Protein AF-A0A926S7C1-F1 (afdb_monomer)

pLDDT: mean 89.26, std 10.88, range [44.81, 98.62]

InterPro domains:
  IPR011761 ATP-grasp fold [PS50975] (290-485)
  IPR013651 ATP-grasp fold, RimK-type [PF08443] (285-461)
  IPR013815 ATP-grasp fold, subdomain 1 [G3DSA:3.30.1490.20] (286-368)
  IPR025839 RimK-like ATPgrasp N-terminal domain [PF14401] (26-175)

Structure (mmCIF, N/CA/C/O backbone):
data_AF-A0A926S7C1-F1
#
_entry.id   AF-A0A926S7C1-F1
#
loop_
_atom_site.group_PDB
_atom_site.id
_atom_site.type_symbol
_atom_site.label_atom_id
_atom_site.label_alt_id
_atom_site.label_comp_id
_atom_site.label_asym_id
_atom_site.label_entity_id
_atom_site.label_seq_id
_atom_site.pdbx_PDB_ins_code
_atom_site.Cartn_x
_atom_site.Cartn_y
_atom_site.Cartn_z
_atom_site.occupancy
_atom_site.B_iso_or_equiv
_atom_site.auth_seq_id
_atom_site.auth_comp_id
_atom_site.auth_asym_id
_atom_site.auth_atom_id
_atom_site.pdbx_PDB_model_num
ATOM 1 N N . MET A 1 1 ? 29.521 -21.913 -28.705 1.00 45.66 1 MET A N 1
ATOM 2 C CA . MET A 1 1 ? 29.504 -20.489 -28.294 1.00 45.66 1 MET A CA 1
ATOM 3 C C . MET A 1 1 ? 28.442 -19.771 -29.112 1.00 45.66 1 MET A C 1
ATOM 5 O O . MET A 1 1 ? 28.244 -20.193 -30.247 1.00 45.66 1 MET A O 1
ATOM 9 N N . PRO A 1 2 ? 27.731 -18.761 -28.578 1.00 57.47 2 PRO A N 1
ATOM 10 C CA . PRO A 1 2 ? 26.799 -17.984 -29.391 1.00 57.47 2 PRO A CA 1
ATOM 11 C C . PRO A 1 2 ? 27.546 -17.376 -30.585 1.00 57.47 2 PRO A C 1
ATOM 13 O O . PRO A 1 2 ? 28.568 -16.718 -30.405 1.00 57.47 2 PRO A O 1
ATOM 16 N N . THR A 1 3 ? 27.073 -17.646 -31.800 1.00 83.38 3 THR A N 1
ATOM 17 C CA . THR A 1 3 ? 27.688 -17.124 -33.023 1.00 83.38 3 THR A CA 1
ATOM 18 C C . THR A 1 3 ? 27.307 -15.658 -33.170 1.00 83.38 3 THR A C 1
ATOM 20 O O . THR A 1 3 ? 26.156 -15.344 -33.475 1.00 83.38 3 THR A O 1
ATOM 23 N N . TRP A 1 4 ? 28.257 -14.760 -32.926 1.00 89.94 4 TRP A N 1
ATOM 24 C CA . TRP A 1 4 ? 28.076 -13.338 -33.185 1.00 89.94 4 TRP A CA 1
ATOM 25 C C . TRP A 1 4 ? 28.337 -13.026 -34.658 1.00 89.94 4 TRP A C 1
ATOM 27 O O . TRP A 1 4 ? 29.258 -13.565 -35.276 1.00 89.94 4 TRP A O 1
ATOM 37 N N . VAL A 1 5 ? 27.519 -12.141 -35.215 1.00 93.44 5 VAL A N 1
ATOM 38 C CA . VAL A 1 5 ? 27.668 -11.616 -36.572 1.00 93.44 5 VAL A CA 1
ATOM 39 C C . VAL A 1 5 ? 27.571 -10.104 -36.497 1.00 93.44 5 VAL A C 1
ATOM 41 O O . VAL A 1 5 ? 26.630 -9.560 -35.922 1.00 93.44 5 VAL A O 1
ATOM 44 N N . ILE A 1 6 ? 28.542 -9.425 -37.089 1.00 95.50 6 ILE A N 1
ATOM 45 C CA . ILE A 1 6 ? 28.623 -7.969 -37.108 1.00 95.50 6 ILE A CA 1
ATOM 46 C C . ILE A 1 6 ? 28.218 -7.500 -38.501 1.00 95.50 6 ILE A C 1
ATOM 48 O O . ILE A 1 6 ? 28.817 -7.904 -39.501 1.00 95.50 6 ILE A O 1
ATOM 52 N N . LEU A 1 7 ? 27.186 -6.663 -38.563 1.00 96.50 7 LEU A N 1
ATOM 53 C CA . LEU A 1 7 ? 26.733 -6.036 -39.797 1.00 96.50 7 LEU A CA 1
ATOM 54 C C . LEU A 1 7 ? 27.275 -4.617 -39.876 1.00 96.50 7 LEU A C 1
ATOM 56 O O . LEU A 1 7 ? 27.086 -3.828 -38.955 1.00 96.50 7 LEU A O 1
ATOM 60 N N . VAL A 1 8 ? 27.906 -4.295 -40.997 1.00 96.62 8 VAL A N 1
ATOM 61 C CA . VAL A 1 8 ? 28.419 -2.956 -41.315 1.00 96.62 8 VAL A CA 1
ATOM 62 C C . VAL A 1 8 ? 27.939 -2.530 -42.695 1.00 96.62 8 VAL A C 1
ATOM 64 O O . VAL A 1 8 ? 27.657 -3.371 -43.545 1.00 96.62 8 VAL A O 1
ATOM 67 N N . ASP A 1 9 ? 27.869 -1.233 -42.970 1.00 94.62 9 ASP A N 1
ATOM 68 C CA . ASP A 1 9 ? 27.596 -0.781 -44.341 1.00 94.62 9 ASP A CA 1
ATOM 69 C C . ASP A 1 9 ? 28.834 -0.944 -45.236 1.00 94.62 9 ASP A C 1
ATOM 71 O O . ASP A 1 9 ? 28.716 -1.238 -46.427 1.00 94.62 9 ASP A O 1
ATOM 75 N N . ASN A 1 10 ? 30.035 -0.809 -44.660 1.00 94.19 10 ASN A N 1
ATOM 76 C CA . ASN A 1 10 ? 31.308 -1.007 -45.344 1.00 94.19 10 ASN A CA 1
ATOM 77 C C . ASN A 1 10 ? 32.295 -1.800 -44.471 1.00 94.19 10 ASN A C 1
ATOM 79 O O . ASN A 1 10 ? 32.446 -1.512 -43.291 1.00 94.19 10 ASN A O 1
ATOM 83 N N . LEU A 1 11 ? 33.043 -2.742 -45.054 1.00 92.12 11 LEU A N 1
ATOM 84 C CA . LEU A 1 11 ? 34.043 -3.550 -44.329 1.00 92.12 11 LEU A CA 1
ATOM 85 C C . LEU A 1 11 ? 35.239 -2.743 -43.787 1.00 92.12 11 LEU A C 1
ATOM 87 O O . LEU A 1 11 ? 36.036 -3.271 -43.018 1.00 92.12 11 LEU A O 1
ATOM 91 N N . LYS A 1 12 ? 35.384 -1.475 -44.188 1.00 90.56 12 LYS A N 1
ATOM 92 C CA . LYS A 1 12 ? 36.341 -0.540 -43.579 1.00 90.56 12 LYS A CA 1
ATOM 93 C C . LYS A 1 12 ? 35.873 -0.014 -42.218 1.00 90.56 12 LYS A C 1
ATOM 95 O O . LYS A 1 12 ? 36.697 0.482 -41.459 1.00 90.56 12 LYS A O 1
ATOM 100 N N . ASP A 1 13 ? 34.576 -0.100 -41.919 1.00 90.00 13 ASP A N 1
ATOM 101 C CA . ASP A 1 13 ? 34.000 0.404 -40.669 1.00 90.00 13 ASP A CA 1
ATOM 102 C C . ASP A 1 13 ? 34.434 -0.472 -39.489 1.00 90.00 13 ASP A C 1
ATOM 104 O O . ASP A 1 13 ? 35.002 0.028 -38.518 1.00 90.00 13 ASP A O 1
ATOM 108 N N . ILE A 1 14 ? 34.240 -1.784 -39.633 1.00 91.19 14 ILE A N 1
ATOM 109 C CA . ILE A 1 14 ? 34.815 -2.854 -38.813 1.00 91.19 14 ILE A CA 1
ATOM 110 C C . ILE A 1 14 ? 35.199 -3.959 -39.792 1.00 91.19 14 ILE A C 1
ATOM 112 O O . ILE A 1 14 ? 34.403 -4.317 -40.663 1.00 91.19 14 ILE A O 1
ATOM 116 N N . SER A 1 15 ? 36.408 -4.484 -39.669 1.00 89.50 15 SER A N 1
ATOM 117 C CA . SER A 1 15 ? 36.928 -5.562 -40.502 1.00 89.50 15 SER A CA 1
ATOM 118 C C . SER A 1 15 ? 37.010 -6.871 -39.717 1.00 89.50 15 SER A C 1
ATOM 120 O O . SER A 1 15 ? 36.997 -6.881 -38.490 1.00 89.50 15 SER A O 1
ATOM 122 N N . ASN A 1 16 ? 37.158 -7.998 -40.420 1.00 87.25 16 ASN A N 1
ATOM 123 C CA . ASN A 1 16 ? 37.399 -9.295 -39.771 1.00 87.25 16 ASN A CA 1
ATOM 124 C C . ASN A 1 16 ? 38.756 -9.368 -39.037 1.00 87.25 16 ASN A C 1
ATOM 126 O O . ASN A 1 16 ? 38.999 -10.335 -38.328 1.00 87.25 16 ASN A O 1
ATOM 130 N N . ALA A 1 17 ? 39.650 -8.387 -39.216 1.00 86.06 17 ALA A N 1
ATOM 131 C CA . ALA A 1 17 ? 40.884 -8.296 -38.436 1.00 86.06 17 ALA A CA 1
ATOM 132 C C . ALA A 1 17 ? 40.658 -7.627 -37.068 1.00 86.06 17 ALA A C 1
ATOM 134 O O . ALA A 1 17 ? 41.431 -7.861 -36.146 1.00 86.06 17 ALA A O 1
ATOM 135 N N . ASP A 1 18 ? 39.594 -6.829 -36.929 1.00 85.06 18 ASP A N 1
ATOM 136 C CA . ASP A 1 18 ? 39.290 -6.079 -35.704 1.00 85.06 18 ASP A CA 1
ATOM 137 C C . ASP A 1 18 ? 38.541 -6.927 -34.661 1.00 85.06 18 ASP A C 1
ATOM 139 O O . ASP A 1 18 ? 38.314 -6.488 -33.536 1.00 85.06 18 ASP A O 1
ATOM 143 N N . THR A 1 19 ? 38.077 -8.124 -35.030 1.00 87.19 19 THR A N 1
ATOM 144 C CA . THR A 1 19 ? 37.198 -8.939 -34.188 1.00 87.19 19 THR A CA 1
ATOM 145 C C . THR A 1 19 ? 37.236 -10.415 -34.591 1.00 87.19 19 THR A C 1
ATOM 147 O O . THR A 1 19 ? 37.293 -10.715 -35.783 1.00 87.19 19 THR A O 1
ATOM 150 N N . PRO A 1 20 ? 37.146 -11.363 -33.637 1.00 85.75 20 PRO A N 1
ATOM 151 C CA . PRO A 1 20 ? 37.084 -12.794 -33.948 1.00 85.75 20 PRO A CA 1
ATOM 152 C C . PRO A 1 20 ? 35.734 -13.230 -34.549 1.00 85.75 20 PRO A C 1
ATOM 154 O O . PRO A 1 20 ? 35.561 -14.396 -34.910 1.00 85.75 20 PRO A O 1
ATOM 157 N N . HIS A 1 21 ? 34.754 -12.324 -34.623 1.00 90.62 21 HIS A N 1
ATOM 158 C CA . HIS A 1 21 ? 33.401 -12.610 -35.096 1.00 90.62 21 HIS A CA 1
ATOM 159 C C . HIS A 1 21 ? 33.260 -12.371 -36.595 1.00 90.62 21 HIS A C 1
ATOM 161 O O . HIS A 1 21 ? 33.976 -11.576 -37.195 1.00 90.62 21 HIS A O 1
ATOM 167 N N . LYS A 1 22 ? 32.276 -13.027 -37.215 1.00 91.25 22 LYS A N 1
ATOM 168 C CA . LYS A 1 22 ? 32.019 -12.864 -38.648 1.00 91.25 22 LYS A CA 1
ATOM 169 C C . LYS A 1 22 ? 31.507 -11.453 -38.935 1.00 91.25 22 LYS A C 1
ATOM 171 O O . LYS A 1 22 ? 30.392 -11.115 -38.532 1.00 91.25 22 LYS A O 1
ATOM 176 N N . VAL A 1 23 ? 32.271 -10.674 -39.695 1.00 94.50 23 VAL A N 1
ATOM 177 C CA . VAL A 1 23 ? 31.851 -9.360 -40.194 1.00 94.50 23 VAL A CA 1
ATOM 178 C C . VAL A 1 23 ? 31.355 -9.477 -41.628 1.00 94.50 23 VAL A C 1
ATOM 180 O O . VAL A 1 23 ? 32.005 -10.088 -42.482 1.00 94.50 23 VAL A O 1
ATOM 183 N N . MET A 1 24 ? 30.196 -8.889 -41.914 1.00 94.75 24 MET A N 1
ATOM 184 C CA . MET A 1 24 ? 29.641 -8.843 -43.262 1.00 94.75 24 MET A CA 1
ATOM 185 C C . MET A 1 24 ? 28.858 -7.564 -43.524 1.00 94.75 24 MET A C 1
ATOM 187 O O . MET A 1 24 ? 28.477 -6.849 -42.598 1.00 94.75 24 MET A O 1
ATOM 191 N N . THR A 1 25 ? 28.599 -7.278 -44.800 1.00 96.25 25 THR A N 1
ATOM 192 C CA . THR A 1 25 ? 27.838 -6.080 -45.136 1.00 96.25 25 THR A CA 1
ATOM 193 C C . THR A 1 25 ? 26.348 -6.264 -44.856 1.00 96.25 25 THR A C 1
ATOM 195 O O . THR A 1 25 ? 25.795 -7.357 -45.025 1.00 96.25 25 THR A O 1
ATOM 198 N N . VAL A 1 26 ? 25.667 -5.180 -44.487 1.00 95.12 26 VAL A N 1
ATOM 199 C CA . VAL A 1 26 ? 24.202 -5.138 -44.361 1.00 95.12 26 VAL A CA 1
ATOM 200 C C . VAL A 1 26 ? 23.539 -5.607 -45.658 1.00 95.12 26 VAL A C 1
ATOM 202 O O . VAL A 1 26 ? 22.612 -6.416 -45.633 1.00 95.12 26 VAL A O 1
ATOM 205 N N . ARG A 1 27 ? 24.061 -5.173 -46.812 1.00 94.12 27 ARG A N 1
ATOM 206 C CA . ARG A 1 27 ? 23.568 -5.588 -48.131 1.00 94.12 27 ARG A CA 1
ATOM 207 C C . ARG A 1 27 ? 23.650 -7.103 -48.323 1.00 94.12 27 ARG A C 1
ATOM 209 O O . ARG A 1 27 ? 22.667 -7.707 -48.749 1.00 94.12 27 ARG A O 1
ATOM 216 N N . ASP A 1 28 ? 24.781 -7.724 -47.993 1.00 93.44 28 ASP A N 1
ATOM 217 C CA . ASP A 1 28 ? 24.940 -9.178 -48.111 1.00 93.44 28 ASP A CA 1
ATOM 218 C C . ASP A 1 28 ? 23.964 -9.933 -47.206 1.00 93.44 28 ASP A C 1
ATOM 220 O O . ASP A 1 28 ? 23.393 -10.944 -47.616 1.00 93.44 28 ASP A O 1
ATOM 224 N N . TYR A 1 29 ? 23.740 -9.429 -45.991 1.00 94.44 29 TYR A N 1
ATOM 225 C CA . TYR A 1 29 ? 22.798 -10.014 -45.041 1.00 94.44 29 TYR A CA 1
ATOM 226 C C . TYR A 1 29 ? 21.340 -9.953 -45.525 1.00 94.44 29 TYR A C 1
ATOM 228 O O . TYR A 1 29 ? 20.581 -10.919 -45.373 1.00 94.44 29 TYR A O 1
ATOM 236 N N . LEU A 1 30 ? 20.939 -8.835 -46.137 1.00 92.81 30 LEU A N 1
ATOM 237 C CA . LEU A 1 30 ? 19.602 -8.663 -46.708 1.00 92.81 30 LEU A CA 1
ATOM 238 C C . LEU A 1 30 ? 19.388 -9.588 -47.913 1.00 92.81 30 LEU A C 1
ATOM 240 O O . LEU A 1 30 ? 18.387 -10.302 -47.966 1.00 92.81 30 LEU A O 1
ATOM 244 N N . MET A 1 31 ? 20.355 -9.632 -48.834 1.00 92.06 31 MET A N 1
ATOM 245 C CA . MET A 1 31 ? 20.250 -10.358 -50.107 1.00 92.06 31 MET A CA 1
ATOM 246 C C . MET A 1 31 ? 20.399 -11.881 -49.980 1.00 92.06 31 MET A C 1
ATOM 248 O O . MET A 1 31 ? 20.079 -12.606 -50.920 1.00 92.06 31 MET A O 1
ATOM 252 N N . ARG A 1 32 ? 20.891 -12.392 -48.844 1.00 90.00 32 ARG A N 1
ATOM 253 C CA . ARG A 1 32 ? 21.147 -13.827 -48.633 1.00 90.00 32 ARG A CA 1
ATOM 254 C C . ARG A 1 32 ? 20.324 -14.378 -47.460 1.00 90.00 32 ARG A C 1
ATOM 256 O O . ARG A 1 32 ? 20.882 -14.673 -46.404 1.00 90.00 32 ARG A O 1
ATOM 263 N N . PRO A 1 33 ? 19.005 -14.589 -47.625 1.00 82.44 33 PRO A N 1
ATOM 264 C CA . PRO A 1 33 ? 18.123 -15.008 -46.531 1.00 82.44 33 PRO A CA 1
ATOM 265 C C . PRO A 1 33 ? 18.463 -16.382 -45.936 1.00 82.44 33 PRO A C 1
ATOM 267 O O . PRO A 1 33 ? 18.137 -16.637 -44.782 1.00 82.44 33 PRO A O 1
ATOM 270 N N . LYS A 1 34 ? 19.149 -17.251 -46.692 1.00 84.25 34 LYS A N 1
ATOM 271 C CA . LYS A 1 34 ? 19.523 -18.609 -46.261 1.00 84.25 34 LYS A CA 1
ATOM 272 C C . LYS A 1 34 ? 20.887 -18.709 -45.558 1.00 84.25 34 LYS A C 1
ATOM 274 O O . LYS A 1 34 ? 21.320 -19.802 -45.213 1.00 84.25 34 LYS A O 1
ATOM 279 N N . LEU A 1 35 ? 21.600 -17.594 -45.365 1.00 80.69 35 LEU A N 1
ATOM 280 C CA . LEU A 1 35 ? 23.009 -17.606 -44.936 1.00 80.69 35 LEU A CA 1
ATOM 281 C C . LEU A 1 35 ? 23.234 -18.131 -43.502 1.00 80.69 35 LEU A C 1
ATOM 283 O O . LEU A 1 35 ? 24.354 -18.508 -43.167 1.00 80.69 35 LEU A O 1
ATOM 287 N N . PHE A 1 36 ? 22.181 -18.159 -42.682 1.00 83.38 36 PHE A N 1
ATOM 288 C CA . PHE A 1 36 ? 22.201 -18.638 -41.294 1.00 83.38 36 PHE A CA 1
ATOM 289 C C . PHE A 1 36 ? 21.063 -19.626 -40.995 1.00 83.38 36 PHE A C 1
ATOM 291 O O . PHE A 1 36 ? 20.667 -19.792 -39.848 1.00 83.38 36 PHE A O 1
ATOM 298 N N . THR A 1 37 ? 20.510 -20.287 -42.015 1.00 79.94 37 THR A N 1
ATOM 299 C CA . THR A 1 37 ? 19.433 -21.265 -41.813 1.00 79.94 37 THR A CA 1
ATOM 300 C C . THR A 1 37 ? 19.882 -22.380 -40.864 1.00 79.94 37 THR A C 1
ATOM 302 O O . THR A 1 37 ? 20.929 -22.987 -41.071 1.00 79.94 37 THR A O 1
ATOM 305 N N . GLY A 1 38 ? 19.083 -22.646 -39.826 1.00 76.94 38 GLY A N 1
ATOM 306 C CA . GLY A 1 38 ? 19.388 -23.651 -38.800 1.00 76.94 38 GLY A CA 1
ATOM 307 C C . GLY A 1 38 ? 20.306 -23.163 -37.672 1.00 76.94 38 GLY A C 1
ATOM 308 O O . GLY A 1 38 ? 20.645 -23.950 -36.793 1.00 76.94 38 GLY A O 1
ATOM 309 N N . ILE A 1 39 ? 20.699 -21.884 -37.668 1.00 83.31 39 ILE A N 1
ATOM 310 C CA . ILE A 1 39 ? 21.507 -21.258 -36.615 1.00 83.31 39 ILE A CA 1
ATOM 311 C C . ILE A 1 39 ? 20.777 -20.000 -36.125 1.00 83.31 39 ILE A C 1
ATOM 313 O O . ILE A 1 39 ? 20.220 -19.261 -36.928 1.00 83.31 39 ILE A O 1
ATOM 317 N N . ASN A 1 40 ? 20.833 -19.718 -34.819 1.00 84.25 40 ASN A N 1
ATOM 318 C CA . ASN A 1 40 ? 20.271 -18.500 -34.218 1.00 84.25 40 ASN A CA 1
ATOM 319 C C . ASN A 1 40 ? 21.402 -17.544 -33.788 1.00 84.25 40 ASN A C 1
ATOM 321 O O . ASN A 1 40 ? 21.786 -17.548 -32.612 1.00 84.25 40 ASN A O 1
ATOM 325 N N . PRO A 1 41 ? 22.000 -16.772 -34.718 1.00 90.31 41 PRO A N 1
ATOM 326 C CA . PRO A 1 41 ? 23.096 -15.869 -34.397 1.00 90.31 41 PRO A CA 1
ATOM 327 C C . PRO A 1 41 ? 22.641 -14.656 -33.575 1.00 90.31 41 PRO A C 1
ATOM 329 O O . PRO A 1 41 ? 21.488 -14.217 -33.650 1.00 90.31 41 PRO A O 1
ATOM 332 N N . ASN A 1 42 ? 23.595 -14.073 -32.847 1.00 91.44 42 ASN A N 1
ATOM 333 C CA . ASN A 1 42 ? 23.462 -12.741 -32.268 1.00 91.44 42 ASN A CA 1
ATOM 334 C C . ASN A 1 42 ? 24.015 -11.713 -33.265 1.00 91.44 42 ASN A C 1
ATOM 336 O O . ASN A 1 42 ? 25.200 -11.736 -33.597 1.00 91.44 42 ASN A O 1
ATOM 340 N N . ILE A 1 43 ? 23.169 -10.813 -33.744 1.00 94.19 43 ILE A N 1
ATOM 341 C CA . ILE A 1 43 ? 23.494 -9.792 -34.730 1.00 94.19 43 ILE A CA 1
ATOM 342 C C . ILE A 1 43 ? 23.796 -8.467 -34.022 1.00 94.19 43 ILE A C 1
ATOM 344 O O . ILE A 1 43 ? 22.937 -7.909 -33.341 1.00 94.19 43 ILE A O 1
ATOM 348 N N . LEU A 1 44 ? 24.996 -7.933 -34.236 1.00 95.38 44 LEU A N 1
ATOM 349 C CA . LEU A 1 44 ? 25.347 -6.553 -33.910 1.00 95.38 44 LEU A CA 1
ATOM 350 C C . LEU A 1 44 ? 25.257 -5.722 -35.182 1.00 95.38 44 LEU A C 1
ATOM 352 O O . LEU A 1 44 ? 26.095 -5.841 -36.075 1.00 95.38 44 LEU A O 1
ATOM 356 N N . ASN A 1 45 ? 24.222 -4.905 -35.283 1.00 96.94 45 ASN A N 1
ATOM 357 C CA . ASN A 1 45 ? 23.999 -4.056 -36.433 1.00 96.94 45 ASN A CA 1
ATOM 358 C C . ASN A 1 45 ? 24.671 -2.699 -36.198 1.00 96.94 45 ASN A C 1
ATOM 360 O O . ASN A 1 45 ? 24.161 -1.910 -35.420 1.00 96.94 45 ASN A O 1
ATOM 364 N N . PHE A 1 46 ? 25.800 -2.444 -36.863 1.00 96.56 46 PHE A N 1
ATOM 365 C CA . PHE A 1 46 ? 26.558 -1.185 -36.842 1.00 96.56 46 PHE A CA 1
ATOM 366 C C . PHE A 1 46 ? 26.307 -0.344 -38.103 1.00 96.56 46 PHE A C 1
ATOM 368 O O . PHE A 1 46 ? 27.210 0.327 -38.611 1.00 96.56 46 PHE A O 1
ATOM 375 N N . SER A 1 47 ? 25.085 -0.394 -38.637 1.00 95.31 47 SER A N 1
ATOM 376 C CA . SER A 1 47 ? 24.701 0.454 -39.768 1.00 95.31 47 SER A CA 1
ATOM 377 C C . SER A 1 47 ? 24.961 1.927 -39.456 1.00 95.31 47 SER A C 1
ATOM 379 O O . SER A 1 47 ? 24.742 2.402 -38.341 1.00 95.31 47 SER A O 1
ATOM 381 N N . ARG A 1 48 ? 25.386 2.680 -40.469 1.00 94.00 48 ARG A N 1
ATOM 382 C CA . ARG A 1 48 ? 25.639 4.123 -40.363 1.00 94.00 48 ARG A CA 1
ATOM 383 C C . ARG A 1 48 ? 24.342 4.922 -40.226 1.00 94.00 48 ARG A C 1
ATOM 385 O O . ARG A 1 48 ? 24.376 6.079 -39.827 1.00 94.00 48 ARG A O 1
ATOM 392 N N . SER A 1 49 ? 23.203 4.324 -40.574 1.00 92.56 49 SER A N 1
ATOM 393 C CA . SER A 1 49 ? 21.878 4.918 -40.416 1.00 92.56 49 SER A CA 1
ATOM 394 C C . SER A 1 49 ? 20.825 3.865 -40.075 1.00 92.56 49 SER A C 1
ATOM 396 O O . SER A 1 49 ? 20.791 2.782 -40.661 1.00 92.56 49 SER A O 1
ATOM 398 N N . TYR A 1 50 ? 19.922 4.239 -39.169 1.00 93.69 50 TYR A N 1
ATOM 399 C CA . TYR A 1 50 ? 18.740 3.467 -38.772 1.00 93.69 50 TYR A CA 1
ATOM 400 C C . TYR A 1 50 ? 17.435 4.155 -39.187 1.00 93.69 50 TYR A C 1
ATOM 402 O O . TYR A 1 50 ? 16.389 3.925 -38.585 1.00 93.69 50 TYR A O 1
ATOM 410 N N . ALA A 1 51 ? 17.492 5.044 -40.185 1.00 90.00 51 ALA A N 1
ATOM 411 C CA . ALA A 1 51 ? 16.301 5.711 -40.697 1.00 90.00 51 ALA A CA 1
ATOM 412 C C . ALA A 1 51 ? 15.228 4.683 -41.090 1.00 90.00 51 ALA A C 1
ATOM 414 O O . ALA A 1 51 ? 15.546 3.618 -41.629 1.00 90.00 51 ALA A O 1
ATOM 415 N N . TYR A 1 52 ? 13.963 5.015 -40.825 1.00 88.19 52 TYR A N 1
ATOM 416 C CA . TYR A 1 52 ? 12.827 4.174 -41.194 1.00 88.19 52 TYR A CA 1
ATOM 417 C C . TYR A 1 52 ? 12.888 3.822 -42.686 1.00 88.19 52 TYR A C 1
ATOM 419 O O . TYR A 1 52 ? 13.177 4.688 -43.511 1.00 88.19 52 TYR A O 1
ATOM 427 N N . GLN A 1 53 ? 12.663 2.546 -43.018 1.00 88.44 53 GLN A N 1
ATOM 428 C CA . GLN A 1 53 ? 12.815 1.986 -44.374 1.00 88.44 53 GLN A CA 1
ATOM 429 C C . GLN A 1 53 ? 14.243 2.049 -44.963 1.00 88.44 53 GLN A C 1
ATOM 431 O O . GLN A 1 53 ? 14.442 1.777 -46.146 1.00 88.44 53 GLN A O 1
ATOM 436 N N . GLY A 1 54 ? 15.259 2.359 -44.156 1.00 91.94 54 GLY A N 1
ATOM 437 C CA . GLY A 1 54 ? 16.667 2.266 -44.538 1.00 91.94 54 GLY A CA 1
ATOM 438 C C . GLY A 1 54 ? 17.216 0.836 -44.478 1.00 91.94 54 GLY A C 1
ATOM 439 O O . GLY A 1 54 ? 16.618 -0.063 -43.885 1.00 91.94 54 GLY A O 1
ATOM 440 N N . ALA A 1 55 ? 18.403 0.620 -45.054 1.00 93.56 55 ALA A N 1
ATOM 441 C CA . ALA A 1 55 ? 19.054 -0.694 -45.066 1.00 93.56 55 ALA A CA 1
ATOM 442 C C . ALA A 1 55 ? 19.313 -1.236 -43.647 1.00 93.56 55 ALA A C 1
ATOM 444 O O . ALA A 1 55 ? 19.018 -2.399 -43.378 1.00 93.56 55 ALA A O 1
ATOM 445 N N . GLY A 1 56 ? 19.786 -0.386 -42.728 1.00 94.25 56 GLY A N 1
ATOM 446 C CA . GLY A 1 56 ? 20.008 -0.764 -41.331 1.00 94.25 56 GLY A CA 1
ATOM 447 C C . GLY A 1 56 ? 18.726 -1.120 -40.583 1.00 94.25 56 GLY A C 1
ATOM 448 O O . GLY A 1 56 ? 18.716 -2.091 -39.829 1.00 94.25 56 GLY A O 1
ATOM 449 N N . TYR A 1 57 ? 17.631 -0.404 -40.854 1.00 96.00 57 TYR A N 1
ATOM 450 C CA . TYR A 1 57 ? 16.300 -0.720 -40.332 1.00 96.00 57 TYR A CA 1
ATOM 451 C C . TYR A 1 57 ? 15.820 -2.093 -40.823 1.00 96.00 57 TYR A C 1
ATOM 453 O O . TYR A 1 57 ? 15.469 -2.958 -40.020 1.00 96.00 57 TYR A O 1
ATOM 461 N N . TYR A 1 58 ? 15.884 -2.340 -42.137 1.00 96.44 58 TYR A N 1
ATOM 462 C CA . TYR A 1 58 ? 15.496 -3.631 -42.709 1.00 96.44 58 TYR A CA 1
ATOM 463 C C . TYR A 1 58 ? 16.387 -4.779 -42.233 1.00 96.44 58 TYR A C 1
ATOM 465 O O . TYR A 1 58 ? 15.907 -5.903 -42.104 1.00 96.44 58 TYR A O 1
ATOM 473 N N . ALA A 1 59 ? 17.666 -4.525 -41.949 1.00 96.12 59 ALA A N 1
ATOM 474 C CA . ALA A 1 59 ? 18.565 -5.547 -41.428 1.00 96.12 59 ALA A CA 1
ATOM 475 C C . ALA A 1 59 ? 18.081 -6.075 -40.075 1.00 96.12 59 ALA A C 1
ATOM 477 O O . ALA A 1 59 ? 18.008 -7.291 -39.898 1.00 96.12 59 ALA A O 1
ATOM 478 N N . SER A 1 60 ? 17.693 -5.184 -39.158 1.00 96.12 60 SER A N 1
ATOM 479 C CA . SER A 1 60 ? 17.134 -5.586 -37.865 1.00 96.12 60 SER A CA 1
ATOM 480 C C . SER A 1 60 ? 15.734 -6.182 -37.996 1.00 96.12 60 SER A C 1
ATOM 482 O O . SER A 1 60 ? 15.493 -7.250 -37.443 1.00 96.12 60 SER A O 1
ATOM 484 N N . LEU A 1 61 ? 14.853 -5.595 -38.814 1.00 95.19 61 LEU A N 1
ATOM 485 C CA . LEU A 1 61 ? 13.501 -6.127 -39.037 1.00 95.19 61 LEU A CA 1
ATOM 486 C C . LEU A 1 61 ? 13.527 -7.561 -39.589 1.00 95.19 61 LEU A C 1
ATOM 488 O O . LEU A 1 61 ? 12.831 -8.450 -39.102 1.00 95.19 61 LEU A O 1
ATOM 492 N N . LEU A 1 62 ? 14.362 -7.814 -40.601 1.00 94.12 62 LEU A N 1
ATOM 493 C CA . LEU A 1 62 ? 14.502 -9.153 -41.169 1.00 94.12 62 LEU A CA 1
ATOM 494 C C . LEU A 1 62 ? 15.266 -10.099 -40.241 1.00 94.12 62 LEU A C 1
ATOM 496 O O . LEU A 1 62 ? 15.060 -11.305 -40.327 1.00 94.12 62 LEU A O 1
ATOM 500 N N . ALA A 1 63 ? 16.147 -9.598 -39.370 1.00 92.94 63 ALA A N 1
ATOM 501 C CA . ALA A 1 63 ? 16.763 -10.420 -38.333 1.00 92.94 63 ALA A CA 1
ATOM 502 C C . ALA A 1 63 ? 15.728 -10.925 -37.321 1.00 92.94 63 ALA A C 1
ATOM 504 O O . ALA A 1 63 ? 15.707 -12.125 -37.056 1.00 92.94 63 ALA A O 1
ATOM 505 N N . GLU A 1 64 ? 14.827 -10.062 -36.850 1.00 90.94 64 GLU A N 1
ATOM 506 C CA . GLU A 1 64 ? 13.712 -10.442 -35.972 1.00 90.94 64 GLU A CA 1
ATOM 507 C C . GLU A 1 64 ? 12.790 -11.467 -36.652 1.00 90.94 64 GLU A C 1
ATOM 509 O O . GLU A 1 64 ? 12.504 -12.519 -36.080 1.00 90.94 64 GLU A O 1
ATOM 514 N N . ALA A 1 65 ? 12.416 -11.240 -37.919 1.00 88.81 65 ALA A N 1
ATOM 515 C CA . ALA A 1 65 ? 11.606 -12.187 -38.696 1.00 88.81 65 ALA A CA 1
ATOM 516 C C . ALA A 1 65 ? 12.283 -13.561 -38.874 1.00 88.81 65 ALA A C 1
ATOM 518 O O . ALA A 1 65 ? 11.611 -14.589 -38.938 1.00 88.81 65 ALA A O 1
ATOM 519 N N . ARG A 1 66 ? 13.621 -13.590 -38.930 1.00 90.31 66 ARG A N 1
ATOM 520 C CA . ARG A 1 66 ? 14.436 -14.815 -39.005 1.00 90.31 66 ARG A CA 1
ATOM 521 C C . ARG A 1 66 ? 14.725 -15.434 -37.630 1.00 90.31 66 ARG A C 1
ATOM 523 O O . ARG A 1 66 ? 15.469 -16.405 -37.572 1.00 90.31 66 ARG A O 1
ATOM 530 N N . GLN A 1 67 ? 14.164 -14.897 -36.540 1.00 87.12 67 GLN A N 1
ATOM 531 C CA . GLN A 1 67 ? 14.433 -15.325 -35.157 1.00 87.12 67 GLN A CA 1
ATOM 532 C C . GLN A 1 67 ? 15.910 -15.187 -34.741 1.00 87.12 67 GLN A C 1
ATOM 534 O O . GLN A 1 67 ? 16.391 -15.854 -33.822 1.00 87.12 67 GLN A O 1
ATOM 539 N N . HIS A 1 68 ? 16.651 -14.297 -35.402 1.00 91.31 68 HIS A N 1
ATOM 540 C CA . HIS A 1 68 ? 17.990 -13.916 -34.979 1.00 91.31 68 HIS A CA 1
ATOM 541 C C . HIS A 1 68 ? 17.894 -12.870 -33.863 1.00 91.31 68 HIS A C 1
ATOM 543 O O . HIS A 1 68 ? 17.015 -12.007 -33.868 1.00 91.31 68 HIS A O 1
ATOM 549 N N . ARG A 1 69 ? 18.829 -12.899 -32.913 1.00 90.31 69 ARG A N 1
ATOM 550 C CA . ARG A 1 69 ? 18.865 -11.918 -31.819 1.00 90.31 69 ARG A CA 1
ATOM 551 C C . ARG A 1 69 ? 19.622 -10.688 -32.284 1.00 90.31 69 ARG A C 1
ATOM 553 O O . ARG A 1 69 ? 20.840 -10.745 -32.363 1.00 90.31 69 ARG A O 1
ATOM 560 N N . VAL A 1 70 ? 18.938 -9.600 -32.612 1.00 92.69 70 VAL A N 1
ATOM 561 C CA . VAL A 1 70 ? 19.576 -8.398 -33.170 1.00 92.69 70 VAL A CA 1
ATOM 562 C C . VAL A 1 70 ? 19.611 -7.238 -32.186 1.00 92.69 70 VAL A C 1
ATOM 564 O O . VAL A 1 70 ? 18.706 -7.077 -31.370 1.00 92.69 70 VAL A O 1
ATOM 567 N N . LEU A 1 71 ? 20.659 -6.419 -32.278 1.00 92.81 71 LEU A N 1
ATOM 568 C CA . LEU A 1 71 ? 20.700 -5.099 -31.663 1.00 92.81 71 LEU A CA 1
ATOM 569 C C . LEU A 1 71 ? 21.263 -4.034 -32.630 1.00 92.81 71 LEU A C 1
ATOM 571 O O . LEU A 1 71 ? 22.266 -4.308 -33.295 1.00 92.81 71 LEU A O 1
ATOM 575 N N . PRO A 1 72 ? 20.639 -2.842 -32.722 1.00 94.81 72 PRO A N 1
ATOM 576 C CA . PRO A 1 72 ? 19.383 -2.502 -32.053 1.00 94.81 72 PRO A CA 1
ATOM 577 C C . PRO A 1 72 ? 18.183 -3.225 -32.687 1.00 94.81 72 PRO A C 1
ATOM 579 O O . PRO A 1 72 ? 18.233 -3.603 -33.863 1.00 94.81 72 PRO A O 1
ATOM 582 N N . SER A 1 73 ? 17.128 -3.442 -31.898 1.00 94.06 73 SER A N 1
ATOM 583 C CA . SER A 1 73 ? 15.827 -3.896 -32.404 1.00 94.06 73 SER A CA 1
ATOM 584 C C . SER A 1 73 ? 15.135 -2.772 -33.172 1.00 94.06 73 SER A C 1
ATOM 586 O O . SER A 1 73 ? 15.486 -1.595 -33.031 1.00 94.06 73 SER A O 1
ATOM 588 N N . VAL A 1 74 ? 14.134 -3.121 -33.977 1.00 92.94 74 VAL A N 1
ATOM 589 C CA . VAL A 1 74 ? 13.327 -2.127 -34.701 1.00 92.94 74 VAL A CA 1
ATOM 590 C C . VAL A 1 74 ? 12.608 -1.182 -33.737 1.00 92.94 74 VAL A C 1
ATOM 592 O O . VAL A 1 74 ? 12.561 0.023 -33.976 1.00 92.94 74 VAL A O 1
ATOM 595 N N . GLU A 1 75 ? 12.108 -1.719 -32.627 1.00 90.31 75 GLU A N 1
ATOM 596 C CA . GLU A 1 75 ? 11.470 -0.956 -31.552 1.00 90.31 75 GLU A CA 1
ATOM 597 C C . GLU A 1 75 ? 12.412 0.116 -30.989 1.00 90.31 75 GLU A C 1
ATOM 599 O O . GLU A 1 75 ? 12.091 1.302 -31.051 1.00 90.31 75 GLU A O 1
ATOM 604 N N . THR A 1 76 ? 13.631 -0.261 -30.584 1.00 92.06 76 THR A N 1
ATOM 605 C CA . THR A 1 76 ? 14.629 0.691 -30.069 1.00 92.06 76 THR A CA 1
ATOM 606 C C . THR A 1 76 ? 15.004 1.757 -31.106 1.00 92.06 76 THR A C 1
ATOM 608 O O . THR A 1 76 ? 15.210 2.920 -30.754 1.00 92.06 76 THR A O 1
ATOM 611 N N . MET A 1 77 ? 15.079 1.404 -32.397 1.00 93.31 77 MET A N 1
ATOM 612 C CA . MET A 1 77 ? 15.324 2.392 -33.458 1.00 93.31 77 MET A CA 1
ATOM 613 C C . MET A 1 77 ? 14.196 3.428 -33.550 1.00 93.31 77 MET A C 1
ATOM 615 O O . MET A 1 77 ? 14.470 4.616 -33.736 1.00 93.31 77 MET A O 1
ATOM 619 N N . ILE A 1 78 ? 12.938 2.991 -33.434 1.00 89.88 78 ILE A N 1
ATOM 620 C CA . ILE A 1 78 ? 11.763 3.869 -33.485 1.00 89.88 78 ILE A CA 1
ATOM 621 C C . ILE A 1 78 ? 11.713 4.752 -32.242 1.00 89.88 78 ILE A C 1
ATOM 623 O O . ILE A 1 78 ? 11.562 5.965 -32.385 1.00 89.88 78 ILE A O 1
ATOM 627 N N . GLU A 1 79 ? 11.902 4.192 -31.050 1.00 91.00 79 GLU A N 1
ATOM 628 C CA . GLU A 1 79 ? 11.918 4.952 -29.797 1.00 91.00 79 GLU A CA 1
ATOM 629 C C . GLU A 1 79 ? 12.959 6.072 -29.841 1.00 91.00 79 GLU A C 1
ATOM 631 O O . GLU A 1 79 ? 12.636 7.235 -29.612 1.00 91.00 79 GLU A O 1
ATOM 636 N N . LEU A 1 80 ? 14.193 5.764 -30.249 1.00 93.75 80 LEU A N 1
ATOM 637 C CA . LEU A 1 80 ? 15.270 6.752 -30.336 1.00 93.75 80 LEU A CA 1
ATOM 638 C C . LEU A 1 80 ? 15.123 7.753 -31.495 1.00 93.75 80 LEU A C 1
ATOM 640 O O . LEU A 1 80 ? 15.887 8.719 -31.576 1.00 93.75 80 LEU A O 1
ATOM 644 N N . SER A 1 81 ? 14.161 7.559 -32.403 1.00 90.38 81 SER A N 1
ATOM 645 C CA . SER A 1 81 ? 13.959 8.462 -33.541 1.00 90.38 81 SER A CA 1
ATOM 646 C C . SER A 1 81 ? 13.408 9.831 -33.128 1.00 90.38 81 SER A C 1
ATOM 648 O O . SER A 1 81 ? 13.644 10.826 -33.822 1.00 90.38 81 SER A O 1
ATOM 650 N N . ARG A 1 82 ? 12.681 9.905 -32.003 1.00 88.94 82 ARG A N 1
ATOM 651 C CA . ARG A 1 82 ? 12.007 11.121 -31.524 1.00 88.94 82 ARG A CA 1
ATOM 652 C C . ARG A 1 82 ? 12.042 11.207 -30.005 1.00 88.94 82 ARG A C 1
ATOM 654 O O . ARG A 1 82 ? 11.683 10.257 -29.321 1.00 88.94 82 ARG A O 1
ATOM 661 N N . LYS A 1 83 ? 12.361 12.394 -29.478 1.00 87.56 83 LYS A N 1
ATOM 662 C CA . LYS A 1 83 ? 12.474 12.627 -28.028 1.00 87.56 83 LYS A CA 1
ATOM 663 C C . LYS A 1 83 ? 11.217 12.247 -27.247 1.00 87.56 83 LYS A C 1
ATOM 665 O O . LYS A 1 83 ? 11.319 11.668 -26.174 1.00 87.56 83 LYS A O 1
ATOM 670 N N . GLN A 1 84 ? 10.042 12.524 -27.807 1.00 85.00 84 GLN A N 1
ATOM 671 C CA . GLN A 1 84 ? 8.760 12.257 -27.158 1.00 85.00 84 GLN A CA 1
ATOM 672 C C . GLN A 1 84 ? 8.565 10.778 -26.801 1.00 85.00 84 GLN A C 1
ATOM 674 O O . GLN A 1 84 ? 7.910 10.485 -25.807 1.00 85.00 84 GLN A O 1
ATOM 679 N N . LEU A 1 85 ? 9.141 9.859 -27.581 1.00 83.94 85 LEU A N 1
ATOM 680 C CA . LEU A 1 85 ? 8.933 8.422 -27.411 1.00 83.94 85 LEU A CA 1
ATOM 681 C C . LEU A 1 85 ? 9.725 7.853 -26.228 1.00 83.94 85 LEU A C 1
ATOM 683 O O . LEU A 1 85 ? 9.262 6.918 -25.587 1.00 83.94 85 LEU A O 1
ATOM 687 N N . TYR A 1 86 ? 10.858 8.466 -25.874 1.00 89.44 86 TYR A N 1
ATOM 688 C CA . TYR A 1 86 ? 11.685 8.051 -24.737 1.00 89.44 86 TYR A CA 1
ATOM 689 C C . TYR A 1 86 ? 11.563 8.959 -23.500 1.00 89.44 86 TYR A C 1
ATOM 691 O O . TYR A 1 86 ? 12.312 8.791 -22.537 1.00 89.44 86 TYR A O 1
ATOM 699 N N . ASN A 1 87 ? 10.624 9.916 -23.489 1.00 83.88 87 ASN A N 1
ATOM 700 C CA . ASN A 1 87 ? 10.435 10.847 -22.366 1.00 83.88 87 ASN A CA 1
ATOM 701 C C . ASN A 1 87 ? 10.195 10.132 -21.028 1.00 83.88 87 ASN A C 1
ATOM 703 O O . ASN A 1 87 ? 10.678 10.588 -19.996 1.00 83.88 87 ASN A O 1
ATOM 707 N N . HIS A 1 88 ? 9.491 9.000 -21.056 1.00 82.00 88 HIS A N 1
ATOM 708 C CA . HIS A 1 88 ? 9.183 8.199 -19.872 1.00 82.00 88 HIS A CA 1
ATOM 709 C C . HIS A 1 88 ? 10.443 7.651 -19.170 1.00 82.00 88 HIS A C 1
ATOM 711 O O . HIS A 1 88 ? 10.437 7.457 -17.959 1.00 82.00 88 HIS A O 1
ATOM 717 N N . ALA A 1 89 ? 11.544 7.452 -19.904 1.00 85.81 89 ALA A N 1
ATOM 718 C CA . ALA A 1 89 ? 12.811 6.971 -19.355 1.00 85.81 89 ALA A CA 1
ATOM 719 C C . ALA A 1 89 ? 13.698 8.091 -18.785 1.00 85.81 89 ALA A C 1
ATOM 721 O O . ALA A 1 89 ? 14.626 7.815 -18.021 1.00 85.81 89 ALA A O 1
ATOM 722 N N . LEU A 1 90 ? 13.453 9.352 -19.167 1.00 91.81 90 LEU A N 1
ATOM 723 C CA . LEU A 1 90 ? 14.329 10.475 -18.821 1.00 91.81 90 LEU A CA 1
ATOM 724 C C . LEU A 1 90 ? 14.481 10.693 -17.310 1.00 91.81 90 LEU A C 1
ATOM 726 O O . LEU A 1 90 ? 15.626 10.837 -16.891 1.00 91.81 90 LEU A O 1
ATOM 730 N N . PRO A 1 91 ? 13.424 10.650 -16.471 1.00 89.56 91 PRO A N 1
ATOM 731 C CA . PRO A 1 91 ? 13.585 10.883 -15.035 1.00 89.56 91 PRO A CA 1
ATOM 732 C C . PRO A 1 91 ? 14.558 9.899 -14.373 1.00 89.56 91 PRO A C 1
ATOM 734 O O . PRO A 1 91 ? 15.412 10.292 -13.580 1.00 89.56 91 PRO A O 1
ATOM 737 N N . GLU A 1 92 ? 14.475 8.612 -14.718 1.00 88.62 92 GLU A N 1
ATOM 738 C CA . GLU A 1 92 ? 15.367 7.583 -14.172 1.00 88.62 92 GLU A CA 1
ATOM 739 C C . GLU A 1 92 ? 16.805 7.746 -14.694 1.00 88.62 92 GLU A C 1
ATOM 741 O O . GLU A 1 92 ? 17.768 7.673 -13.924 1.00 88.62 92 GLU A O 1
ATOM 746 N N . LEU A 1 93 ? 16.954 8.017 -15.995 1.00 92.88 93 LEU A N 1
ATOM 747 C CA . LEU A 1 93 ? 18.252 8.221 -16.637 1.00 92.88 93 LEU A CA 1
ATOM 748 C C . LEU A 1 93 ? 18.965 9.472 -16.114 1.00 92.88 93 LEU A C 1
ATOM 750 O O . LEU A 1 93 ? 20.153 9.405 -15.802 1.00 92.88 93 LEU A O 1
ATOM 754 N N . GLU A 1 94 ? 18.256 10.589 -15.972 1.00 95.62 94 GLU A N 1
ATOM 755 C CA . GLU A 1 94 ? 18.790 11.838 -15.425 1.00 95.62 94 GLU A CA 1
ATOM 756 C C . GLU A 1 94 ? 19.165 11.691 -13.953 1.00 95.62 94 GLU A C 1
ATOM 758 O O . GLU A 1 94 ? 20.222 12.168 -13.546 1.00 95.62 94 GLU A O 1
ATOM 763 N N . ASN A 1 95 ? 18.367 10.974 -13.157 1.00 92.75 95 ASN A N 1
ATOM 764 C CA . ASN A 1 95 ? 18.724 10.669 -11.773 1.00 92.75 95 ASN A CA 1
ATOM 765 C C . ASN A 1 95 ? 20.056 9.910 -11.688 1.00 92.75 95 ASN A C 1
ATOM 767 O O . ASN A 1 95 ? 20.943 10.296 -10.922 1.00 92.75 95 ASN A O 1
ATOM 771 N N . SER A 1 96 ? 20.225 8.859 -12.496 1.00 94.69 96 SER A N 1
ATOM 772 C CA . SER A 1 96 ? 21.479 8.099 -12.554 1.00 94.69 96 SER A CA 1
ATOM 773 C C . SER A 1 96 ? 22.650 8.953 -13.053 1.00 94.69 96 SER A C 1
ATOM 775 O O . SER A 1 96 ? 23.730 8.936 -12.457 1.00 94.69 96 SER A O 1
ATOM 777 N N . LEU A 1 97 ? 22.427 9.757 -14.096 1.00 95.31 97 LEU A N 1
ATOM 778 C CA . LEU A 1 97 ? 23.419 10.668 -14.664 1.00 95.31 97 LEU A CA 1
ATOM 779 C C . LEU A 1 97 ? 23.924 11.671 -13.621 1.00 95.31 97 LEU A C 1
ATOM 781 O O . LEU A 1 97 ? 25.130 11.794 -13.409 1.00 95.31 97 LEU A O 1
ATOM 785 N N . ASN A 1 98 ? 23.010 12.344 -12.923 1.00 94.06 98 ASN A N 1
ATOM 786 C CA . ASN A 1 98 ? 23.347 13.355 -11.924 1.00 94.06 98 ASN A CA 1
ATOM 787 C C . ASN A 1 98 ? 24.043 12.743 -10.700 1.00 94.06 98 ASN A C 1
ATOM 789 O O . ASN A 1 98 ? 24.961 13.350 -10.150 1.00 94.06 98 ASN A O 1
ATOM 793 N N . GLN A 1 99 ? 23.694 11.516 -10.298 1.00 93.38 99 GLN A N 1
ATOM 794 C CA . GLN A 1 99 ? 24.455 10.786 -9.275 1.00 93.38 99 GLN A CA 1
ATOM 795 C C . GLN A 1 99 ? 25.898 10.510 -9.711 1.00 93.38 99 GLN A C 1
ATOM 797 O O . GLN A 1 99 ? 26.811 10.618 -8.891 1.00 93.38 99 GLN A O 1
ATOM 802 N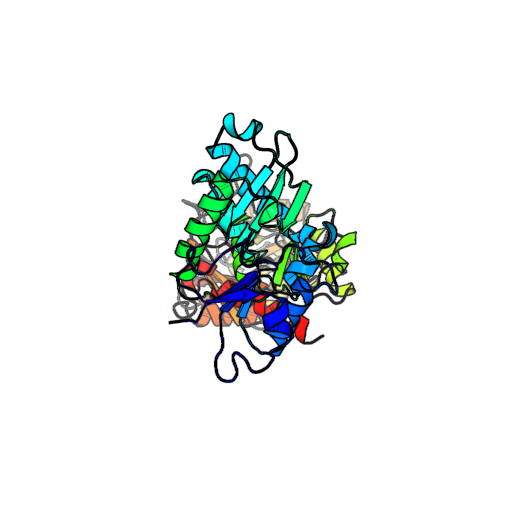 N . CYS A 1 100 ? 26.120 10.172 -10.984 1.00 92.94 100 CYS A N 1
ATOM 803 C CA . CYS A 1 100 ? 27.467 9.993 -11.519 1.00 92.94 100 CYS A CA 1
ATOM 804 C C . CYS A 1 100 ? 28.225 11.329 -11.559 1.00 92.94 100 CYS A C 1
ATOM 806 O O . CYS A 1 100 ? 29.365 11.401 -11.109 1.00 92.94 100 CYS A O 1
ATOM 808 N N . PHE A 1 101 ? 27.580 12.410 -12.004 1.00 92.38 101 PHE A N 1
ATOM 809 C CA . PHE A 1 101 ? 28.198 13.738 -12.104 1.00 92.38 101 PHE A CA 1
ATOM 810 C C . PHE A 1 101 ? 28.602 14.302 -10.740 1.00 92.38 101 PHE A C 1
ATOM 812 O O . PHE A 1 101 ? 29.684 14.867 -10.613 1.00 92.38 101 PHE A O 1
ATOM 819 N N . ARG A 1 102 ? 27.813 14.054 -9.687 1.00 90.31 102 ARG A N 1
ATOM 820 C CA . ARG A 1 102 ? 28.196 14.398 -8.306 1.00 90.31 102 ARG A CA 1
ATOM 821 C C . ARG A 1 102 ? 29.499 13.729 -7.861 1.00 90.31 102 ARG A C 1
ATOM 823 O O . ARG A 1 102 ? 30.238 14.322 -7.086 1.00 90.31 102 ARG A O 1
ATOM 830 N N . LYS A 1 103 ? 29.786 12.513 -8.339 1.00 89.44 103 LYS A N 1
ATOM 831 C CA . LYS A 1 103 ? 31.045 11.804 -8.043 1.00 89.44 103 LYS A CA 1
ATOM 832 C C . LYS A 1 103 ? 32.220 12.322 -8.871 1.00 89.44 103 LYS A C 1
ATOM 834 O O . LYS A 1 103 ? 33.347 12.287 -8.392 1.00 89.44 103 LYS A O 1
ATOM 839 N N . ILE A 1 104 ? 31.954 12.776 -10.096 1.00 88.31 104 ILE A N 1
ATOM 840 C CA . ILE A 1 104 ? 32.955 13.369 -10.995 1.00 88.31 104 ILE A CA 1
ATOM 841 C C . ILE A 1 104 ? 33.379 14.764 -10.488 1.00 88.31 104 ILE A C 1
ATOM 843 O O . ILE A 1 104 ? 34.544 15.137 -10.609 1.00 88.31 104 ILE A O 1
ATOM 847 N N . GLY A 1 105 ? 32.464 15.527 -9.880 1.00 85.75 105 GLY A N 1
ATOM 848 C CA . GLY A 1 105 ? 32.747 16.861 -9.341 1.00 85.75 105 GLY A CA 1
ATOM 849 C C . GLY A 1 105 ? 32.866 17.925 -10.438 1.00 85.75 105 GLY A C 1
ATOM 850 O O . GLY A 1 105 ? 32.165 17.854 -11.444 1.00 85.75 105 GLY A O 1
ATOM 851 N N . ALA A 1 106 ? 33.754 18.910 -10.262 1.00 79.12 106 ALA A N 1
ATOM 852 C CA . ALA A 1 106 ? 33.880 20.066 -11.164 1.00 79.12 106 ALA A CA 1
ATOM 853 C C . ALA A 1 106 ? 34.191 19.691 -12.629 1.00 79.12 106 ALA A C 1
ATOM 855 O O . ALA A 1 106 ? 33.713 20.343 -13.552 1.00 79.12 106 ALA A O 1
ATOM 856 N N . ALA A 1 107 ? 34.907 18.585 -12.863 1.00 78.25 107 ALA A N 1
ATOM 857 C CA . ALA A 1 107 ? 35.189 18.086 -14.213 1.00 78.25 107 ALA A CA 1
ATOM 858 C C . ALA A 1 107 ? 33.922 17.653 -14.982 1.00 78.25 107 ALA A C 1
ATOM 860 O O . ALA A 1 107 ? 33.946 17.520 -16.204 1.00 78.25 107 ALA A O 1
ATOM 861 N N . ALA A 1 108 ? 32.797 17.446 -14.288 1.00 80.06 108 ALA A N 1
ATOM 862 C CA . ALA A 1 108 ? 31.522 17.129 -14.917 1.00 80.06 108 ALA A CA 1
ATOM 863 C C . ALA A 1 108 ? 30.933 18.324 -15.679 1.00 80.06 108 ALA A C 1
ATOM 865 O O . ALA A 1 108 ? 30.075 18.134 -16.543 1.00 80.06 108 ALA A O 1
ATOM 866 N N . GLU A 1 109 ? 31.368 19.551 -15.373 1.00 76.94 109 GLU A N 1
ATOM 867 C CA . GLU A 1 109 ? 30.798 20.748 -15.982 1.00 76.94 109 GLU A CA 1
ATOM 868 C C . GLU A 1 109 ? 31.096 20.860 -17.474 1.00 76.94 109 GLU A C 1
ATOM 870 O O . GLU A 1 109 ? 30.229 21.303 -18.233 1.00 76.94 109 GLU A O 1
ATOM 875 N N . GLU A 1 110 ? 32.256 20.354 -17.889 1.00 81.75 110 GLU A N 1
ATOM 876 C CA . GLU A 1 110 ? 32.731 20.328 -19.274 1.00 81.75 110 GLU A CA 1
ATOM 877 C C . GLU A 1 110 ? 32.079 19.207 -20.109 1.00 81.75 110 GLU A C 1
ATOM 879 O O . GLU A 1 110 ? 32.148 19.205 -21.344 1.00 81.75 110 GLU A O 1
ATOM 884 N N . ILE A 1 111 ? 31.395 18.254 -19.463 1.00 87.38 111 ILE A N 1
ATOM 885 C CA . ILE A 1 111 ? 30.776 17.109 -20.135 1.00 87.38 111 ILE A CA 1
ATOM 886 C C . ILE A 1 111 ? 29.430 17.527 -20.738 1.00 87.38 111 ILE A C 1
ATOM 888 O O . ILE A 1 111 ? 28.387 17.520 -20.085 1.00 87.38 111 ILE A O 1
ATOM 892 N N . SER A 1 112 ? 29.449 17.841 -22.032 1.00 91.31 112 SER A N 1
ATOM 893 C CA . SER A 1 112 ? 28.243 18.132 -22.827 1.00 91.31 112 SER A CA 1
ATOM 894 C C . SER A 1 112 ? 27.755 16.942 -23.659 1.00 91.31 112 SER A C 1
ATOM 896 O O . SER A 1 112 ? 26.589 16.894 -24.066 1.00 91.31 112 SER A O 1
ATOM 898 N N . ARG A 1 113 ? 28.638 15.972 -23.930 1.00 93.81 113 ARG A N 1
ATOM 899 C CA . ARG A 1 113 ? 28.342 14.779 -24.730 1.00 93.81 113 ARG A CA 1
ATOM 900 C C . ARG A 1 113 ? 28.971 13.540 -24.120 1.00 93.81 113 ARG A C 1
ATOM 902 O O . ARG A 1 113 ? 30.150 13.540 -23.784 1.00 93.81 113 ARG A O 1
ATOM 909 N N . ILE A 1 114 ? 28.189 12.472 -24.045 1.00 95.19 114 ILE A N 1
ATOM 910 C CA . ILE A 1 114 ? 28.618 11.173 -23.529 1.00 95.19 114 ILE A CA 1
ATOM 911 C C . ILE A 1 114 ? 28.423 10.147 -24.638 1.00 95.19 114 ILE A C 1
ATOM 913 O O . ILE A 1 114 ? 27.323 10.006 -25.168 1.00 95.19 114 ILE A O 1
ATOM 917 N N . THR A 1 115 ? 29.493 9.440 -24.995 1.00 96.50 115 THR A N 1
ATOM 918 C CA . THR A 1 115 ? 29.431 8.290 -25.907 1.00 96.50 115 THR A CA 1
ATOM 919 C C . THR A 1 115 ? 29.400 7.007 -25.084 1.00 96.50 115 THR A C 1
ATOM 921 O O . THR A 1 115 ? 30.256 6.808 -24.222 1.00 96.50 115 THR A O 1
ATOM 924 N N . VAL A 1 116 ? 28.418 6.146 -25.346 1.00 97.00 116 VAL A N 1
ATOM 925 C CA . VAL A 1 116 ? 28.264 4.831 -24.714 1.00 97.00 116 VAL A CA 1
ATOM 926 C C . VAL A 1 116 ? 28.355 3.763 -25.798 1.00 97.00 116 VAL A C 1
ATOM 928 O O . VAL A 1 116 ? 27.566 3.773 -26.743 1.00 97.00 116 VAL A O 1
ATOM 931 N N . CYS A 1 117 ? 29.296 2.833 -25.654 1.00 96.44 117 CYS A N 1
ATOM 932 C CA . CYS A 1 117 ? 29.494 1.721 -26.584 1.00 96.44 117 CYS A CA 1
ATOM 933 C C . CYS A 1 117 ? 29.093 0.420 -25.888 1.00 96.44 117 CYS A C 1
ATOM 935 O O . CYS A 1 117 ? 29.714 0.040 -24.899 1.00 96.44 117 CYS A O 1
ATOM 937 N N . LEU A 1 118 ? 28.053 -0.261 -26.380 1.00 93.81 118 LEU A N 1
ATOM 938 C CA . LEU A 1 118 ? 27.598 -1.563 -25.863 1.00 93.81 118 LEU A CA 1
ATOM 939 C C . LEU A 1 118 ? 27.450 -1.599 -24.322 1.00 93.81 118 LEU A C 1
ATOM 941 O O . LEU A 1 118 ? 27.878 -2.547 -23.658 1.00 93.81 118 LEU A O 1
ATOM 945 N N . GLY A 1 119 ? 26.878 -0.528 -23.759 1.00 92.31 119 GLY A N 1
ATOM 946 C CA . GLY A 1 119 ? 26.624 -0.364 -22.321 1.00 92.31 119 GLY A CA 1
ATOM 947 C C . GLY A 1 119 ? 27.832 -0.008 -21.460 1.00 92.31 119 GLY A C 1
ATOM 948 O O . GLY A 1 119 ? 27.733 -0.102 -20.241 1.00 92.31 119 GLY A O 1
ATOM 949 N N . GLN A 1 120 ? 28.943 0.390 -22.079 1.00 94.62 120 GLN A N 1
ATOM 950 C CA . GLN A 1 120 ? 30.188 0.774 -21.413 1.00 94.62 120 GLN A CA 1
ATOM 951 C C . GLN A 1 120 ? 30.506 2.243 -21.705 1.00 94.62 120 GLN A C 1
ATOM 953 O O . GLN A 1 120 ? 30.204 2.747 -22.794 1.00 94.62 120 GLN A O 1
ATOM 958 N N . ALA A 1 121 ? 31.132 2.924 -20.746 1.00 93.88 121 ALA A N 1
ATOM 959 C CA . ALA A 1 121 ? 31.574 4.310 -20.881 1.00 93.88 121 ALA A CA 1
ATOM 960 C C . ALA A 1 121 ? 33.104 4.399 -20.877 1.00 93.88 121 ALA A C 1
ATOM 962 O O . ALA A 1 121 ? 33.790 3.583 -20.274 1.00 93.88 121 ALA A O 1
ATOM 963 N N . GLY A 1 122 ? 33.655 5.435 -21.514 1.00 85.06 122 GLY A N 1
ATOM 964 C CA . GLY A 1 122 ? 35.097 5.713 -21.442 1.00 85.06 122 GLY A CA 1
ATOM 965 C C . GLY A 1 122 ? 35.569 6.199 -20.062 1.00 85.06 122 GLY A C 1
ATOM 966 O O . GLY A 1 122 ? 36.766 6.320 -19.836 1.00 85.06 122 GLY A O 1
ATOM 967 N N . ASN A 1 123 ? 34.640 6.490 -19.144 1.00 87.31 123 ASN A N 1
ATOM 968 C CA . ASN A 1 123 ? 34.912 6.917 -17.775 1.00 87.31 123 ASN A CA 1
ATOM 969 C C . ASN A 1 123 ? 34.212 5.962 -16.797 1.00 87.31 123 ASN A C 1
ATOM 971 O O . ASN A 1 123 ? 32.990 5.807 -16.852 1.00 87.31 123 ASN A O 1
ATOM 975 N N . GLU A 1 124 ? 34.980 5.381 -15.872 1.00 89.00 124 GLU A N 1
ATOM 976 C CA . GLU A 1 124 ? 34.501 4.437 -14.856 1.00 89.00 124 GLU A CA 1
ATOM 977 C C . GLU A 1 124 ? 33.347 5.002 -14.012 1.00 89.00 124 GLU A C 1
ATOM 979 O O . GLU A 1 124 ? 32.396 4.296 -13.675 1.00 89.00 124 GLU A O 1
ATOM 984 N N . GLN A 1 125 ? 33.364 6.303 -13.724 1.00 92.38 125 GLN A N 1
ATOM 985 C CA . GLN A 1 125 ? 32.328 6.959 -12.927 1.00 92.38 125 GLN A CA 1
ATOM 986 C C . GLN A 1 125 ? 30.978 7.040 -13.661 1.00 92.38 125 GLN A C 1
ATOM 988 O O . GLN A 1 125 ? 29.946 7.156 -13.003 1.00 92.38 125 GLN A O 1
ATOM 993 N N . LEU A 1 126 ? 30.966 6.935 -14.998 1.00 94.38 126 LEU A N 1
ATOM 994 C CA . LEU A 1 126 ? 29.756 6.919 -15.832 1.00 94.38 126 LEU A CA 1
ATOM 995 C C . LEU A 1 126 ? 29.244 5.503 -16.141 1.00 94.38 126 LEU A C 1
ATOM 997 O O . LEU A 1 126 ? 28.165 5.363 -16.715 1.00 94.38 126 LEU A O 1
ATOM 1001 N N . GLU A 1 127 ? 29.955 4.448 -15.738 1.00 92.94 127 GLU A N 1
ATOM 1002 C CA . GLU A 1 127 ? 29.550 3.053 -15.970 1.00 92.94 127 GLU A CA 1
ATOM 1003 C C . GLU A 1 127 ? 28.158 2.685 -15.415 1.00 92.94 127 GLU A C 1
ATOM 1005 O O . GLU A 1 127 ? 27.441 1.909 -16.054 1.00 92.94 127 GLU A O 1
ATOM 1010 N N . PRO A 1 128 ? 27.702 3.184 -14.245 1.00 93.25 128 PRO A N 1
ATOM 1011 C CA . PRO A 1 128 ? 26.330 2.943 -13.790 1.00 93.25 128 PRO A CA 1
ATOM 1012 C C . PRO A 1 128 ? 25.280 3.519 -14.751 1.00 93.25 128 PRO A C 1
ATOM 1014 O O . PRO A 1 128 ? 24.320 2.828 -15.090 1.00 93.25 128 PRO A O 1
ATOM 1017 N N . PHE A 1 129 ? 25.501 4.746 -15.229 1.00 96.25 129 PHE A N 1
ATOM 1018 C CA . PHE A 1 129 ? 24.624 5.407 -16.193 1.00 96.25 129 PHE A CA 1
ATOM 1019 C C . PHE A 1 129 ? 24.646 4.698 -17.553 1.00 96.25 129 PHE A C 1
ATOM 1021 O O . PHE A 1 129 ? 23.590 4.432 -18.118 1.00 96.25 129 PHE A O 1
ATOM 1028 N N . ALA A 1 130 ? 25.827 4.330 -18.057 1.00 95.38 130 ALA A N 1
ATOM 1029 C CA . ALA A 1 130 ? 25.979 3.631 -19.334 1.00 95.38 130 ALA A CA 1
ATOM 1030 C C . ALA A 1 130 ? 25.247 2.283 -19.359 1.00 95.38 130 ALA A C 1
ATOM 1032 O O . ALA A 1 130 ? 24.570 1.967 -20.340 1.00 95.38 130 ALA A O 1
ATOM 1033 N N . ARG A 1 131 ? 25.322 1.522 -18.260 1.00 91.56 131 ARG A N 1
ATOM 1034 C CA . ARG A 1 131 ? 24.583 0.263 -18.101 1.00 91.56 131 ARG A CA 1
ATOM 1035 C C . ARG A 1 131 ? 23.075 0.483 -18.089 1.00 91.56 131 ARG A C 1
ATOM 1037 O O . ARG A 1 131 ? 22.375 -0.194 -18.833 1.00 91.56 131 ARG A O 1
ATOM 1044 N N . LEU A 1 132 ? 22.588 1.446 -17.304 1.00 92.19 132 LEU A N 1
ATOM 1045 C CA . LEU A 1 132 ? 21.160 1.767 -17.245 1.00 92.19 132 LEU A CA 1
ATOM 1046 C C . LEU A 1 132 ? 20.627 2.253 -18.602 1.00 92.19 132 LEU A C 1
ATOM 1048 O O . LEU A 1 132 ? 19.560 1.825 -19.036 1.00 92.19 132 LEU A O 1
ATOM 1052 N N . LEU A 1 133 ? 21.380 3.114 -19.292 1.00 94.88 133 LEU A N 1
ATOM 1053 C CA . LEU A 1 133 ? 21.036 3.604 -20.625 1.00 94.88 133 LEU A CA 1
ATOM 1054 C C . LEU A 1 133 ? 20.934 2.459 -21.632 1.00 94.88 133 LEU A C 1
ATOM 1056 O O . LEU A 1 133 ? 19.996 2.424 -22.420 1.00 94.88 133 LEU A O 1
ATOM 1060 N N . PHE A 1 134 ? 21.880 1.524 -21.601 1.00 93.19 134 PHE A N 1
ATOM 1061 C CA . PHE A 1 134 ? 21.869 0.368 -22.490 1.00 93.19 134 PHE A CA 1
ATOM 1062 C C . PHE A 1 134 ? 20.784 -0.651 -22.129 1.00 93.19 134 PHE A C 1
ATOM 1064 O O . PHE A 1 134 ? 20.285 -1.335 -23.017 1.00 93.19 134 PHE A O 1
ATOM 1071 N N . ASP A 1 135 ? 20.383 -0.743 -20.860 1.00 88.31 135 ASP A N 1
ATOM 1072 C CA . ASP A 1 135 ? 19.231 -1.547 -20.443 1.00 88.31 135 ASP A CA 1
ATOM 1073 C C . ASP A 1 135 ? 17.909 -0.976 -20.980 1.00 88.31 135 ASP A C 1
ATOM 1075 O O . ASP A 1 135 ? 17.045 -1.756 -21.376 1.00 88.31 135 ASP A O 1
ATOM 1079 N N . TRP A 1 136 ? 17.771 0.354 -21.043 1.00 87.38 136 TRP A N 1
ATOM 1080 C CA . TRP A 1 136 ? 16.655 1.022 -21.725 1.00 87.38 136 TRP A CA 1
ATOM 1081 C C . TRP A 1 136 ? 16.736 0.868 -23.250 1.00 87.38 136 TRP A C 1
ATOM 1083 O O . TRP A 1 136 ? 15.774 0.443 -23.879 1.00 87.38 136 TRP A O 1
ATOM 1093 N N . TYR A 1 137 ? 17.888 1.187 -23.843 1.00 93.50 137 TYR A N 1
ATOM 1094 C CA . TYR A 1 137 ? 18.069 1.267 -25.291 1.00 93.50 137 TYR A CA 1
ATOM 1095 C C . TYR A 1 137 ? 19.285 0.456 -25.733 1.00 93.50 137 TYR A C 1
ATOM 1097 O O . TYR A 1 137 ? 20.413 0.952 -25.789 1.00 93.50 137 TYR A O 1
ATOM 1105 N N . ARG A 1 138 ? 19.070 -0.806 -26.112 1.00 90.50 138 ARG A N 1
ATOM 1106 C CA . ARG A 1 138 ? 20.154 -1.687 -26.571 1.00 90.50 138 ARG A CA 1
ATOM 1107 C C . ARG A 1 138 ? 20.610 -1.341 -27.972 1.00 90.50 138 ARG A C 1
ATOM 1109 O O . ARG A 1 138 ? 20.175 -1.932 -28.952 1.00 90.50 138 ARG A O 1
ATOM 1116 N N . THR A 1 139 ? 21.531 -0.399 -28.049 1.00 94.69 139 THR A N 1
ATOM 1117 C CA . THR A 1 139 ? 22.098 0.101 -29.299 1.00 94.69 139 THR A CA 1
ATOM 1118 C C . THR A 1 139 ? 23.622 -0.003 -29.235 1.00 94.69 139 THR A C 1
ATOM 1120 O O . THR A 1 139 ? 24.191 0.276 -28.178 1.00 94.69 139 THR A O 1
ATOM 1123 N N . PRO A 1 140 ? 24.310 -0.403 -30.324 1.00 95.00 140 PRO A N 1
ATOM 1124 C CA . PRO A 1 140 ? 25.755 -0.605 -30.290 1.00 95.00 140 PRO A CA 1
ATOM 1125 C C . PRO A 1 140 ? 26.540 0.644 -29.877 1.00 95.00 140 PRO A C 1
ATOM 1127 O O . PRO A 1 140 ? 27.484 0.538 -29.097 1.00 95.00 140 PRO A O 1
ATOM 1130 N N . ILE A 1 141 ? 26.139 1.817 -30.375 1.00 96.94 141 ILE A N 1
ATOM 1131 C CA . ILE A 1 141 ? 26.773 3.099 -30.061 1.00 96.94 141 ILE A CA 1
ATOM 1132 C C . ILE A 1 141 ? 25.675 4.137 -29.836 1.00 96.94 141 ILE A C 1
ATOM 1134 O O . ILE A 1 141 ? 24.846 4.374 -30.719 1.00 96.94 141 ILE A O 1
ATOM 1138 N N . LEU A 1 142 ? 25.677 4.761 -28.663 1.00 96.94 142 LEU A N 1
ATOM 1139 C CA . LEU A 1 142 ? 24.772 5.846 -28.298 1.00 96.94 142 LEU A CA 1
ATOM 1140 C C . LEU A 1 142 ? 25.559 7.115 -27.999 1.00 96.94 142 LEU A C 1
ATOM 1142 O O . LEU A 1 142 ? 26.611 7.076 -27.362 1.00 96.94 142 LEU A O 1
ATOM 1146 N N . GLU A 1 143 ? 24.998 8.247 -28.407 1.00 96.75 143 GLU A N 1
ATOM 1147 C CA . GLU A 1 143 ? 25.415 9.566 -27.954 1.00 96.75 143 GLU A CA 1
ATOM 1148 C C . GLU A 1 143 ? 24.291 10.197 -27.133 1.00 96.75 143 GLU A C 1
ATOM 1150 O O . GLU A 1 143 ? 23.141 10.290 -27.578 1.00 96.75 143 GLU A O 1
ATOM 1155 N N . VAL A 1 144 ? 24.644 10.664 -25.939 1.00 97.31 144 VAL A N 1
ATOM 1156 C CA . VAL A 1 144 ? 23.775 11.454 -25.071 1.00 97.31 144 VAL A CA 1
ATOM 1157 C C . VAL A 1 144 ? 24.296 12.880 -25.050 1.00 97.31 144 VAL A C 1
ATOM 1159 O O . VAL A 1 144 ? 25.451 13.118 -24.703 1.00 97.31 144 VAL A O 1
ATOM 1162 N N . THR A 1 145 ? 23.450 13.833 -25.429 1.00 96.81 145 THR A N 1
ATOM 1163 C CA . THR A 1 145 ? 23.726 15.268 -25.284 1.00 96.81 145 THR A CA 1
ATOM 1164 C C . THR A 1 145 ? 23.050 15.779 -24.024 1.00 96.81 145 THR A C 1
ATOM 1166 O O . THR A 1 145 ? 21.853 15.552 -23.834 1.00 96.81 145 THR A O 1
ATOM 1169 N N . VAL A 1 146 ? 23.807 16.487 -23.194 1.00 95.50 146 VAL A N 1
ATOM 1170 C CA . VAL A 1 146 ? 23.388 16.957 -21.872 1.00 95.50 146 VAL A CA 1
ATOM 1171 C C . VAL A 1 146 ? 23.370 18.484 -21.859 1.00 95.50 146 VAL A C 1
ATOM 1173 O O . VAL A 1 146 ? 24.241 19.126 -22.448 1.00 95.50 146 VAL A O 1
ATOM 1176 N N . GLU A 1 147 ? 22.358 19.066 -21.224 1.00 92.06 147 GLU A N 1
ATOM 1177 C CA . GLU A 1 147 ? 22.261 20.510 -21.015 1.00 92.06 147 GLU A CA 1
ATOM 1178 C C . GLU A 1 147 ? 23.064 20.958 -19.783 1.00 92.06 147 GLU A C 1
ATOM 1180 O O . GLU A 1 147 ? 23.131 20.228 -18.787 1.00 92.06 147 GLU A O 1
ATOM 1185 N N . PRO A 1 148 ? 23.704 22.142 -19.841 1.00 84.19 148 PRO A N 1
ATOM 1186 C CA . PRO A 1 148 ? 24.390 22.708 -18.690 1.00 84.19 148 PRO A CA 1
ATOM 1187 C C . PRO A 1 148 ? 23.376 23.171 -17.637 1.00 84.19 148 PRO A C 1
ATOM 1189 O O . PRO A 1 148 ? 22.299 23.658 -17.971 1.00 84.19 148 PRO A O 1
ATOM 1192 N N . GLY A 1 149 ? 23.738 23.045 -16.363 1.00 82.00 149 GLY A N 1
ATOM 1193 C CA . GLY A 1 149 ? 22.899 23.453 -15.238 1.00 82.00 149 GLY A CA 1
ATOM 1194 C C . GLY A 1 149 ? 23.279 22.737 -13.946 1.00 82.00 149 GLY A C 1
ATOM 1195 O O . GLY A 1 149 ? 24.089 21.803 -13.962 1.00 82.00 149 GLY A O 1
ATOM 1196 N N . GLU A 1 150 ? 22.676 23.172 -12.835 1.00 80.69 150 GLU A N 1
ATOM 1197 C CA . GLU A 1 150 ? 22.785 22.488 -11.536 1.00 80.69 150 GLU A CA 1
ATOM 1198 C C . GLU A 1 150 ? 22.227 21.061 -11.611 1.00 80.69 150 GLU A C 1
ATOM 1200 O O . GLU A 1 150 ? 22.816 20.125 -11.071 1.00 80.69 150 GLU A O 1
ATOM 1205 N N . TRP A 1 151 ? 21.119 20.890 -12.340 1.00 89.19 151 TRP A N 1
ATOM 1206 C CA . TRP A 1 151 ? 20.602 19.592 -12.755 1.00 89.19 151 TRP A CA 1
ATOM 1207 C C . TRP A 1 151 ? 20.892 19.357 -14.233 1.00 89.19 151 TRP A C 1
ATOM 1209 O O . TRP A 1 151 ? 20.540 20.164 -15.094 1.00 89.19 151 TRP A O 1
ATOM 1219 N N . ARG A 1 152 ? 21.527 18.228 -14.536 1.00 90.00 152 ARG A N 1
ATOM 1220 C CA . ARG A 1 152 ? 21.958 17.867 -15.887 1.00 90.00 152 ARG A CA 1
ATOM 1221 C C . ARG A 1 152 ? 20.828 17.158 -16.611 1.00 90.00 152 ARG A C 1
ATOM 1223 O O . ARG A 1 152 ? 20.629 15.957 -16.423 1.00 90.00 152 ARG A O 1
ATOM 1230 N N . ALA A 1 153 ? 20.094 17.919 -17.416 1.00 93.69 153 ALA A N 1
ATOM 1231 C CA . ALA A 1 153 ? 18.989 17.409 -18.216 1.00 93.69 153 ALA A CA 1
ATOM 1232 C C . ALA A 1 153 ? 19.490 16.757 -19.513 1.00 93.69 153 ALA A C 1
ATOM 1234 O O . ALA A 1 153 ? 20.425 17.238 -20.164 1.00 93.69 153 ALA A O 1
ATOM 1235 N N . ILE A 1 154 ? 18.852 15.664 -19.928 1.00 96.38 154 ILE A N 1
ATOM 1236 C CA . ILE A 1 154 ? 19.179 14.987 -21.181 1.00 96.38 154 ILE A CA 1
ATOM 1237 C C . ILE A 1 154 ? 18.443 15.691 -22.323 1.00 96.38 154 ILE A C 1
ATOM 1239 O O . ILE A 1 154 ? 17.226 15.579 -22.526 1.00 96.38 154 ILE A O 1
ATOM 1243 N N . ARG A 1 155 ? 19.212 16.400 -23.150 1.00 95.38 155 ARG A N 1
ATOM 1244 C CA . ARG A 1 155 ? 18.682 17.071 -24.336 1.00 95.38 155 ARG A CA 1
ATOM 1245 C C . ARG A 1 155 ? 18.259 16.061 -25.388 1.00 95.38 155 ARG A C 1
ATOM 1247 O O . ARG A 1 155 ? 17.163 16.184 -25.939 1.00 95.38 155 ARG A O 1
ATOM 1254 N N . ARG A 1 156 ? 19.120 15.083 -25.677 1.00 96.12 156 ARG A N 1
ATOM 1255 C CA . ARG A 1 156 ? 18.919 14.097 -26.745 1.00 96.12 156 ARG A CA 1
ATOM 1256 C C . ARG A 1 156 ? 19.670 12.802 -26.460 1.00 96.12 156 ARG A C 1
ATOM 1258 O O . ARG A 1 156 ? 20.820 12.849 -26.037 1.00 96.12 156 ARG A O 1
ATOM 1265 N N . ILE A 1 157 ? 19.037 11.681 -26.791 1.00 97.44 157 ILE A N 1
ATOM 1266 C CA . ILE A 1 157 ? 19.666 10.365 -26.903 1.00 97.44 157 ILE A CA 1
ATOM 1267 C C . ILE A 1 157 ? 19.525 9.960 -28.366 1.00 97.44 157 ILE A C 1
ATOM 1269 O O . ILE A 1 157 ? 18.441 10.084 -28.936 1.00 97.44 157 ILE A O 1
ATOM 1273 N N . ARG A 1 158 ? 20.614 9.542 -29.009 1.00 95.38 158 ARG A N 1
ATOM 1274 C CA . ARG A 1 158 ? 20.568 9.069 -30.397 1.00 95.38 158 ARG A CA 1
ATOM 1275 C C . ARG A 1 158 ? 21.560 7.934 -30.634 1.00 95.38 158 ARG A C 1
ATOM 1277 O O . ARG A 1 158 ? 22.616 7.928 -30.000 1.00 95.38 158 ARG A O 1
ATOM 1284 N N . PRO A 1 159 ? 21.288 7.031 -31.590 1.00 95.38 159 PRO A N 1
ATOM 1285 C CA . PRO A 1 159 ? 22.324 6.181 -32.149 1.00 95.38 159 PRO A CA 1
ATOM 1286 C C . PRO A 1 159 ? 23.403 7.045 -32.810 1.00 95.38 159 PRO A C 1
ATOM 1288 O O . PRO A 1 159 ? 23.094 8.058 -33.450 1.00 95.38 159 PRO A O 1
ATOM 1291 N N . LEU A 1 160 ? 24.657 6.641 -32.652 1.00 95.25 160 LEU A N 1
ATOM 1292 C CA . LEU A 1 160 ? 25.810 7.301 -33.258 1.00 95.25 160 LEU A CA 1
ATOM 1293 C C . LEU A 1 160 ? 26.395 6.393 -34.343 1.00 95.25 160 LEU A C 1
ATOM 1295 O O . LEU A 1 160 ? 26.592 5.199 -34.111 1.00 95.25 160 LEU A O 1
ATOM 1299 N N . ALA A 1 161 ? 26.660 6.932 -35.533 1.00 93.88 161 ALA A N 1
ATOM 1300 C CA . ALA A 1 161 ? 27.284 6.150 -36.591 1.00 93.88 161 ALA A CA 1
ATOM 1301 C C . ALA A 1 161 ? 28.763 5.908 -36.272 1.00 93.88 161 ALA A C 1
ATOM 1303 O O . ALA A 1 161 ? 29.459 6.783 -35.761 1.00 93.88 161 ALA A O 1
ATOM 1304 N N . ILE A 1 162 ? 29.285 4.742 -36.651 1.00 91.62 162 ILE A N 1
ATOM 1305 C CA . ILE A 1 162 ? 30.705 4.415 -36.451 1.00 91.62 162 ILE A CA 1
ATOM 1306 C C . ILE A 1 162 ? 31.655 5.401 -37.149 1.00 91.62 162 ILE A C 1
ATOM 1308 O O . ILE A 1 162 ? 32.748 5.663 -36.660 1.00 91.62 162 ILE A O 1
ATOM 1312 N N . THR A 1 163 ? 31.219 5.998 -38.259 1.00 93.38 163 THR A N 1
ATOM 1313 C CA . THR A 1 163 ? 31.972 7.021 -38.996 1.00 93.38 163 THR A CA 1
ATOM 1314 C C . THR A 1 163 ? 32.036 8.370 -38.279 1.00 93.38 163 THR A C 1
ATOM 1316 O O . THR A 1 163 ? 32.828 9.217 -38.674 1.00 93.38 163 THR A O 1
ATOM 1319 N N . GLU A 1 164 ? 31.199 8.595 -37.260 1.00 94.12 164 GLU A N 1
ATOM 1320 C CA . GLU A 1 164 ? 31.234 9.796 -36.413 1.00 94.12 164 GLU A CA 1
ATOM 1321 C C . GLU A 1 164 ? 32.221 9.652 -35.237 1.00 94.12 164 GLU A C 1
ATOM 1323 O O . GLU A 1 164 ? 32.413 10.604 -34.481 1.00 94.12 164 GLU A O 1
ATOM 1328 N N . LEU A 1 165 ? 32.842 8.479 -35.055 1.00 92.62 165 LEU A N 1
ATOM 1329 C CA . LEU A 1 165 ? 33.832 8.250 -34.005 1.00 92.62 165 LEU A CA 1
ATOM 1330 C C . LEU A 1 165 ? 35.223 8.724 -34.435 1.00 92.62 165 LEU A C 1
ATOM 1332 O O . LEU A 1 165 ? 35.706 8.390 -35.517 1.00 92.62 165 LEU A O 1
ATOM 1336 N N . ASP A 1 166 ? 35.897 9.445 -33.540 1.00 92.69 166 ASP A N 1
ATOM 1337 C CA . ASP A 1 166 ? 37.333 9.694 -33.650 1.00 92.69 166 ASP A CA 1
ATOM 1338 C C . ASP A 1 166 ? 38.149 8.404 -33.404 1.00 92.69 166 ASP A C 1
ATOM 1340 O O . ASP A 1 166 ? 37.618 7.362 -33.006 1.00 92.69 166 ASP A O 1
ATOM 1344 N N . ALA A 1 167 ? 39.462 8.463 -33.647 1.00 90.88 167 ALA A N 1
ATOM 1345 C CA . ALA A 1 167 ? 40.338 7.298 -33.518 1.00 90.88 167 ALA A CA 1
ATOM 1346 C C . ALA A 1 167 ? 40.327 6.691 -32.101 1.00 90.88 167 ALA A C 1
ATOM 1348 O O . ALA A 1 167 ? 40.298 5.470 -31.966 1.00 90.88 167 ALA A O 1
ATOM 1349 N N . ALA A 1 168 ? 40.293 7.523 -31.054 1.00 91.81 168 ALA A N 1
ATOM 1350 C CA . ALA A 1 168 ? 40.301 7.062 -29.667 1.00 91.81 168 ALA A CA 1
ATOM 1351 C C . ALA A 1 168 ? 38.988 6.355 -29.297 1.00 91.81 168 ALA A C 1
ATOM 1353 O O . ALA A 1 168 ? 39.000 5.259 -28.734 1.00 91.81 168 ALA A O 1
ATOM 1354 N N . ARG A 1 169 ? 37.840 6.932 -29.672 1.00 92.44 169 ARG A N 1
ATOM 1355 C CA . ARG A 1 169 ? 36.520 6.320 -29.458 1.00 92.44 169 ARG A CA 1
ATOM 1356 C C . ARG A 1 169 ? 36.330 5.060 -30.291 1.00 92.44 169 ARG A C 1
ATOM 1358 O O . ARG A 1 169 ? 35.623 4.155 -29.855 1.00 92.44 169 ARG A O 1
ATOM 1365 N N . ARG A 1 170 ? 36.955 4.979 -31.469 1.00 92.38 170 ARG A N 1
ATOM 1366 C CA . ARG A 1 170 ? 36.954 3.762 -32.287 1.00 92.38 170 ARG A CA 1
ATOM 1367 C C . ARG A 1 170 ? 37.733 2.640 -31.603 1.00 92.38 170 ARG A C 1
ATOM 1369 O O . ARG A 1 170 ? 37.210 1.534 -31.537 1.00 92.38 170 ARG A O 1
ATOM 1376 N N . THR A 1 171 ? 38.904 2.918 -31.029 1.00 92.69 171 THR A N 1
ATOM 1377 C CA . THR A 1 171 ? 39.636 1.936 -30.205 1.00 92.69 171 THR A CA 1
ATOM 1378 C C . THR A 1 171 ? 38.787 1.469 -29.022 1.00 92.69 171 THR A C 1
ATOM 1380 O O . THR A 1 171 ? 38.580 0.269 -28.853 1.00 92.69 171 THR A O 1
ATOM 1383 N N . PHE A 1 172 ? 38.184 2.407 -28.283 1.00 94.12 172 PHE A N 1
ATOM 1384 C CA . PHE A 1 172 ? 37.282 2.089 -27.173 1.00 94.12 172 PHE A CA 1
ATOM 1385 C C . PHE A 1 172 ? 36.090 1.216 -27.600 1.00 94.12 172 PHE A C 1
ATOM 1387 O O . PHE A 1 172 ? 35.704 0.293 -26.883 1.00 94.12 172 PHE A O 1
ATOM 1394 N N . LEU A 1 173 ? 35.505 1.472 -28.775 1.00 94.88 173 LEU A N 1
ATOM 1395 C CA . LEU A 1 173 ? 34.426 0.648 -29.315 1.00 94.88 173 LEU A CA 1
ATOM 1396 C C . LEU A 1 173 ? 34.871 -0.804 -29.537 1.00 94.88 173 LEU A C 1
ATOM 1398 O O . LEU A 1 173 ? 34.122 -1.715 -29.189 1.00 94.88 173 LEU A O 1
ATOM 1402 N N . ILE A 1 174 ? 36.053 -1.026 -30.116 1.00 93.50 174 ILE A N 1
ATOM 1403 C CA . ILE A 1 174 ? 36.564 -2.379 -30.376 1.00 93.50 174 ILE A CA 1
ATOM 1404 C C . ILE A 1 174 ? 36.808 -3.130 -29.058 1.00 93.50 174 ILE A C 1
ATOM 1406 O O . ILE A 1 174 ? 36.362 -4.268 -28.911 1.00 93.50 174 ILE A O 1
ATOM 1410 N N . GLU A 1 175 ? 37.385 -2.472 -28.052 1.00 92.44 175 GLU A N 1
ATOM 1411 C CA . GLU A 1 175 ? 37.549 -3.050 -26.708 1.00 92.44 175 GLU A CA 1
ATOM 1412 C C . GLU A 1 175 ? 36.201 -3.352 -26.031 1.00 92.44 175 GLU A C 1
ATOM 1414 O O . GLU A 1 175 ? 36.026 -4.377 -25.365 1.00 92.44 175 GLU A O 1
ATOM 1419 N N . ALA A 1 176 ? 35.216 -2.460 -26.181 1.00 92.69 176 ALA A N 1
ATOM 1420 C CA . ALA A 1 176 ? 33.872 -2.658 -25.645 1.00 92.69 176 ALA A CA 1
ATOM 1421 C C . ALA A 1 176 ? 33.150 -3.824 -26.340 1.00 92.69 176 ALA A C 1
ATOM 1423 O O . ALA A 1 176 ? 32.447 -4.592 -25.678 1.00 92.69 176 ALA A O 1
ATOM 1424 N N . LEU A 1 177 ? 33.348 -3.975 -27.653 1.00 92.62 177 LEU A N 1
ATOM 1425 C CA . LEU A 1 177 ? 32.836 -5.069 -28.475 1.00 92.62 177 LEU A CA 1
ATOM 1426 C C . LEU A 1 177 ? 33.401 -6.419 -28.033 1.00 92.62 177 LEU A C 1
ATOM 1428 O O . LEU A 1 177 ? 32.637 -7.369 -27.839 1.00 92.62 177 LEU A O 1
ATOM 1432 N N . GLU A 1 178 ? 34.710 -6.508 -27.819 1.00 90.50 178 GLU A N 1
ATOM 1433 C CA . GLU A 1 178 ? 35.356 -7.714 -27.301 1.00 90.50 178 GLU A CA 1
ATOM 1434 C C . GLU A 1 178 ? 34.786 -8.091 -25.923 1.00 90.50 178 GLU A C 1
ATOM 1436 O O . GLU A 1 178 ? 34.254 -9.192 -25.741 1.00 90.50 178 GLU A O 1
ATOM 1441 N N . ARG A 1 179 ? 34.755 -7.142 -24.975 1.00 89.25 179 ARG A N 1
ATOM 1442 C CA . ARG A 1 179 ? 34.191 -7.355 -23.628 1.00 89.25 179 ARG A CA 1
ATOM 1443 C C . ARG A 1 179 ? 32.721 -7.780 -23.650 1.00 89.25 179 ARG A C 1
ATOM 1445 O O . ARG A 1 179 ? 32.313 -8.633 -22.857 1.00 89.25 179 ARG A O 1
ATOM 1452 N N . TYR A 1 180 ? 31.918 -7.188 -24.532 1.00 88.44 180 TYR A N 1
ATOM 1453 C CA . TYR A 1 180 ? 30.490 -7.482 -24.649 1.00 88.44 180 TYR A CA 1
ATOM 1454 C C . TYR A 1 180 ? 30.240 -8.889 -25.200 1.00 88.44 180 TYR A C 1
ATOM 1456 O O . TYR A 1 180 ? 29.411 -9.631 -24.672 1.00 88.44 180 TYR A O 1
ATOM 1464 N N . THR A 1 181 ? 30.987 -9.280 -26.231 1.00 88.25 181 THR A N 1
ATOM 1465 C CA . THR A 1 181 ? 30.780 -10.548 -26.944 1.00 88.25 181 THR A CA 1
ATOM 1466 C C . THR A 1 181 ? 31.365 -11.768 -26.231 1.00 88.25 181 THR A C 1
ATOM 1468 O O . THR A 1 181 ? 30.902 -12.885 -26.473 1.00 88.25 181 THR A O 1
ATOM 1471 N N . HIS A 1 182 ? 32.304 -11.569 -25.298 1.00 82.44 182 HIS A N 1
ATOM 1472 C CA . HIS A 1 182 ? 32.801 -12.614 -24.396 1.00 82.44 182 HIS A CA 1
ATOM 1473 C C . HIS A 1 182 ? 31.773 -13.074 -23.347 1.00 82.44 182 HIS A C 1
ATOM 1475 O O . HIS A 1 182 ? 31.900 -14.169 -22.796 1.00 82.44 182 HIS A O 1
ATOM 1481 N N . ARG A 1 183 ? 30.746 -12.267 -23.051 1.00 68.06 183 ARG A N 1
ATOM 1482 C CA . ARG A 1 183 ? 29.704 -12.612 -22.073 1.00 68.06 183 ARG A CA 1
ATOM 1483 C C . ARG A 1 183 ? 28.553 -13.374 -22.751 1.00 68.06 183 ARG A C 1
ATOM 1485 O O . ARG A 1 183 ? 28.178 -13.045 -23.877 1.00 68.06 183 ARG A O 1
ATOM 1492 N N . PRO A 1 184 ? 27.936 -14.371 -22.086 1.00 61.22 184 PRO A N 1
ATOM 1493 C CA . PRO A 1 184 ? 26.737 -15.014 -22.616 1.00 61.22 184 PRO A CA 1
ATOM 1494 C C . PRO A 1 184 ? 25.606 -13.986 -22.766 1.00 61.22 184 PRO A C 1
ATOM 1496 O O . PRO A 1 184 ? 25.389 -13.159 -21.877 1.00 61.22 184 PRO A O 1
ATOM 1499 N N . TRP A 1 185 ? 24.885 -14.048 -23.892 1.00 53.88 185 TRP A N 1
ATOM 1500 C CA . TRP A 1 185 ? 23.761 -13.153 -24.193 1.00 53.88 185 TRP A CA 1
ATOM 1501 C C . TRP A 1 185 ? 22.736 -13.161 -23.053 1.00 53.88 185 TRP A C 1
ATOM 1503 O O . TRP A 1 185 ? 22.144 -14.200 -22.757 1.00 53.88 185 TRP A O 1
ATOM 1513 N N . ARG A 1 186 ? 22.494 -11.996 -22.442 1.00 57.75 186 ARG A N 1
ATOM 1514 C CA . ARG A 1 186 ? 21.441 -11.803 -21.438 1.00 57.75 186 ARG A CA 1
ATOM 1515 C C . ARG A 1 186 ? 20.210 -11.196 -22.106 1.00 57.75 186 ARG A C 1
ATOM 1517 O O . ARG A 1 186 ? 20.296 -10.132 -22.715 1.00 57.75 186 ARG A O 1
ATOM 1524 N N . ALA A 1 187 ? 19.067 -11.871 -21.984 1.00 53.50 187 ALA A N 1
ATOM 1525 C CA . ALA A 1 187 ? 17.779 -11.337 -22.424 1.00 53.50 187 ALA A CA 1
ATOM 1526 C C . ALA A 1 187 ? 17.471 -9.989 -21.729 1.00 53.50 187 ALA A C 1
ATOM 1528 O O . ALA A 1 187 ? 18.068 -9.679 -20.690 1.00 53.50 187 ALA A O 1
ATOM 1529 N N . PRO A 1 188 ? 16.605 -9.130 -22.302 1.00 53.06 188 PRO A N 1
ATOM 1530 C CA . PRO A 1 188 ? 16.128 -7.939 -21.599 1.00 53.06 188 PRO A CA 1
ATOM 1531 C C . PRO A 1 188 ? 15.546 -8.345 -20.251 1.00 53.06 188 PRO A C 1
ATOM 1533 O O . PRO A 1 188 ? 14.839 -9.349 -20.173 1.00 53.06 188 PRO A O 1
ATOM 1536 N N . LYS A 1 189 ? 15.815 -7.567 -19.197 1.00 51.50 189 LYS A N 1
ATOM 1537 C CA . LYS A 1 189 ? 14.871 -7.559 -18.082 1.00 51.50 189 LYS A CA 1
ATOM 1538 C C . LYS A 1 189 ? 13.599 -6.961 -18.668 1.00 51.50 189 LYS A C 1
ATOM 1540 O O . LYS A 1 189 ? 13.597 -5.774 -18.978 1.00 51.50 189 LYS A O 1
ATOM 1545 N N . GLN A 1 190 ? 12.570 -7.774 -18.900 1.00 46.41 190 GLN A N 1
ATOM 1546 C CA . GLN A 1 190 ? 11.246 -7.227 -19.173 1.00 46.41 190 GLN A CA 1
ATOM 1547 C C . GLN A 1 190 ? 10.903 -6.345 -17.974 1.00 46.41 190 GLN A C 1
ATOM 1549 O O . GLN A 1 190 ? 10.752 -6.848 -16.860 1.00 46.41 190 GLN A O 1
ATOM 1554 N N . ARG A 1 191 ? 10.863 -5.023 -18.176 1.00 52.62 191 ARG A N 1
ATOM 1555 C CA . ARG A 1 191 ? 10.156 -4.168 -17.228 1.00 52.62 191 ARG A CA 1
ATOM 1556 C C . ARG A 1 191 ? 8.714 -4.646 -17.263 1.00 52.62 191 ARG A C 1
ATOM 1558 O O . ARG A 1 191 ? 8.157 -4.790 -18.350 1.00 52.62 191 ARG A O 1
ATOM 1565 N N . ALA A 1 192 ? 8.160 -4.966 -16.098 1.00 53.16 192 ALA A N 1
ATOM 1566 C CA . ALA A 1 192 ? 6.745 -5.269 -16.008 1.00 53.16 192 ALA A CA 1
ATOM 1567 C C . ALA A 1 192 ? 6.001 -4.079 -16.622 1.00 53.16 192 ALA A C 1
ATOM 1569 O O . ALA A 1 192 ? 6.173 -2.947 -16.168 1.00 53.16 192 ALA A O 1
ATOM 1570 N N . VAL A 1 193 ? 5.263 -4.319 -17.706 1.00 57.47 193 VAL A N 1
ATOM 1571 C CA . VAL A 1 193 ? 4.310 -3.329 -18.198 1.00 57.47 193 VAL A CA 1
ATOM 1572 C C . VAL A 1 193 ? 3.320 -3.148 -17.058 1.00 57.47 193 VAL A C 1
ATOM 1574 O O . VAL A 1 193 ? 2.675 -4.115 -16.650 1.00 57.47 193 VAL A O 1
ATOM 1577 N N . MET A 1 194 ? 3.275 -1.946 -16.491 1.00 74.62 194 MET A N 1
ATOM 1578 C CA . MET A 1 194 ? 2.312 -1.638 -15.443 1.00 74.62 194 MET A CA 1
ATOM 1579 C C . MET A 1 194 ? 0.932 -1.649 -16.098 1.00 74.62 194 MET A C 1
ATOM 1581 O O . MET A 1 194 ? 0.650 -0.845 -16.983 1.00 74.62 194 MET A O 1
ATOM 1585 N N . LYS A 1 195 ? 0.124 -2.643 -15.738 1.00 85.69 195 LYS A N 1
ATOM 1586 C CA . LYS A 1 195 ? -1.215 -2.890 -16.273 1.00 85.69 195 LYS A CA 1
ATOM 1587 C C . LYS A 1 195 ? -2.245 -1.976 -15.616 1.00 85.69 195 LYS A C 1
ATOM 1589 O O . LYS A 1 195 ? -3.204 -1.602 -16.278 1.00 85.69 195 LYS A O 1
ATOM 1594 N N . TYR A 1 196 ? -2.031 -1.641 -14.344 1.00 93.25 196 TYR A N 1
ATOM 1595 C CA . TYR A 1 196 ? -2.945 -0.835 -13.540 1.00 93.25 196 TYR A CA 1
ATOM 1596 C C . TYR A 1 196 ? -2.194 0.212 -12.715 1.00 93.25 196 TYR A C 1
ATOM 1598 O O . TYR A 1 196 ? -1.070 -0.039 -12.271 1.00 93.25 196 TYR A O 1
ATOM 1606 N N . ALA A 1 197 ? -2.843 1.342 -12.454 1.00 94.25 197 ALA A N 1
ATOM 1607 C CA . ALA A 1 197 ? -2.394 2.396 -11.556 1.00 94.25 197 ALA A CA 1
ATOM 1608 C C . ALA A 1 197 ? -3.270 2.437 -10.290 1.00 94.25 197 ALA A C 1
ATOM 1610 O O . ALA A 1 197 ? -4.462 2.743 -10.341 1.00 94.25 197 ALA A O 1
ATOM 1611 N N . LEU A 1 198 ? -2.663 2.151 -9.138 1.00 97.75 198 LEU A N 1
ATOM 1612 C CA . LEU A 1 198 ? -3.272 2.242 -7.813 1.00 97.75 198 LEU A CA 1
ATOM 1613 C C . LEU A 1 198 ? -2.919 3.594 -7.184 1.00 97.75 198 LEU A C 1
ATOM 1615 O O . LEU A 1 198 ? -1.771 3.826 -6.796 1.00 97.75 198 LEU A O 1
ATOM 1619 N N . ALA A 1 199 ? -3.905 4.478 -7.058 1.00 98.06 199 ALA A N 1
ATOM 1620 C CA . ALA A 1 199 ? -3.752 5.725 -6.325 1.00 98.06 199 ALA A CA 1
ATOM 1621 C C . ALA A 1 199 ? -3.618 5.444 -4.825 1.00 98.06 199 ALA A C 1
ATOM 1623 O O . ALA A 1 199 ? -4.411 4.691 -4.265 1.00 98.06 199 ALA A O 1
ATOM 1624 N N . VAL A 1 200 ? -2.647 6.070 -4.163 1.00 98.19 200 VAL A N 1
ATOM 1625 C CA . VAL A 1 200 ? -2.462 5.970 -2.710 1.00 98.19 200 VAL A CA 1
ATOM 1626 C C . VAL A 1 200 ? -2.604 7.354 -2.091 1.00 98.19 200 VAL A C 1
ATOM 1628 O O . VAL A 1 200 ? -1.699 8.181 -2.216 1.00 98.19 200 VAL A O 1
ATOM 1631 N N . LEU A 1 201 ? -3.739 7.613 -1.440 1.00 97.81 201 LEU A N 1
ATOM 1632 C CA . LEU A 1 201 ? -3.972 8.855 -0.705 1.00 97.81 201 LEU A CA 1
ATOM 1633 C C . LEU A 1 201 ? -3.159 8.833 0.586 1.00 97.81 201 LEU A C 1
ATOM 1635 O O . LEU A 1 201 ? -3.360 7.964 1.428 1.00 97.81 201 LEU A O 1
ATOM 1639 N N . SER A 1 202 ? -2.230 9.774 0.719 1.00 95.94 202 SER A N 1
ATOM 1640 C CA . SER A 1 202 ? -1.384 9.912 1.906 1.00 95.94 202 SER A CA 1
ATOM 1641 C C . SER A 1 202 ? -0.951 11.366 2.089 1.00 95.94 202 SER A C 1
ATOM 1643 O O . SER A 1 202 ? -0.712 12.067 1.100 1.00 95.94 202 SER A O 1
ATOM 1645 N N . ASP A 1 203 ? -0.802 11.814 3.337 1.00 91.81 203 ASP A N 1
ATOM 1646 C CA . ASP A 1 203 ? -0.153 13.088 3.657 1.00 91.81 203 ASP A CA 1
ATOM 1647 C C . ASP A 1 203 ? 1.253 12.830 4.227 1.00 91.81 203 ASP A C 1
ATOM 1649 O O . ASP A 1 203 ? 1.395 12.359 5.356 1.00 91.81 203 ASP A O 1
ATOM 1653 N N . PRO A 1 204 ? 2.329 13.179 3.494 1.00 88.62 204 PRO A N 1
ATOM 1654 C CA . PRO A 1 204 ? 3.700 13.073 3.989 1.00 88.62 204 PRO A CA 1
ATOM 1655 C C . PRO A 1 204 ? 3.995 13.827 5.293 1.00 88.62 204 PRO A C 1
ATOM 1657 O O . PRO A 1 204 ? 5.069 13.633 5.864 1.00 88.62 204 PRO A O 1
ATOM 1660 N N . LYS A 1 205 ? 3.116 14.748 5.704 1.00 88.50 205 LYS A N 1
ATOM 1661 C CA . LYS A 1 205 ? 3.251 15.579 6.906 1.00 88.50 205 LYS A CA 1
ATOM 1662 C C . LYS A 1 205 ? 2.392 15.103 8.077 1.00 88.50 205 LYS A C 1
ATOM 1664 O O . LYS A 1 205 ? 2.472 15.719 9.137 1.00 88.50 205 LYS A O 1
ATOM 1669 N N . GLU A 1 206 ? 1.576 14.068 7.899 1.00 87.50 206 GLU A N 1
ATOM 1670 C CA . GLU A 1 206 ? 0.794 13.491 8.991 1.00 87.50 206 GLU A CA 1
ATOM 1671 C C . GLU A 1 206 ? 1.731 12.910 10.058 1.00 87.50 206 GLU A C 1
ATOM 1673 O O . GLU A 1 206 ? 2.724 12.254 9.740 1.00 87.50 206 GLU A O 1
ATOM 1678 N N . GLU A 1 207 ? 1.448 13.186 11.334 1.00 81.25 207 GLU A N 1
ATOM 1679 C CA . GLU A 1 207 ? 2.318 12.753 12.436 1.00 81.25 207 GLU A CA 1
ATOM 1680 C C . GLU A 1 207 ? 2.163 11.264 12.759 1.00 81.25 207 GLU A C 1
ATOM 1682 O O . GLU A 1 207 ? 3.150 10.605 13.082 1.00 81.25 207 GLU A O 1
ATOM 1687 N N . LEU A 1 208 ? 0.936 10.741 12.665 1.00 83.38 208 LEU A N 1
ATOM 1688 C CA . LEU A 1 208 ? 0.585 9.354 12.980 1.00 83.38 208 LEU A CA 1
ATOM 1689 C C . LEU A 1 208 ? -0.128 8.698 11.789 1.00 83.38 208 LEU A C 1
ATOM 1691 O O . LEU A 1 208 ? -1.298 8.329 11.907 1.00 83.38 208 LEU A O 1
ATOM 1695 N N . PRO A 1 209 ? 0.537 8.588 10.623 1.00 90.44 209 PRO A N 1
ATOM 1696 C CA . PRO A 1 209 ? -0.092 8.005 9.462 1.00 90.44 209 PRO A CA 1
ATOM 1697 C C . PRO A 1 209 ? -0.304 6.497 9.681 1.00 90.44 209 PRO A C 1
ATOM 1699 O O . PRO A 1 209 ? 0.548 5.820 10.261 1.00 90.44 209 PRO A O 1
ATOM 1702 N N . PRO A 1 210 ? -1.387 5.937 9.134 1.00 93.31 210 PRO A N 1
ATOM 1703 C CA . PRO A 1 210 ? -1.653 4.500 9.118 1.00 93.31 210 PRO A CA 1
ATOM 1704 C C . PRO A 1 210 ? -0.492 3.674 8.530 1.00 93.31 210 PRO A C 1
ATOM 1706 O O . PRO A 1 210 ? -0.240 2.541 8.940 1.00 93.31 210 PRO A O 1
ATOM 1709 N N . SER A 1 211 ? 0.222 4.225 7.545 1.00 95.06 211 SER A N 1
ATOM 1710 C CA . SER A 1 211 ? 1.455 3.646 7.002 1.00 95.06 211 SER A CA 1
ATOM 1711 C C . SER A 1 211 ? 2.507 4.722 6.789 1.00 95.06 211 SER A C 1
ATOM 1713 O O . SER A 1 211 ? 2.240 5.770 6.202 1.00 95.06 211 SER A O 1
ATOM 1715 N N . SER A 1 212 ? 3.748 4.425 7.154 1.00 93.44 212 SER A N 1
ATOM 1716 C CA . SER A 1 212 ? 4.890 5.281 6.847 1.00 93.44 212 SER A CA 1
ATOM 1717 C C . SER A 1 212 ? 5.197 5.340 5.342 1.00 93.44 212 SER A C 1
ATOM 1719 O O . SER A 1 212 ? 4.984 4.389 4.584 1.00 93.44 212 SER A O 1
ATOM 1721 N N . ILE A 1 213 ? 5.818 6.438 4.895 1.00 92.25 213 ILE A N 1
ATOM 1722 C CA . ILE A 1 213 ? 6.273 6.599 3.498 1.00 92.25 213 ILE A CA 1
ATOM 1723 C C . ILE A 1 213 ? 7.241 5.476 3.083 1.00 92.25 213 ILE A C 1
ATOM 1725 O O . ILE A 1 213 ? 7.258 5.059 1.922 1.00 92.25 213 ILE A O 1
ATOM 1729 N N . SER A 1 214 ? 8.073 4.982 4.004 1.00 93.19 214 SER A N 1
ATOM 1730 C CA . SER A 1 214 ? 8.953 3.832 3.761 1.00 93.19 214 SER A CA 1
ATOM 1731 C C . SER A 1 214 ? 8.169 2.567 3.427 1.00 93.19 214 SER A C 1
ATOM 1733 O O . SER A 1 214 ? 8.539 1.874 2.478 1.00 93.19 214 SER A O 1
ATOM 1735 N N . SER A 1 215 ? 7.077 2.308 4.146 1.00 95.50 215 SER A N 1
ATOM 1736 C CA . SER A 1 215 ? 6.188 1.170 3.907 1.00 95.50 215 SER A CA 1
ATOM 1737 C C . SER A 1 215 ? 5.464 1.301 2.573 1.00 95.50 215 SER A C 1
ATOM 1739 O O . SER A 1 215 ? 5.460 0.354 1.794 1.00 95.50 215 SER A O 1
ATOM 1741 N N . LEU A 1 216 ? 4.983 2.498 2.217 1.00 96.12 216 LEU A N 1
ATOM 1742 C CA . LEU A 1 216 ? 4.382 2.747 0.898 1.00 96.12 216 LEU A CA 1
ATOM 1743 C C . LEU A 1 216 ? 5.383 2.537 -0.251 1.00 96.12 216 LEU A C 1
ATOM 1745 O O . LEU A 1 216 ? 5.050 1.952 -1.282 1.00 96.12 216 LEU A O 1
ATOM 1749 N N . LYS A 1 217 ? 6.648 2.942 -0.074 1.00 94.69 217 LYS A N 1
ATOM 1750 C CA . LYS A 1 217 ? 7.723 2.658 -1.044 1.00 94.69 217 LYS A CA 1
ATOM 1751 C C . LYS A 1 217 ? 8.042 1.169 -1.143 1.00 94.69 217 LYS A C 1
ATOM 1753 O O . LYS A 1 217 ? 8.427 0.702 -2.215 1.00 94.69 217 LYS A O 1
ATOM 1758 N N . TYR A 1 218 ? 7.946 0.434 -0.040 1.00 95.31 218 TYR A N 1
ATOM 1759 C CA . TYR A 1 218 ? 8.120 -1.012 -0.039 1.00 95.31 218 TYR A CA 1
ATOM 1760 C C . TYR A 1 218 ? 6.954 -1.701 -0.764 1.00 95.31 218 TYR A C 1
ATOM 1762 O O . TYR A 1 218 ? 7.196 -2.457 -1.706 1.00 95.31 218 TYR A O 1
ATOM 1770 N N . MET A 1 219 ? 5.711 -1.331 -0.444 1.00 96.50 219 MET A N 1
ATOM 1771 C CA . MET A 1 219 ? 4.507 -1.768 -1.155 1.00 96.50 219 MET A CA 1
ATOM 1772 C C . MET A 1 219 ? 4.607 -1.498 -2.660 1.00 96.50 219 MET A C 1
ATOM 1774 O O . MET A 1 219 ? 4.297 -2.380 -3.452 1.00 96.50 219 MET A O 1
ATOM 1778 N N . ALA A 1 220 ? 5.124 -0.337 -3.081 1.00 94.69 220 ALA A N 1
ATOM 1779 C CA . ALA A 1 220 ? 5.308 -0.018 -4.499 1.00 94.69 220 ALA A CA 1
ATOM 1780 C C . ALA A 1 220 ? 6.255 -1.000 -5.213 1.00 94.69 220 ALA A C 1
ATOM 1782 O O . ALA A 1 220 ? 6.017 -1.373 -6.361 1.00 94.69 220 ALA A O 1
ATOM 1783 N N . LYS A 1 221 ? 7.307 -1.477 -4.531 1.00 93.06 221 LYS A N 1
ATOM 1784 C CA . LYS A 1 221 ? 8.201 -2.516 -5.074 1.00 93.06 221 LYS A CA 1
ATOM 1785 C C . LYS A 1 221 ? 7.491 -3.859 -5.206 1.00 93.06 221 LYS A C 1
ATOM 1787 O O . LYS A 1 221 ? 7.714 -4.552 -6.194 1.00 93.06 221 LYS A O 1
ATOM 1792 N N . VAL A 1 222 ? 6.668 -4.226 -4.222 1.00 93.94 222 VAL A N 1
ATOM 1793 C CA . VAL A 1 222 ? 5.860 -5.454 -4.250 1.00 93.94 222 VAL A CA 1
ATOM 1794 C C . VAL A 1 222 ? 4.859 -5.390 -5.403 1.00 93.94 222 VAL A C 1
ATOM 1796 O O . VAL A 1 222 ? 4.850 -6.279 -6.250 1.00 93.94 222 VAL A O 1
ATOM 1799 N N . ALA A 1 223 ? 4.086 -4.309 -5.487 1.00 94.25 223 ALA A N 1
ATOM 1800 C CA . ALA A 1 223 ? 3.067 -4.064 -6.503 1.00 94.25 223 ALA A CA 1
ATOM 1801 C C . ALA A 1 223 ? 3.624 -4.089 -7.933 1.00 94.25 223 ALA A C 1
ATOM 1803 O O . ALA A 1 223 ? 3.026 -4.703 -8.817 1.00 94.25 223 ALA A O 1
ATOM 1804 N N . ALA A 1 224 ? 4.822 -3.534 -8.144 1.00 90.31 224 ALA A N 1
ATOM 1805 C CA . ALA A 1 224 ? 5.514 -3.577 -9.429 1.00 90.31 224 ALA A CA 1
ATOM 1806 C C . ALA A 1 224 ? 5.750 -5.013 -9.938 1.00 90.31 224 ALA A C 1
ATOM 1808 O O . ALA A 1 224 ? 5.721 -5.249 -11.146 1.00 90.31 224 ALA A O 1
ATOM 1809 N N . ARG A 1 225 ? 5.943 -5.996 -9.041 1.00 90.94 225 ARG A N 1
ATOM 1810 C CA . ARG A 1 225 ? 6.065 -7.422 -9.416 1.00 90.94 225 ARG A CA 1
ATOM 1811 C C . ARG A 1 225 ? 4.754 -7.998 -9.950 1.00 90.94 225 ARG A C 1
ATOM 1813 O O . ARG A 1 225 ? 4.789 -8.954 -10.717 1.00 90.94 225 ARG A O 1
ATOM 1820 N N . HIS A 1 226 ? 3.626 -7.405 -9.565 1.00 89.44 226 HIS A N 1
ATOM 1821 C CA . HIS A 1 226 ? 2.286 -7.758 -10.030 1.00 89.44 226 HIS A CA 1
ATOM 1822 C C . HIS A 1 226 ? 1.803 -6.876 -11.193 1.00 89.44 226 HIS A C 1
ATOM 1824 O O . HIS A 1 226 ? 0.644 -6.967 -11.588 1.00 89.44 226 HIS A O 1
ATOM 1830 N N . GLY A 1 227 ? 2.669 -6.020 -11.750 1.00 89.06 227 GLY A N 1
ATOM 1831 C CA . GLY A 1 227 ? 2.299 -5.097 -12.825 1.00 89.06 227 GLY A CA 1
ATOM 1832 C C . GLY A 1 227 ? 1.353 -3.983 -12.371 1.00 89.06 227 GLY A C 1
ATOM 1833 O O . GLY A 1 227 ? 0.563 -3.503 -13.179 1.00 89.06 227 GLY A O 1
ATOM 1834 N N . VAL A 1 228 ? 1.403 -3.586 -11.098 1.00 94.00 228 VAL A N 1
ATOM 1835 C CA . VAL A 1 228 ? 0.632 -2.459 -10.557 1.00 94.00 228 VAL A CA 1
ATOM 1836 C C . VAL A 1 228 ? 1.587 -1.324 -10.198 1.00 94.00 228 VAL A C 1
ATOM 1838 O O . VAL A 1 228 ? 2.533 -1.515 -9.430 1.00 94.00 228 VAL A O 1
ATOM 1841 N N . GLU A 1 229 ? 1.332 -0.136 -10.734 1.00 94.25 229 GLU A N 1
ATOM 1842 C CA . GLU A 1 229 ? 2.020 1.092 -10.349 1.00 94.25 229 GLU A CA 1
ATOM 1843 C C . GLU A 1 229 ? 1.312 1.726 -9.150 1.00 94.25 229 GLU A C 1
ATOM 1845 O O . GLU A 1 229 ? 0.111 1.975 -9.202 1.00 94.25 229 GLU A O 1
ATOM 1850 N N . LEU A 1 230 ? 2.045 2.013 -8.071 1.00 95.25 230 LEU A N 1
ATOM 1851 C CA . LEU A 1 230 ? 1.524 2.845 -6.984 1.00 95.25 230 LEU A CA 1
ATOM 1852 C C . LEU A 1 230 ? 1.793 4.312 -7.291 1.00 95.25 230 LEU A C 1
ATOM 1854 O O . LEU A 1 230 ? 2.949 4.711 -7.441 1.00 95.25 230 LEU A O 1
ATOM 1858 N N . VAL A 1 231 ? 0.733 5.115 -7.300 1.00 95.00 231 VAL A N 1
ATOM 1859 C CA . VAL A 1 231 ? 0.807 6.556 -7.533 1.00 95.00 231 VAL A CA 1
ATOM 1860 C C . VAL A 1 231 ? 0.389 7.293 -6.260 1.00 95.00 231 VAL A C 1
ATOM 1862 O O . VAL A 1 231 ? -0.797 7.312 -5.933 1.00 95.00 231 VAL A O 1
ATOM 1865 N N . PRO A 1 232 ? 1.327 7.909 -5.519 1.00 94.69 232 PRO A N 1
ATOM 1866 C CA . PRO A 1 232 ? 0.981 8.740 -4.373 1.00 94.69 232 PRO A CA 1
ATOM 1867 C C . PRO A 1 232 ? 0.156 9.950 -4.819 1.00 94.69 232 PRO A C 1
ATOM 1869 O O . PRO A 1 232 ? 0.551 10.657 -5.749 1.00 94.69 232 PRO A O 1
ATOM 1872 N N . ILE A 1 233 ? -0.956 10.202 -4.136 1.00 94.94 233 ILE A N 1
ATOM 1873 C CA . ILE A 1 233 ? -1.825 11.361 -4.354 1.00 94.94 233 ILE A CA 1
ATOM 1874 C C . ILE A 1 233 ? -2.102 12.069 -3.025 1.00 94.94 233 ILE A C 1
ATOM 1876 O O . ILE A 1 233 ? -2.043 11.453 -1.960 1.00 94.94 233 ILE A O 1
ATOM 1880 N N . GLY A 1 234 ? -2.394 13.367 -3.084 1.00 94.06 234 GLY A N 1
ATOM 1881 C CA . GLY A 1 234 ? -2.729 14.171 -1.910 1.00 94.06 234 GLY A CA 1
ATOM 1882 C C . GLY A 1 234 ? -4.161 14.699 -1.942 1.00 94.06 234 GLY A C 1
ATOM 1883 O O . GLY A 1 234 ? -4.896 14.546 -2.918 1.00 94.06 234 GLY A O 1
ATOM 1884 N N . LYS A 1 235 ? -4.544 15.428 -0.888 1.00 92.38 235 LYS A N 1
ATOM 1885 C CA . LYS A 1 235 ? -5.887 16.025 -0.745 1.00 92.38 235 LYS A CA 1
ATOM 1886 C C . LYS A 1 235 ? -6.351 16.903 -1.920 1.00 92.38 235 LYS A C 1
ATOM 1888 O O . LYS A 1 235 ? -7.548 17.112 -2.083 1.00 92.38 235 LYS A O 1
ATOM 1893 N N . GLY A 1 236 ? -5.417 17.446 -2.709 1.00 88.69 236 GLY A N 1
ATOM 1894 C CA . GLY A 1 236 ? -5.698 18.298 -3.870 1.00 88.69 236 GLY A CA 1
ATOM 1895 C C . GLY A 1 236 ? -5.969 17.540 -5.174 1.00 88.69 236 GLY A C 1
ATOM 1896 O O . GLY A 1 236 ? -6.353 18.163 -6.157 1.00 88.69 236 GLY A O 1
ATOM 1897 N N . ASP A 1 237 ? -5.787 16.219 -5.203 1.00 90.44 237 ASP A N 1
ATOM 1898 C CA . ASP A 1 237 ? -5.875 15.410 -6.426 1.00 90.44 237 ASP A CA 1
ATOM 1899 C C . ASP A 1 237 ? -7.257 14.767 -6.640 1.00 90.44 237 ASP A C 1
ATOM 1901 O O . ASP A 1 237 ? -7.404 13.893 -7.494 1.00 90.44 237 ASP A O 1
ATOM 1905 N N . LEU A 1 238 ? -8.292 15.192 -5.901 1.00 88.31 238 LEU A N 1
ATOM 1906 C CA . LEU A 1 238 ? -9.630 14.587 -5.978 1.00 88.31 238 LEU A CA 1
ATOM 1907 C C . LEU A 1 238 ? -10.198 14.610 -7.405 1.00 88.31 238 LEU A C 1
ATOM 1909 O O . LEU A 1 238 ? -10.766 13.618 -7.860 1.00 88.31 238 LEU A O 1
ATOM 1913 N N . ASP A 1 239 ? -9.986 15.706 -8.135 1.00 82.94 239 ASP A N 1
ATOM 1914 C CA . ASP A 1 239 ? -10.453 15.867 -9.519 1.00 82.94 239 ASP A CA 1
ATOM 1915 C C . ASP A 1 239 ? -9.734 14.934 -10.505 1.00 82.94 239 ASP A C 1
ATOM 1917 O O . ASP A 1 239 ? -10.233 14.654 -11.595 1.00 82.94 239 ASP A O 1
ATOM 1921 N N . ARG A 1 240 ? -8.553 14.438 -10.127 1.00 84.50 240 ARG A N 1
ATOM 1922 C CA . ARG A 1 240 ? -7.737 13.525 -10.931 1.00 84.50 240 ARG A CA 1
ATOM 1923 C C . ARG A 1 240 ? -7.953 12.066 -10.557 1.00 84.50 240 ARG A C 1
ATOM 1925 O O . ARG A 1 240 ? -7.399 11.204 -11.228 1.00 84.50 240 ARG A O 1
ATOM 1932 N N . LEU A 1 241 ? -8.759 11.777 -9.534 1.00 89.38 241 LEU A N 1
ATOM 1933 C CA . LEU A 1 241 ? -8.938 10.422 -9.015 1.00 89.38 241 LEU A CA 1
ATOM 1934 C C . LEU A 1 241 ? -9.399 9.428 -10.095 1.00 89.38 241 LEU A C 1
ATOM 1936 O O . LEU A 1 241 ? -8.928 8.300 -10.128 1.00 89.38 241 LEU A O 1
ATOM 1940 N N . ALA A 1 242 ? -10.251 9.871 -11.024 1.00 87.00 242 ALA A N 1
ATOM 1941 C CA . ALA A 1 242 ? -10.751 9.055 -12.133 1.00 87.00 242 ALA A CA 1
ATOM 1942 C C . ALA A 1 242 ? -9.686 8.685 -13.193 1.00 87.00 242 ALA A C 1
ATOM 1944 O O . ALA A 1 242 ? -9.986 7.956 -14.132 1.00 87.00 242 ALA A O 1
ATOM 1945 N N . GLN A 1 243 ? -8.454 9.199 -13.080 1.00 87.81 243 GLN A N 1
ATOM 1946 C CA . GLN A 1 243 ? -7.322 8.813 -13.937 1.00 87.81 243 GLN A CA 1
ATOM 1947 C C . GLN A 1 243 ? -6.669 7.497 -13.488 1.00 87.81 243 GLN A C 1
ATOM 1949 O O . GLN A 1 243 ? -5.800 6.989 -14.194 1.00 87.81 243 GLN A O 1
ATOM 1954 N N . TYR A 1 244 ? -7.048 6.984 -12.317 1.00 94.31 244 TYR A N 1
ATOM 1955 C CA . TYR A 1 244 ? -6.482 5.789 -11.705 1.00 94.31 244 TYR A CA 1
ATOM 1956 C C . TYR A 1 244 ? -7.494 4.643 -11.698 1.00 94.31 244 TYR A C 1
ATOM 1958 O O . TYR A 1 244 ? -8.703 4.859 -11.781 1.00 94.31 244 TYR A O 1
ATOM 1966 N N . ASP A 1 245 ? -6.992 3.418 -11.576 1.00 96.00 245 ASP A N 1
ATOM 1967 C CA . ASP A 1 245 ? -7.813 2.208 -11.628 1.00 96.00 245 ASP A CA 1
ATOM 1968 C C . ASP A 1 245 ? -8.373 1.813 -10.259 1.00 96.00 245 ASP A C 1
ATOM 1970 O O . ASP A 1 245 ? -9.409 1.151 -10.185 1.00 96.00 245 ASP A O 1
ATOM 1974 N N . ALA A 1 246 ? -7.675 2.182 -9.180 1.00 97.88 246 ALA A N 1
ATOM 1975 C CA . ALA A 1 246 ? -7.996 1.842 -7.796 1.00 97.88 246 ALA A CA 1
ATOM 1976 C C . ALA A 1 246 ? -7.533 2.925 -6.807 1.00 97.88 246 ALA A C 1
ATOM 1978 O O . ALA A 1 246 ? -6.643 3.714 -7.128 1.00 97.88 246 ALA A O 1
ATOM 1979 N N . LEU A 1 247 ? -8.104 2.935 -5.596 1.00 98.44 247 LEU A N 1
ATOM 1980 C CA . LEU A 1 247 ? -7.719 3.842 -4.509 1.00 98.44 247 LEU A CA 1
ATOM 1981 C C . LEU A 1 247 ? -7.403 3.080 -3.221 1.00 98.44 247 LEU A C 1
ATOM 1983 O O . LEU A 1 247 ? -8.222 2.309 -2.733 1.00 98.44 247 LEU A O 1
ATOM 1987 N N . PHE A 1 248 ? -6.254 3.389 -2.630 1.00 98.44 248 PHE A N 1
ATOM 1988 C CA . PHE A 1 248 ? -5.885 3.010 -1.275 1.00 98.44 248 PHE A CA 1
ATOM 1989 C C . PHE A 1 248 ? -5.713 4.261 -0.409 1.00 98.44 248 PHE A C 1
ATOM 1991 O O . PHE A 1 248 ? -4.902 5.130 -0.721 1.00 98.44 248 PHE A O 1
ATOM 1998 N N . ILE A 1 249 ? -6.468 4.378 0.674 1.00 98.12 249 ILE A N 1
ATOM 1999 C CA . ILE A 1 249 ? -6.439 5.505 1.606 1.00 98.12 249 ILE A CA 1
ATOM 2000 C C . ILE A 1 249 ? -5.526 5.136 2.764 1.00 98.12 249 ILE A C 1
ATOM 2002 O O . ILE A 1 249 ? -5.815 4.183 3.474 1.00 98.12 249 ILE A O 1
ATOM 2006 N N . ARG A 1 250 ? -4.434 5.882 2.951 1.00 97.06 250 ARG A N 1
ATOM 2007 C CA . ARG A 1 250 ? -3.454 5.744 4.045 1.00 97.06 250 ARG A CA 1
ATOM 2008 C C . ARG A 1 250 ? -3.204 7.082 4.730 1.00 97.06 250 ARG A C 1
ATOM 2010 O O . ARG A 1 250 ? -2.064 7.481 4.946 1.00 97.06 250 ARG A O 1
ATOM 2017 N N . GLU A 1 251 ? -4.305 7.747 5.042 1.00 93.81 251 GLU A N 1
ATOM 2018 C CA . GLU A 1 251 ? -4.410 8.950 5.865 1.00 93.81 251 GLU A CA 1
ATOM 2019 C C . GLU A 1 251 ? -5.545 8.714 6.870 1.00 93.81 251 GLU A C 1
ATOM 2021 O O . GLU A 1 251 ? -6.486 7.987 6.541 1.00 93.81 251 GLU A O 1
ATOM 2026 N N . THR A 1 252 ? -5.482 9.314 8.065 1.00 89.88 252 THR A N 1
ATOM 2027 C CA . THR A 1 252 ? -6.533 9.157 9.085 1.00 89.88 252 THR A CA 1
ATOM 2028 C C . THR A 1 252 ? -7.927 9.437 8.513 1.00 89.88 252 THR A C 1
ATOM 2030 O O . THR A 1 252 ? -8.235 10.545 8.052 1.00 89.88 252 THR A O 1
ATOM 2033 N N . THR A 1 253 ? -8.794 8.428 8.586 1.00 89.81 253 THR A N 1
ATOM 2034 C CA . THR A 1 253 ? -10.155 8.485 8.062 1.00 89.81 253 THR A CA 1
ATOM 2035 C C . THR A 1 253 ? -11.069 9.308 8.971 1.00 89.81 253 THR A C 1
ATOM 2037 O O . THR A 1 253 ? -11.000 9.251 10.198 1.00 89.81 253 THR A O 1
ATOM 2040 N N . ASN A 1 254 ? -11.924 10.138 8.367 1.00 85.56 254 ASN A N 1
ATOM 2041 C CA . ASN A 1 254 ? -12.966 10.878 9.082 1.00 85.56 254 ASN A CA 1
ATOM 2042 C C . ASN A 1 254 ? -14.140 11.176 8.138 1.00 85.56 254 ASN A C 1
ATOM 2044 O O . ASN A 1 254 ? -13.936 11.623 7.006 1.00 85.56 254 ASN A O 1
ATOM 2048 N N . ILE A 1 255 ? -15.365 10.953 8.620 1.00 85.81 255 ILE A N 1
ATOM 2049 C CA . ILE A 1 255 ? -16.612 11.142 7.863 1.00 85.81 255 ILE A CA 1
ATOM 2050 C C . ILE A 1 255 ? -16.827 12.589 7.379 1.00 85.81 255 ILE A C 1
ATOM 2052 O O . ILE A 1 255 ? -17.441 12.795 6.330 1.00 85.81 255 ILE A O 1
ATOM 2056 N N . ASP A 1 256 ? -16.253 13.577 8.069 1.00 83.31 256 ASP A N 1
ATOM 2057 C CA . ASP A 1 256 ? -16.420 15.007 7.788 1.00 83.31 256 ASP A CA 1
ATOM 2058 C C . ASP A 1 256 ? -15.258 15.630 6.992 1.00 83.31 256 ASP A C 1
ATOM 2060 O O . ASP A 1 256 ? -15.269 16.832 6.703 1.00 83.31 256 ASP A O 1
ATOM 2064 N N . ASN A 1 257 ? -14.249 14.845 6.590 1.00 86.56 257 ASN A N 1
ATOM 2065 C CA . ASN A 1 257 ? -13.065 15.362 5.892 1.00 86.56 257 ASN A CA 1
ATOM 2066 C C . ASN A 1 257 ? -12.929 14.862 4.436 1.00 86.56 257 ASN A C 1
ATOM 2068 O O . ASN A 1 257 ? -13.832 14.262 3.846 1.00 86.56 257 ASN A O 1
ATOM 2072 N N . HIS A 1 258 ? -11.803 15.190 3.791 1.00 92.00 258 HIS A N 1
ATOM 2073 C CA . HIS A 1 258 ? -11.553 14.833 2.393 1.00 92.00 258 HIS A CA 1
ATOM 2074 C C . HIS A 1 258 ? -11.392 13.327 2.170 1.00 92.00 258 HIS A C 1
ATOM 2076 O O . HIS A 1 258 ? -11.793 12.870 1.105 1.00 92.00 258 HIS A O 1
ATOM 2082 N N . THR A 1 259 ? -10.882 12.550 3.131 1.00 94.94 259 THR A N 1
ATOM 2083 C CA . THR A 1 259 ? -10.703 11.091 2.982 1.00 94.94 259 THR A CA 1
ATOM 2084 C C . THR A 1 259 ? -12.027 10.401 2.645 1.00 94.94 259 THR A C 1
ATOM 2086 O O . THR A 1 259 ? -12.103 9.649 1.672 1.00 94.94 259 THR A O 1
ATOM 2089 N N . TYR A 1 260 ? -13.117 10.778 3.324 1.00 94.56 260 TYR A N 1
ATOM 2090 C CA . TYR A 1 260 ? -14.457 10.265 3.036 1.00 94.56 260 TYR A CA 1
ATOM 2091 C C . TYR A 1 260 ? -14.961 10.699 1.653 1.00 94.56 260 TYR A C 1
ATOM 2093 O O . TYR A 1 260 ? -15.592 9.921 0.934 1.00 94.56 260 TYR A O 1
ATOM 2101 N N . ARG A 1 261 ? -14.632 11.921 1.211 1.00 94.50 261 ARG A N 1
ATOM 2102 C CA . ARG A 1 261 ? -14.965 12.395 -0.147 1.00 94.50 261 ARG A CA 1
ATOM 2103 C C . ARG A 1 261 ? -14.233 11.596 -1.227 1.00 94.50 261 ARG A C 1
ATOM 2105 O O . ARG A 1 261 ? -14.850 11.275 -2.242 1.00 94.50 261 ARG A O 1
ATOM 2112 N N . PHE A 1 262 ? -12.963 11.250 -1.006 1.00 97.69 262 PHE A N 1
ATOM 2113 C CA . PHE A 1 262 ? -12.189 10.370 -1.887 1.00 97.69 262 PHE A CA 1
ATOM 2114 C C . PHE A 1 262 ? -12.810 8.972 -1.960 1.00 97.69 262 PHE A C 1
ATOM 2116 O O . PHE A 1 262 ? -13.080 8.494 -3.061 1.00 97.69 262 PHE A O 1
ATOM 2123 N N . ALA A 1 263 ? -13.132 8.363 -0.814 1.00 97.19 263 ALA A N 1
ATOM 2124 C CA . ALA A 1 263 ? -13.791 7.059 -0.758 1.00 97.19 263 ALA A CA 1
ATOM 2125 C C . ALA A 1 263 ? -15.138 7.064 -1.505 1.00 97.19 263 ALA A C 1
ATOM 2127 O O . ALA A 1 263 ? -15.430 6.184 -2.318 1.00 97.19 263 ALA A O 1
ATOM 2128 N N . ARG A 1 264 ? -15.962 8.100 -1.291 1.00 95.75 264 ARG A N 1
ATOM 2129 C CA . ARG A 1 264 ? -17.260 8.264 -1.966 1.00 95.75 264 ARG A CA 1
ATOM 2130 C C . ARG A 1 264 ? -17.105 8.430 -3.470 1.00 95.75 264 ARG A C 1
ATOM 2132 O O . ARG A 1 264 ? -17.845 7.789 -4.217 1.00 95.75 264 ARG A O 1
ATOM 2139 N N . ARG A 1 265 ? -16.160 9.264 -3.913 1.00 93.06 265 ARG A N 1
ATOM 2140 C CA . ARG A 1 265 ? -15.867 9.444 -5.338 1.00 93.06 265 ARG A CA 1
ATOM 2141 C C . ARG A 1 265 ? -15.407 8.128 -5.955 1.00 93.06 265 ARG A C 1
ATOM 2143 O O . ARG A 1 265 ? -15.915 7.763 -7.005 1.00 93.06 265 ARG A O 1
ATOM 2150 N N . ALA A 1 266 ? -14.525 7.386 -5.291 1.00 95.88 266 ALA A N 1
ATOM 2151 C CA . ALA A 1 266 ? -14.070 6.090 -5.774 1.00 95.88 266 ALA A CA 1
ATOM 2152 C C . ALA A 1 266 ? -15.230 5.117 -6.019 1.00 95.88 266 ALA A C 1
ATOM 2154 O O . ALA A 1 266 ? -15.349 4.573 -7.112 1.00 95.88 266 ALA A O 1
ATOM 2155 N N . VAL A 1 267 ? -16.147 4.967 -5.060 1.00 94.25 267 VAL A N 1
ATOM 2156 C CA . VAL A 1 267 ? -17.335 4.115 -5.244 1.00 94.25 267 VAL A CA 1
ATOM 2157 C C . VAL A 1 267 ? -18.225 4.606 -6.394 1.00 94.25 267 VAL A C 1
ATOM 2159 O O . VAL A 1 267 ? -18.731 3.787 -7.160 1.00 94.25 267 VAL A O 1
ATOM 2162 N N . GLN A 1 268 ? -18.401 5.923 -6.559 1.00 90.50 268 GLN A N 1
ATOM 2163 C CA . GLN A 1 268 ? -19.178 6.503 -7.668 1.00 90.50 268 GLN A CA 1
ATOM 2164 C C . GLN A 1 268 ? -18.569 6.197 -9.038 1.00 90.50 268 GLN A C 1
ATOM 2166 O O . GLN A 1 268 ? -19.297 5.817 -9.954 1.00 90.50 268 GLN A O 1
ATOM 2171 N N . GLU A 1 269 ? -17.243 6.284 -9.154 1.00 88.25 269 GLU A N 1
ATOM 2172 C CA . GLU A 1 269 ? -16.494 5.902 -10.359 1.00 88.25 269 GLU A CA 1
ATOM 2173 C C . GLU A 1 269 ? -16.367 4.374 -10.507 1.00 88.25 269 GLU A C 1
ATOM 2175 O O . GLU A 1 269 ? -15.667 3.878 -11.387 1.00 88.25 269 GLU A O 1
ATOM 2180 N N . ARG A 1 270 ? -17.045 3.607 -9.637 1.00 90.94 270 ARG A N 1
ATOM 2181 C CA . ARG A 1 270 ? -16.945 2.152 -9.534 1.00 90.94 270 ARG A CA 1
ATOM 2182 C C . ARG A 1 270 ? -15.493 1.725 -9.462 1.00 90.94 270 ARG A C 1
ATOM 2184 O O . ARG A 1 270 ? -15.124 0.806 -10.164 1.00 90.94 270 ARG A O 1
ATOM 2191 N N . MET A 1 271 ? -14.653 2.369 -8.670 1.00 93.56 271 MET A N 1
ATOM 2192 C CA . MET A 1 271 ? -13.237 2.059 -8.457 1.00 93.56 271 MET A CA 1
ATOM 2193 C C . MET A 1 271 ? -13.081 1.156 -7.218 1.00 93.56 271 MET A C 1
ATOM 2195 O O . MET A 1 271 ? -13.796 1.397 -6.243 1.00 93.56 271 MET A O 1
ATOM 2199 N N . PRO A 1 272 ? -12.220 0.109 -7.200 1.00 96.94 272 PRO A N 1
ATOM 2200 C CA . PRO A 1 272 ? -11.994 -0.648 -5.980 1.00 96.94 272 PRO A CA 1
ATOM 2201 C C . PRO A 1 272 ? -11.289 0.283 -5.002 1.00 96.94 272 PRO A C 1
ATOM 2203 O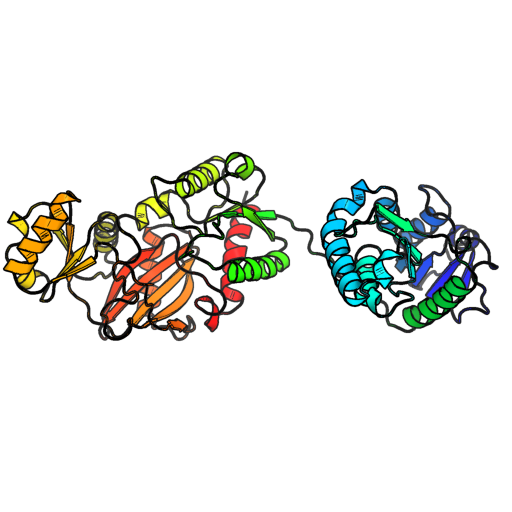 O . PRO A 1 272 ? -10.302 0.933 -5.361 1.00 96.94 272 PRO A O 1
ATOM 2206 N N . VAL A 1 273 ? -11.818 0.363 -3.789 1.00 97.56 273 VAL A N 1
ATOM 2207 C CA . VAL A 1 273 ? -11.328 1.290 -2.782 1.00 97.56 273 VAL A CA 1
ATOM 2208 C C . VAL A 1 273 ? -11.196 0.602 -1.438 1.00 97.56 273 VAL A C 1
ATOM 2210 O O . VAL A 1 273 ? -12.099 -0.120 -1.023 1.00 97.56 273 VAL A O 1
ATOM 2213 N N . ILE A 1 274 ? -10.066 0.845 -0.785 1.00 97.94 274 ILE A N 1
ATOM 2214 C CA . ILE A 1 274 ? -9.874 0.605 0.642 1.00 97.94 274 ILE A CA 1
ATOM 2215 C C . ILE A 1 274 ? -9.428 1.946 1.239 1.00 97.94 274 ILE A C 1
ATOM 2217 O O . ILE A 1 274 ? -8.436 2.496 0.781 1.00 97.94 274 ILE A O 1
ATOM 2221 N N . ASP A 1 275 ? -10.106 2.537 2.211 1.00 94.69 275 ASP A N 1
ATOM 2222 C CA . ASP A 1 275 ? -11.342 2.062 2.837 1.00 94.69 275 ASP A CA 1
ATOM 2223 C C . ASP A 1 275 ? -12.578 2.571 2.105 1.00 94.69 275 ASP A C 1
ATOM 2225 O O . ASP A 1 275 ? -12.613 3.694 1.594 1.00 94.69 275 ASP A O 1
ATOM 2229 N N . ASP A 1 276 ? -13.606 1.729 2.018 1.00 94.88 276 ASP A N 1
ATOM 2230 C CA . ASP A 1 276 ? -14.866 2.130 1.413 1.00 94.88 276 ASP A CA 1
ATOM 2231 C C . ASP A 1 276 ? -15.708 2.981 2.394 1.00 94.88 276 ASP A C 1
ATOM 2233 O O . ASP A 1 276 ? -15.610 2.829 3.616 1.00 94.88 276 ASP A O 1
ATOM 2237 N N . PRO A 1 277 ? -16.593 3.857 1.886 1.00 94.00 277 PRO A N 1
ATOM 2238 C CA . PRO A 1 277 ? -17.382 4.763 2.720 1.00 94.00 277 PRO A CA 1
ATOM 2239 C C . PRO A 1 277 ? -18.254 4.076 3.775 1.00 94.00 277 PRO A C 1
ATOM 2241 O O . PRO A 1 277 ? -18.523 4.669 4.818 1.00 94.00 277 PRO A O 1
ATOM 2244 N N . VAL A 1 278 ? -18.754 2.867 3.502 1.00 93.50 278 VAL A N 1
ATOM 2245 C CA . VAL A 1 278 ? -19.619 2.140 4.439 1.00 93.50 278 VAL A CA 1
ATOM 2246 C C . VAL A 1 278 ? -18.785 1.623 5.602 1.00 93.50 278 VAL A C 1
ATOM 2248 O O . VAL A 1 278 ? -19.196 1.791 6.750 1.00 93.50 278 VAL A O 1
ATOM 2251 N N . SER A 1 279 ? -17.606 1.066 5.321 1.00 94.75 279 SER A N 1
ATOM 2252 C CA . SER A 1 279 ? -16.647 0.658 6.352 1.00 94.75 279 SER A CA 1
ATOM 2253 C C . SER A 1 279 ? -16.246 1.824 7.253 1.00 94.75 279 SER A C 1
ATOM 2255 O O . SER A 1 279 ? -16.357 1.700 8.470 1.00 94.75 279 SER A O 1
ATOM 2257 N N . MET A 1 280 ? -15.902 2.982 6.677 1.00 92.44 280 MET A N 1
ATOM 2258 C CA . MET A 1 280 ? -15.541 4.183 7.446 1.00 92.44 280 MET A CA 1
ATOM 2259 C C . MET A 1 280 ? -16.643 4.590 8.441 1.00 92.44 280 MET A C 1
ATOM 2261 O O . MET A 1 280 ? -16.367 4.835 9.615 1.00 92.44 280 MET A O 1
ATOM 2265 N N . ILE A 1 281 ? -17.910 4.623 8.003 1.00 90.69 281 ILE A N 1
ATOM 2266 C CA . ILE A 1 281 ? -19.051 4.971 8.872 1.00 90.69 281 ILE A CA 1
ATOM 2267 C C . ILE A 1 281 ? -19.225 3.942 9.994 1.00 90.69 281 ILE A C 1
ATOM 2269 O O . ILE A 1 281 ? -19.438 4.310 11.148 1.00 90.69 281 ILE A O 1
ATOM 2273 N N . ARG A 1 282 ? -19.160 2.650 9.654 1.00 91.00 282 ARG A N 1
ATOM 2274 C CA . ARG A 1 282 ? -19.428 1.556 10.596 1.00 91.00 282 ARG A CA 1
ATOM 2275 C C . ARG A 1 282 ? -18.336 1.406 11.653 1.00 91.00 282 ARG A C 1
ATOM 2277 O O . ARG A 1 282 ? -18.667 1.126 12.800 1.00 91.00 282 ARG A O 1
ATOM 2284 N N . CYS A 1 283 ? -17.070 1.592 11.282 1.00 90.19 283 CYS A N 1
ATOM 2285 C CA . CYS A 1 283 ? -15.931 1.458 12.193 1.00 90.19 283 CYS A CA 1
ATOM 2286 C C . CYS A 1 283 ? -15.753 2.673 13.113 1.00 90.19 283 CYS A C 1
ATOM 2288 O O . CYS A 1 283 ? -15.355 2.510 14.263 1.00 90.19 283 CYS A O 1
ATOM 2290 N N . THR A 1 284 ? -16.086 3.885 12.648 1.00 84.50 284 THR A N 1
ATOM 2291 C CA . THR A 1 284 ? -15.871 5.115 13.437 1.00 84.50 284 THR A CA 1
ATOM 2292 C C . THR A 1 284 ? -16.761 5.176 14.686 1.00 84.50 284 THR A C 1
ATOM 2294 O O . THR A 1 284 ? -16.349 5.713 15.716 1.00 84.50 284 THR A O 1
ATOM 2297 N N . ASN A 1 285 ? -17.971 4.607 14.630 1.00 85.69 285 ASN A N 1
ATOM 2298 C CA . ASN A 1 285 ? -18.954 4.739 15.702 1.00 85.69 285 ASN A CA 1
ATOM 2299 C C . ASN A 1 285 ? -18.953 3.530 16.657 1.00 85.69 285 ASN A C 1
ATOM 2301 O O . ASN A 1 285 ? -19.430 2.440 16.327 1.00 85.69 285 ASN A O 1
ATOM 2305 N N . LYS A 1 286 ? -18.484 3.738 17.894 1.00 88.44 286 LYS A N 1
ATOM 2306 C CA . LYS A 1 286 ? -18.393 2.666 18.908 1.00 88.44 286 LYS A CA 1
ATOM 2307 C C . LYS A 1 286 ? -19.744 2.129 19.374 1.00 88.44 286 LYS A C 1
ATOM 2309 O O . LYS A 1 286 ? -19.812 0.965 19.756 1.00 88.44 286 LYS A O 1
ATOM 2314 N N . VAL A 1 287 ? -20.798 2.949 19.361 1.00 89.81 287 VAL A N 1
ATOM 2315 C CA . VAL A 1 287 ? -22.157 2.511 19.729 1.00 89.81 287 VAL A CA 1
ATOM 2316 C C . VAL A 1 287 ? -22.674 1.535 18.683 1.00 89.81 287 VAL A C 1
ATOM 2318 O O . VAL A 1 287 ? -23.104 0.438 19.026 1.00 89.81 287 VAL A O 1
ATOM 2321 N N . TYR A 1 288 ? -22.549 1.902 17.404 1.00 91.00 288 TYR A N 1
ATOM 2322 C CA . TYR A 1 288 ? -22.906 1.033 16.288 1.00 91.00 288 TYR A CA 1
ATOM 2323 C C . TYR A 1 288 ? -22.150 -0.296 16.358 1.00 91.00 288 TYR A C 1
ATOM 2325 O O . TYR A 1 288 ? -22.757 -1.356 16.217 1.00 91.00 288 TYR A O 1
ATOM 2333 N N . LEU A 1 289 ? -20.838 -0.251 16.611 1.00 92.25 289 LEU A N 1
ATOM 2334 C CA . LEU A 1 289 ? -20.026 -1.458 16.707 1.00 92.25 289 LEU A CA 1
ATOM 2335 C C . LEU A 1 289 ? -20.441 -2.341 17.896 1.00 92.25 289 LEU A C 1
ATOM 2337 O O . LEU A 1 289 ? -20.552 -3.552 17.730 1.00 92.25 289 LEU A O 1
ATOM 2341 N N . ALA A 1 290 ? -20.704 -1.760 19.070 1.00 92.38 290 ALA A N 1
ATOM 2342 C CA . ALA A 1 290 ? -21.146 -2.512 20.245 1.00 92.38 290 ALA A CA 1
ATOM 2343 C C . ALA A 1 290 ? -22.464 -3.263 19.981 1.00 92.38 290 ALA A C 1
ATOM 2345 O O . ALA A 1 290 ? -22.513 -4.481 20.159 1.00 92.38 290 ALA A O 1
ATOM 2346 N N . GLU A 1 291 ? -23.480 -2.562 19.468 1.00 93.56 291 GLU A N 1
ATOM 2347 C CA . GLU A 1 291 ? -24.783 -3.136 19.102 1.00 93.56 291 GLU A CA 1
ATOM 2348 C C . GLU A 1 291 ? -24.649 -4.219 18.020 1.00 93.56 291 GLU A C 1
ATOM 2350 O O . GLU A 1 291 ? -25.229 -5.301 18.125 1.00 93.56 291 GLU A O 1
ATOM 2355 N N . LEU A 1 292 ? -23.844 -3.961 16.981 1.00 95.31 292 LEU A N 1
ATOM 2356 C CA . LEU A 1 292 ? -23.634 -4.899 15.879 1.00 95.31 292 LEU A CA 1
ATOM 2357 C C . LEU A 1 292 ? -23.010 -6.211 16.363 1.00 95.31 292 LEU A C 1
ATOM 2359 O O . LEU A 1 292 ? -23.462 -7.289 15.968 1.00 95.31 292 LEU A O 1
ATOM 2363 N N . LEU A 1 293 ? -21.964 -6.126 17.186 1.00 96.06 293 LEU A N 1
ATOM 2364 C CA . LEU A 1 293 ? -21.248 -7.295 17.692 1.00 96.06 293 LEU A CA 1
ATOM 2365 C C . LEU A 1 293 ? -22.117 -8.100 18.665 1.00 96.06 293 LEU A C 1
ATOM 2367 O O . LEU A 1 293 ? -22.160 -9.329 18.557 1.00 96.06 293 LEU A O 1
ATOM 2371 N N . GLU A 1 294 ? -22.856 -7.429 19.551 1.00 94.62 294 GLU A N 1
ATOM 2372 C CA . GLU A 1 294 ? -23.776 -8.076 20.491 1.00 94.62 294 GLU A CA 1
ATOM 2373 C C . GLU A 1 294 ? -24.910 -8.807 19.762 1.00 94.62 294 GLU A C 1
ATOM 2375 O O . GLU A 1 294 ? -25.128 -9.998 20.003 1.00 94.62 294 GLU A O 1
ATOM 2380 N N . ALA A 1 295 ? -25.557 -8.155 18.789 1.00 96.00 295 ALA A N 1
ATOM 2381 C CA . ALA A 1 295 ? -26.642 -8.745 18.001 1.00 96.00 295 ALA A CA 1
ATOM 2382 C C . ALA A 1 295 ? -26.228 -10.018 17.235 1.00 96.00 295 ALA A C 1
ATOM 2384 O O . ALA A 1 295 ? -27.070 -10.866 16.938 1.00 96.00 295 ALA A O 1
ATOM 2385 N N . HIS A 1 296 ? -24.935 -10.175 16.933 1.00 97.31 296 HIS A N 1
ATOM 2386 C CA . HIS A 1 296 ? -24.381 -11.333 16.221 1.00 97.31 296 HIS A CA 1
ATOM 2387 C C . HIS A 1 296 ? -23.600 -12.295 17.132 1.00 97.31 296 HIS A C 1
ATOM 2389 O O . HIS A 1 296 ? -22.921 -13.209 16.646 1.00 97.31 296 HIS A O 1
ATOM 2395 N N . GLY A 1 297 ? -23.676 -12.107 18.454 1.00 96.31 297 GLY A N 1
ATOM 2396 C CA . GLY A 1 297 ? -23.016 -12.965 19.436 1.00 96.31 297 GLY A CA 1
ATOM 2397 C C . GLY A 1 297 ? -21.494 -13.009 19.273 1.00 96.31 297 GLY A C 1
ATOM 2398 O O . GLY A 1 297 ? -20.875 -14.060 19.482 1.00 96.31 297 GLY A O 1
ATOM 2399 N N . VAL A 1 298 ? -20.881 -11.910 18.826 1.00 97.38 298 VAL A N 1
ATOM 2400 C CA . VAL A 1 298 ? -19.425 -11.749 18.847 1.00 97.38 298 VAL A CA 1
ATOM 2401 C C . VAL A 1 298 ? -19.030 -11.288 20.252 1.00 97.38 298 VAL A C 1
ATOM 2403 O O . VAL A 1 298 ? -19.555 -10.280 20.719 1.00 97.38 298 VAL A O 1
ATOM 2406 N N . PRO A 1 299 ? -18.134 -12.005 20.954 1.00 96.44 299 PRO A N 1
ATOM 2407 C CA . PRO A 1 299 ? -17.756 -11.640 22.313 1.00 96.44 299 PRO A CA 1
ATOM 2408 C C . PRO A 1 299 ? -17.157 -10.232 22.400 1.00 96.44 299 PRO A C 1
ATOM 2410 O O . PRO A 1 299 ? -16.165 -9.927 21.740 1.00 96.44 299 PRO A O 1
ATOM 2413 N N . THR A 1 300 ? -17.715 -9.405 23.275 1.00 95.88 300 THR A N 1
ATOM 2414 C CA . THR A 1 300 ? -17.232 -8.065 23.635 1.00 95.88 300 THR A CA 1
ATOM 2415 C C . THR A 1 300 ? -17.158 -7.944 25.166 1.00 95.88 300 THR A C 1
ATOM 2417 O O . THR A 1 300 ? -17.697 -8.795 25.893 1.00 95.88 300 THR A O 1
ATOM 2420 N N . PRO A 1 301 ? -16.451 -6.944 25.722 1.00 95.12 301 PRO A N 1
ATOM 2421 C CA . PRO A 1 301 ? -16.601 -6.615 27.135 1.00 95.12 301 PRO A CA 1
ATOM 2422 C C . PRO A 1 301 ? -18.047 -6.196 27.422 1.00 95.12 301 PRO A C 1
ATOM 2424 O O . PRO A 1 301 ? -18.686 -5.576 26.565 1.00 95.12 301 PRO A O 1
ATOM 2427 N N . LYS A 1 302 ? -18.563 -6.479 28.626 1.00 94.62 302 LYS A N 1
ATOM 2428 C CA . LYS A 1 302 ? -19.915 -6.022 28.993 1.00 94.62 302 LYS A CA 1
ATOM 2429 C C . LYS A 1 302 ? -20.000 -4.514 28.806 1.00 94.62 302 LYS A C 1
ATOM 2431 O O . LYS A 1 302 ? -19.138 -3.791 29.302 1.00 94.62 302 LYS A O 1
ATOM 2436 N N . THR A 1 303 ? -21.006 -4.058 28.074 1.00 94.12 303 THR A N 1
ATOM 2437 C CA . THR A 1 303 ? -21.125 -2.659 27.666 1.00 94.12 303 THR A CA 1
ATOM 2438 C C . THR A 1 303 ? -22.541 -2.174 27.939 1.00 94.12 303 THR A C 1
ATOM 2440 O O . THR A 1 303 ? -23.506 -2.911 27.774 1.00 94.12 303 THR A O 1
ATOM 2443 N N . VAL A 1 304 ? -22.655 -0.943 28.420 1.00 93.56 304 VAL A N 1
ATOM 2444 C CA . VAL A 1 304 ? -23.907 -0.247 28.695 1.00 93.56 304 VAL A CA 1
ATOM 2445 C C . VAL A 1 304 ? -23.838 1.095 27.991 1.00 93.56 304 VAL A C 1
ATOM 2447 O O . VAL A 1 304 ? -22.886 1.852 28.179 1.00 93.56 304 VAL A O 1
ATOM 2450 N N . ILE A 1 305 ? -24.854 1.386 27.191 1.00 92.88 305 ILE A N 1
ATOM 2451 C CA . ILE A 1 305 ? -25.031 2.693 26.570 1.00 92.88 305 ILE A CA 1
ATOM 2452 C C . ILE A 1 305 ? -25.818 3.563 27.547 1.00 92.88 305 ILE A C 1
ATOM 2454 O O . ILE A 1 305 ? -26.836 3.126 28.081 1.00 92.88 305 ILE A O 1
ATOM 2458 N N . LEU A 1 306 ? -25.319 4.769 27.796 1.00 93.25 306 LEU A N 1
ATOM 2459 C CA . LEU A 1 306 ? -25.898 5.737 28.718 1.00 93.25 306 LEU A CA 1
ATOM 2460 C C . LEU A 1 306 ? -26.354 6.963 27.937 1.00 93.25 306 LEU A C 1
ATOM 2462 O O . LEU A 1 306 ? -25.563 7.548 27.195 1.00 93.25 306 LEU A O 1
ATOM 2466 N N . SER A 1 307 ? -27.608 7.362 28.145 1.00 92.12 307 SER A N 1
ATOM 2467 C CA . SER A 1 307 ? -28.184 8.583 27.556 1.00 92.12 307 SER A CA 1
ATOM 2468 C C . SER A 1 307 ? -28.380 9.715 28.566 1.00 92.12 307 SER A C 1
ATOM 2470 O O . SER A 1 307 ? -28.736 10.837 28.212 1.00 92.12 307 SER A O 1
ATOM 2472 N N . SER A 1 308 ? -28.178 9.428 29.853 1.00 90.94 308 SER A N 1
ATOM 2473 C CA . SER A 1 308 ? -28.323 10.412 30.916 1.00 90.94 308 SER A CA 1
ATOM 2474 C C . SER A 1 308 ? -27.542 10.036 32.174 1.00 90.94 308 SER A C 1
ATOM 2476 O O . SER A 1 308 ? -27.314 8.864 32.471 1.00 90.94 308 SER A O 1
ATOM 2478 N N . LEU A 1 309 ? -27.219 11.040 32.994 1.00 89.56 309 LEU A N 1
ATOM 2479 C CA . LEU A 1 309 ? -26.594 10.844 34.310 1.00 89.56 309 LEU A CA 1
ATOM 2480 C C . LEU A 1 309 ? -27.425 10.002 35.286 1.00 89.56 309 LEU A C 1
ATOM 2482 O O . LEU A 1 309 ? -26.878 9.467 36.245 1.00 89.56 309 LEU A O 1
ATOM 2486 N N . LYS A 1 310 ? -28.739 9.882 35.068 1.00 87.88 310 LYS A N 1
ATOM 2487 C CA . LYS A 1 310 ? -29.624 9.084 35.933 1.00 87.88 310 LYS A CA 1
ATOM 2488 C C . LYS A 1 310 ? -29.381 7.583 35.786 1.00 87.88 310 LYS A C 1
ATOM 2490 O O . LYS A 1 310 ? -29.749 6.819 36.666 1.00 87.88 310 LYS A O 1
ATOM 2495 N N . GLU A 1 311 ? -28.780 7.170 34.675 1.00 86.62 311 GLU A N 1
ATOM 2496 C CA . GLU A 1 311 ? -28.451 5.774 34.377 1.00 86.62 311 GLU A CA 1
ATOM 2497 C C . GLU A 1 311 ? -27.074 5.366 34.933 1.00 86.62 311 GLU A C 1
ATOM 2499 O O . GLU A 1 311 ? -26.662 4.219 34.767 1.00 86.62 311 GLU A O 1
ATOM 2504 N N . ALA A 1 312 ? -26.364 6.295 35.589 1.00 83.31 312 ALA A N 1
ATOM 2505 C CA . ALA A 1 312 ? -25.031 6.072 36.149 1.00 83.31 312 ALA A CA 1
ATOM 2506 C C . ALA A 1 312 ? -25.028 5.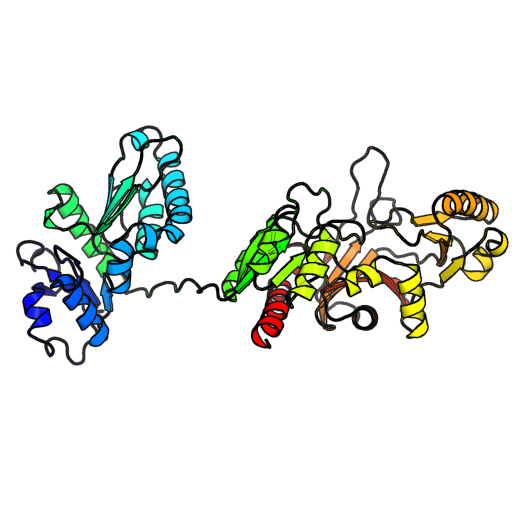225 37.434 1.00 83.31 312 ALA A C 1
ATOM 2508 O O . ALA A 1 312 ? -23.975 4.751 37.866 1.00 83.31 312 ALA A O 1
ATOM 2509 N N . ASP A 1 313 ? -26.189 5.059 38.061 1.00 85.44 313 ASP A N 1
ATOM 2510 C CA . ASP A 1 313 ? -26.324 4.391 39.350 1.00 85.44 313 ASP A CA 1
ATOM 2511 C C . ASP A 1 313 ? -25.977 2.902 39.219 1.00 85.44 313 ASP A C 1
ATOM 2513 O O . ASP A 1 313 ? -26.411 2.232 38.277 1.00 85.44 313 ASP A O 1
ATOM 2517 N N . GLN A 1 314 ? -25.190 2.378 40.168 1.00 85.75 314 GLN A N 1
ATOM 2518 C CA . GLN A 1 314 ? -24.793 0.964 40.227 1.00 85.75 314 GLN A CA 1
ATOM 2519 C C . GLN A 1 314 ? -24.032 0.467 38.982 1.00 85.75 314 GLN A C 1
ATOM 2521 O O . GLN A 1 314 ? -24.051 -0.722 38.650 1.00 85.75 314 GLN A O 1
ATOM 2526 N N . LEU A 1 315 ? -23.339 1.358 38.260 1.00 91.38 315 LEU A N 1
ATOM 2527 C CA . LEU A 1 315 ? -22.527 0.959 37.105 1.00 91.38 315 LEU A CA 1
ATOM 2528 C C . LEU A 1 315 ? -21.428 -0.041 37.481 1.00 91.38 315 LEU A C 1
ATOM 2530 O O . LEU A 1 315 ? -21.208 -0.999 36.740 1.00 91.38 315 LEU A O 1
ATOM 2534 N N . GLU A 1 316 ? -20.780 0.140 38.634 1.00 91.69 316 GLU A N 1
ATOM 2535 C CA . GLU A 1 316 ? -19.742 -0.783 39.111 1.00 91.69 316 GLU A CA 1
ATOM 2536 C C . GLU A 1 316 ? -20.312 -2.167 39.463 1.00 91.69 316 GLU A C 1
ATOM 2538 O O . GLU A 1 316 ? -19.657 -3.172 39.196 1.00 91.69 316 GLU A O 1
ATOM 2543 N N . ASP A 1 317 ? -21.551 -2.255 39.956 1.00 91.56 317 ASP A N 1
ATOM 2544 C CA . ASP A 1 317 ? -22.208 -3.544 40.224 1.00 91.56 317 ASP A CA 1
ATOM 2545 C C . ASP A 1 317 ? -22.500 -4.313 38.924 1.00 91.56 317 ASP A C 1
ATOM 2547 O O . ASP A 1 317 ? -22.430 -5.544 38.872 1.00 91.56 317 ASP A O 1
ATOM 2551 N N . ARG A 1 318 ? -22.815 -3.587 37.845 1.00 92.25 318 ARG A N 1
ATOM 2552 C CA . ARG A 1 318 ? -23.156 -4.160 36.531 1.00 92.25 318 ARG A CA 1
ATOM 2553 C C . ARG A 1 318 ? -21.920 -4.559 35.723 1.00 92.25 318 ARG A C 1
ATOM 2555 O O . ARG A 1 318 ? -21.938 -5.587 35.038 1.00 92.25 318 ARG A O 1
ATOM 2562 N N . LEU A 1 319 ? -20.873 -3.737 35.770 1.00 94.25 319 LEU A N 1
ATOM 2563 C CA . LEU A 1 319 ? -19.701 -3.822 34.890 1.00 94.25 319 LEU A CA 1
ATOM 2564 C C . LEU A 1 319 ? -18.416 -4.266 35.600 1.00 94.25 319 LEU A C 1
ATOM 2566 O O . LEU A 1 319 ? -17.448 -4.616 34.926 1.00 94.25 319 LEU A O 1
ATOM 2570 N N . GLY A 1 320 ? -18.410 -4.291 36.932 1.00 92.44 320 GLY A N 1
ATOM 2571 C CA . GLY A 1 320 ? -17.203 -4.419 37.741 1.00 92.44 320 GLY A CA 1
ATOM 2572 C C . GLY A 1 320 ? -16.490 -3.077 37.936 1.00 92.44 320 GLY A C 1
ATOM 2573 O O . GLY A 1 320 ? -16.832 -2.070 37.320 1.00 92.44 320 GLY A O 1
ATOM 2574 N N . SER A 1 321 ? -15.471 -3.076 38.799 1.00 90.38 321 SER A N 1
ATOM 2575 C CA . SER A 1 321 ? -14.618 -1.912 39.054 1.00 90.38 321 SER A CA 1
ATOM 2576 C C . SER A 1 321 ? -13.158 -2.237 38.709 1.00 90.38 321 SER A C 1
ATOM 2578 O O . SER A 1 321 ? -12.672 -3.309 39.089 1.00 90.38 321 SER A O 1
ATOM 2580 N N . PRO A 1 322 ? -12.424 -1.349 38.010 1.00 92.94 322 PRO A N 1
ATOM 2581 C CA . PRO A 1 322 ? -12.862 -0.051 37.482 1.00 92.94 322 PRO A CA 1
ATOM 2582 C C . PRO A 1 322 ? -13.788 -0.161 36.256 1.00 92.94 322 PRO A C 1
ATOM 2584 O O . PRO A 1 322 ? -13.826 -1.195 35.593 1.00 92.94 322 PRO A O 1
ATOM 2587 N N . VAL A 1 323 ? -14.470 0.936 35.914 1.00 94.62 323 VAL A N 1
ATOM 2588 C CA . VAL A 1 323 ? -15.283 1.075 34.692 1.00 94.62 323 VAL A CA 1
ATOM 2589 C C . VAL A 1 323 ? -14.518 1.887 33.645 1.00 94.62 323 VAL A C 1
ATOM 2591 O O . VAL A 1 323 ? -13.791 2.828 33.975 1.00 94.62 323 VAL A O 1
ATOM 2594 N N . VAL A 1 324 ? -14.678 1.535 32.369 1.00 94.50 324 VAL A N 1
ATOM 2595 C CA . VAL A 1 324 ? -14.153 2.304 31.235 1.00 94.50 324 VAL A CA 1
ATOM 2596 C C . VAL A 1 324 ? -15.284 3.109 30.594 1.00 94.50 324 VAL A C 1
ATOM 2598 O O . VAL A 1 324 ? -16.229 2.528 30.074 1.00 94.50 324 VAL A O 1
ATOM 2601 N N . LEU A 1 325 ? -15.178 4.435 30.598 1.00 93.81 325 LEU A N 1
ATOM 2602 C CA . LEU A 1 325 ? -16.100 5.355 29.927 1.00 93.81 325 LEU A CA 1
ATOM 2603 C C . LEU A 1 325 ? -15.529 5.772 28.569 1.00 93.81 325 LEU A C 1
ATOM 2605 O O . LEU A 1 325 ? -14.345 6.106 28.484 1.00 93.81 325 LEU A O 1
ATOM 2609 N N . LYS A 1 326 ? -16.343 5.749 27.511 1.00 91.38 326 LYS A N 1
ATOM 2610 C CA . LYS A 1 326 ? -15.930 6.063 26.136 1.00 91.38 326 LYS A CA 1
ATOM 2611 C C . LYS A 1 326 ? -16.928 6.984 25.440 1.00 91.38 326 LYS A C 1
ATOM 2613 O O . LYS A 1 326 ? -18.131 6.729 25.482 1.00 91.38 326 LYS A O 1
ATOM 2618 N N . ILE A 1 327 ? -16.417 7.984 24.729 1.00 87.31 327 ILE A N 1
ATOM 2619 C CA . ILE A 1 327 ? -17.203 8.787 23.781 1.00 87.31 327 ILE A CA 1
ATOM 2620 C C . ILE A 1 327 ? -17.371 7.991 22.461 1.00 87.31 327 ILE A C 1
ATOM 2622 O O . ILE A 1 327 ? -16.411 7.326 22.039 1.00 87.31 327 ILE A O 1
ATOM 2626 N N . PRO A 1 328 ? -18.555 8.018 21.810 1.00 81.81 328 PRO A N 1
ATOM 2627 C CA . PRO A 1 328 ? -18.813 7.320 20.548 1.00 81.81 328 PRO A CA 1
ATOM 2628 C C . PRO A 1 328 ? -17.829 7.689 19.432 1.00 81.81 328 PRO A C 1
ATOM 2630 O O . PRO A 1 328 ? -17.168 6.797 18.892 1.00 81.81 328 PRO A O 1
ATOM 2633 N N . ASP A 1 329 ? -17.685 8.989 19.163 1.00 69.81 329 ASP A N 1
ATOM 2634 C CA . ASP A 1 329 ? -16.871 9.538 18.078 1.00 69.81 329 ASP A CA 1
ATOM 2635 C C . ASP A 1 329 ? -15.495 9.959 18.610 1.00 69.81 329 ASP A C 1
ATOM 2637 O O . ASP A 1 329 ? -15.287 11.059 19.118 1.00 69.81 329 ASP A O 1
ATOM 2641 N N . GLY A 1 330 ? -14.526 9.049 18.522 1.00 60.91 330 GLY A N 1
ATOM 2642 C CA . GLY A 1 330 ? -13.147 9.319 18.926 1.00 60.91 330 GLY A CA 1
ATOM 2643 C C . GLY A 1 330 ? -12.184 8.276 18.376 1.00 60.91 330 GLY A C 1
ATOM 2644 O O . GLY A 1 330 ? -12.517 7.097 18.315 1.00 60.91 330 GLY A O 1
ATOM 2645 N N . SER A 1 331 ? -10.983 8.689 17.992 1.00 57.97 331 SER A N 1
ATOM 2646 C CA . SER A 1 331 ? -9.912 7.802 17.523 1.00 57.97 331 SER A CA 1
ATOM 2647 C C . SER A 1 331 ? -8.677 7.914 18.421 1.00 57.97 331 SER A C 1
ATOM 2649 O O . SER A 1 331 ? -8.567 8.831 19.242 1.00 57.97 331 SER A O 1
ATOM 2651 N N . PHE A 1 332 ? -7.750 6.956 18.304 1.00 53.00 332 PHE A N 1
ATOM 2652 C CA . PHE A 1 332 ? -6.459 6.961 19.009 1.00 53.00 332 PHE A CA 1
ATOM 2653 C C . PHE A 1 332 ? -6.573 7.118 20.532 1.00 53.00 332 PHE A C 1
ATOM 2655 O O . PHE A 1 332 ? -5.893 7.937 21.142 1.00 53.00 332 PHE A O 1
ATOM 2662 N N . SER A 1 333 ? -7.460 6.352 21.175 1.00 55.81 333 SER A N 1
ATOM 2663 C CA . SER A 1 333 ? -7.653 6.389 22.637 1.00 55.81 333 SER A CA 1
ATOM 2664 C C . SER A 1 333 ? -8.070 7.753 23.226 1.00 55.81 333 SER A C 1
ATOM 2666 O O . SER A 1 333 ? -8.135 7.890 24.449 1.00 55.81 333 SER A O 1
ATOM 2668 N N . ARG A 1 334 ? -8.400 8.755 22.400 1.00 62.94 334 ARG A N 1
ATOM 2669 C CA . ARG A 1 334 ? -8.976 10.026 22.859 1.00 62.94 334 ARG A CA 1
ATOM 2670 C C . ARG A 1 334 ? -10.435 9.800 23.251 1.00 62.94 334 ARG A C 1
ATOM 2672 O O . ARG A 1 334 ? -11.181 9.150 22.526 1.00 62.94 334 ARG A O 1
ATOM 2679 N N . GLY A 1 335 ? -10.825 10.305 24.420 1.00 76.25 335 GLY A N 1
ATOM 2680 C CA . GLY A 1 335 ? -12.181 10.124 24.946 1.00 76.25 335 GLY A CA 1
ATOM 2681 C C . GLY A 1 335 ? -12.432 8.772 25.627 1.00 76.25 335 GLY A C 1
ATOM 2682 O O . GLY A 1 335 ? -13.587 8.370 25.735 1.00 76.25 335 GLY A O 1
ATOM 2683 N N . VAL A 1 336 ? -11.382 8.063 26.067 1.00 85.44 336 VAL A N 1
ATOM 2684 C CA . VAL A 1 336 ? -11.477 6.805 26.831 1.00 85.44 336 VAL A CA 1
ATOM 2685 C C . VAL A 1 336 ? -10.922 7.017 28.244 1.00 85.44 336 VAL A C 1
ATOM 2687 O O . VAL A 1 336 ? -9.745 7.328 28.412 1.00 85.44 336 VAL A O 1
ATOM 2690 N N . PHE A 1 337 ? -11.742 6.799 29.271 1.00 90.69 337 PHE A N 1
ATOM 2691 C CA . PHE A 1 337 ? -11.408 7.094 30.666 1.00 90.69 337 PHE A CA 1
ATOM 2692 C C . PHE A 1 337 ? -11.625 5.876 31.556 1.00 90.69 337 PHE A C 1
ATOM 2694 O O . PHE A 1 337 ? -12.695 5.279 31.542 1.00 90.69 337 PHE A O 1
ATOM 2701 N N . LYS A 1 338 ? -10.625 5.521 32.364 1.00 93.38 338 LYS A N 1
ATOM 2702 C CA . LYS A 1 338 ? -10.756 4.489 33.399 1.00 93.38 338 LYS A CA 1
ATOM 2703 C C . LYS A 1 338 ? -11.069 5.158 34.731 1.00 93.38 338 LYS A C 1
ATOM 2705 O O . LYS A 1 338 ? -10.250 5.938 35.214 1.00 93.38 338 LYS A O 1
ATOM 2710 N N . VAL A 1 339 ? -12.218 4.840 35.314 1.00 93.88 339 VAL A N 1
ATOM 2711 C CA . VAL A 1 339 ? -12.741 5.506 36.512 1.00 93.88 339 VAL A CA 1
ATOM 2712 C C . VAL A 1 339 ? -13.096 4.469 37.577 1.00 93.88 339 VAL A C 1
ATOM 2714 O O . VAL A 1 339 ? -13.531 3.361 37.263 1.00 93.88 339 VAL A O 1
ATOM 2717 N N . THR A 1 340 ? -12.862 4.817 38.839 1.00 93.81 340 THR A N 1
ATOM 2718 C CA . THR A 1 340 ? -13.142 3.974 40.008 1.00 93.81 340 THR A CA 1
ATOM 2719 C C . THR A 1 340 ? -13.947 4.778 41.014 1.00 93.81 340 THR A C 1
ATOM 2721 O O . THR A 1 340 ? -13.541 5.888 41.357 1.00 93.81 340 THR A O 1
ATOM 2724 N N . GLY A 1 341 ? -15.034 4.195 41.513 1.00 91.94 341 GLY A N 1
ATOM 2725 C CA . GLY A 1 341 ? -15.923 4.793 42.500 1.00 91.94 341 GLY A CA 1
ATOM 2726 C C . GLY A 1 341 ? -17.086 5.558 41.872 1.00 91.94 341 GLY A C 1
ATOM 2727 O O . GLY A 1 341 ? -16.915 6.332 40.930 1.00 91.94 341 GLY A O 1
ATOM 2728 N N . GLU A 1 342 ? -18.278 5.366 42.434 1.00 90.12 342 GLU A N 1
ATOM 2729 C CA . GLU A 1 342 ? -19.535 5.917 41.913 1.00 90.12 342 GLU A CA 1
ATOM 2730 C C . GLU A 1 342 ? -19.535 7.446 41.751 1.00 90.12 342 GLU A C 1
ATOM 2732 O O . GLU A 1 342 ? -20.013 7.958 40.738 1.00 90.12 342 GLU A O 1
ATOM 2737 N N . GLU A 1 343 ? -18.989 8.183 42.724 1.00 90.94 343 GLU A N 1
ATOM 2738 C CA . GLU A 1 343 ? -18.930 9.652 42.679 1.00 90.94 343 GLU A CA 1
ATOM 2739 C C . GLU A 1 343 ? -18.042 10.131 41.523 1.00 90.94 343 GLU A C 1
ATOM 2741 O O . GLU A 1 343 ? -18.475 10.932 40.697 1.00 90.94 343 GLU A O 1
ATOM 2746 N N . ALA A 1 344 ? -16.850 9.54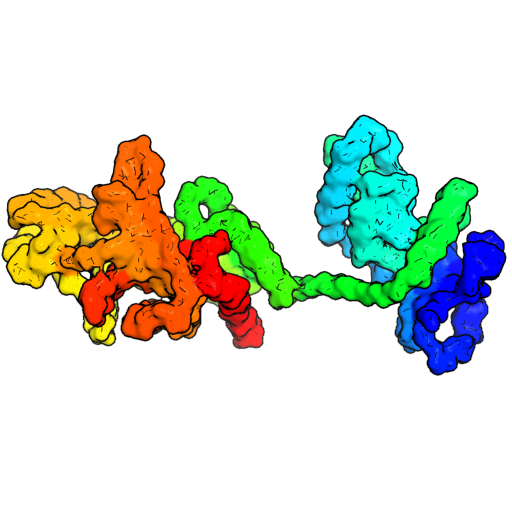1 41.382 1.00 93.19 344 ALA A N 1
ATOM 2747 C CA . ALA A 1 344 ? -15.933 9.860 40.293 1.00 93.19 344 ALA A CA 1
ATOM 2748 C C . ALA A 1 344 ? -16.509 9.485 38.918 1.00 93.19 344 ALA A C 1
ATOM 2750 O O . ALA A 1 344 ? -16.296 10.206 37.942 1.00 93.19 344 ALA A O 1
ATOM 2751 N N . ILE A 1 345 ? -17.252 8.373 38.824 1.00 93.50 345 ILE A N 1
ATOM 2752 C CA . ILE A 1 345 ? -17.956 7.976 37.597 1.00 93.50 345 ILE A CA 1
ATOM 2753 C C . ILE A 1 345 ? -19.006 9.025 37.230 1.00 93.50 345 ILE A C 1
ATOM 2755 O O . ILE A 1 345 ? -19.039 9.459 36.080 1.00 93.50 345 ILE A O 1
ATOM 2759 N N . ARG A 1 346 ? -19.836 9.468 38.184 1.00 93.12 346 ARG A N 1
ATOM 2760 C CA . ARG A 1 346 ? -20.852 10.506 37.940 1.00 93.12 346 ARG A CA 1
ATOM 2761 C C . ARG A 1 346 ? -20.233 11.837 37.528 1.00 93.12 346 ARG A C 1
ATOM 2763 O O . ARG A 1 346 ? -20.704 12.430 36.559 1.00 93.12 346 ARG A O 1
ATOM 2770 N N . ASP A 1 347 ? -19.187 12.282 38.217 1.00 93.81 347 ASP A N 1
ATOM 2771 C CA . ASP A 1 347 ? -18.489 13.525 37.883 1.00 93.81 347 ASP A CA 1
ATOM 2772 C C . ASP A 1 347 ? -17.904 13.464 36.476 1.00 93.81 347 ASP A C 1
ATOM 2774 O O . ASP A 1 347 ? -18.081 14.392 35.684 1.00 93.81 347 ASP A O 1
ATOM 2778 N N . LYS A 1 348 ? -17.273 12.337 36.124 1.00 93.94 348 LYS A N 1
ATOM 2779 C CA . LYS A 1 348 ? -16.705 12.180 34.790 1.00 93.94 348 LYS A CA 1
ATOM 2780 C C . LYS A 1 348 ? -17.782 12.086 33.718 1.00 93.94 348 LYS A C 1
ATOM 2782 O O . LYS A 1 348 ? -17.646 12.723 32.685 1.00 93.94 348 LYS A O 1
ATOM 2787 N N . LEU A 1 349 ? -18.866 11.347 33.950 1.00 93.06 349 LEU A N 1
ATOM 2788 C CA . LEU A 1 349 ? -19.998 11.313 33.022 1.00 93.06 349 LEU A CA 1
ATOM 2789 C C . LEU A 1 349 ? -20.580 12.709 32.798 1.00 93.06 349 LEU A C 1
ATOM 2791 O O . LEU A 1 349 ? -20.941 13.028 31.672 1.00 93.06 349 LEU A O 1
ATOM 2795 N N . LYS A 1 350 ? -20.646 13.547 33.839 1.00 93.00 350 LYS A N 1
ATOM 2796 C CA . LYS A 1 350 ? -21.181 14.907 33.728 1.00 93.00 350 LYS A CA 1
ATOM 2797 C C . LYS A 1 350 ? -20.351 15.750 32.769 1.00 93.00 350 LYS A C 1
ATOM 2799 O O . LYS A 1 350 ? -20.941 16.420 31.937 1.00 93.00 350 LYS A O 1
ATOM 2804 N N . GLU A 1 351 ? -19.027 15.664 32.868 1.00 91.50 351 GLU A N 1
ATOM 2805 C CA . GLU A 1 351 ? -18.101 16.288 31.916 1.00 91.50 351 GLU A CA 1
ATOM 2806 C C . GLU A 1 351 ? -18.317 15.742 30.496 1.00 91.50 351 GLU A C 1
ATOM 2808 O O . GLU A 1 351 ? -18.456 16.507 29.554 1.00 91.50 351 GLU A O 1
ATOM 2813 N N . LEU A 1 352 ? -18.413 14.418 30.329 1.00 90.44 352 LEU A N 1
ATOM 2814 C CA . LEU A 1 352 ? -18.532 13.811 28.997 1.00 90.44 352 LEU A CA 1
ATOM 2815 C C . LEU A 1 352 ? -19.861 14.118 28.291 1.00 90.44 352 LEU A C 1
ATOM 2817 O O . LEU A 1 352 ? -19.884 14.217 27.066 1.00 90.44 352 LEU A O 1
ATOM 2821 N N . PHE A 1 353 ? -20.952 14.282 29.045 1.00 90.81 353 PHE A N 1
ATOM 2822 C CA . PHE A 1 353 ? -22.252 14.680 28.500 1.00 90.81 353 PHE A CA 1
ATOM 2823 C C . PHE A 1 353 ? -22.304 16.153 28.051 1.00 90.81 353 PHE A C 1
ATOM 2825 O O . PHE A 1 353 ? -23.290 16.552 27.436 1.00 90.81 353 PHE A O 1
ATOM 2832 N N . GLU A 1 354 ? -21.276 16.969 28.326 1.00 87.75 354 GLU A N 1
ATOM 2833 C CA . GLU A 1 354 ? -21.163 18.315 27.736 1.00 87.75 354 GLU A CA 1
ATOM 2834 C C . GLU A 1 354 ? -20.807 18.249 26.240 1.00 87.75 354 GLU A C 1
ATOM 2836 O O . GLU A 1 354 ? -21.227 19.119 25.477 1.00 87.75 354 GLU A O 1
ATOM 2841 N N . ASP A 1 355 ? -20.104 17.189 25.819 1.00 82.44 355 ASP A N 1
ATOM 2842 C CA . ASP A 1 355 ? -19.582 17.022 24.457 1.00 82.44 355 ASP A CA 1
ATOM 2843 C C . ASP A 1 355 ? -20.308 15.934 23.636 1.00 82.44 355 ASP A C 1
ATOM 2845 O O . ASP A 1 355 ? -20.132 15.866 22.418 1.00 82.44 355 ASP A O 1
ATOM 2849 N N . SER A 1 356 ? -21.101 15.057 24.266 1.00 85.12 356 SER A N 1
ATOM 2850 C CA . SER A 1 356 ? -21.781 13.938 23.595 1.00 85.12 356 SER A CA 1
ATOM 2851 C C . SER A 1 356 ? -23.110 13.571 24.253 1.00 85.12 356 SER A C 1
ATOM 2853 O O . SER A 1 356 ? -23.174 13.389 25.464 1.00 85.12 356 SER A O 1
ATOM 2855 N N . ASP A 1 357 ? -24.153 13.345 23.450 1.00 87.62 357 ASP A N 1
ATOM 2856 C CA . ASP A 1 357 ? -25.477 12.915 23.936 1.00 87.62 357 ASP A CA 1
ATOM 2857 C C . ASP A 1 357 ? -25.495 11.468 24.461 1.00 87.62 357 ASP A C 1
ATOM 2859 O O . ASP A 1 357 ? -26.387 11.070 25.212 1.00 87.62 357 ASP A O 1
ATOM 2863 N N . ILE A 1 358 ? -24.528 10.652 24.036 1.00 90.75 358 ILE A N 1
ATOM 2864 C CA . ILE A 1 358 ? -24.447 9.228 24.366 1.00 90.75 358 ILE A CA 1
ATOM 2865 C C . ILE A 1 358 ? -23.037 8.899 24.838 1.00 90.75 358 ILE A C 1
ATOM 2867 O O . ILE A 1 358 ? -22.063 9.328 24.222 1.00 90.75 358 ILE A O 1
ATOM 2871 N N . ILE A 1 359 ? -22.919 8.085 25.887 1.00 92.19 359 ILE A N 1
ATOM 2872 C CA . ILE A 1 359 ? -21.643 7.584 26.414 1.00 92.19 359 ILE A CA 1
ATOM 2873 C C . ILE A 1 359 ? -21.704 6.063 26.555 1.00 92.19 359 ILE A C 1
ATOM 2875 O O . ILE A 1 359 ? -22.725 5.510 26.960 1.00 92.19 359 ILE A O 1
ATOM 2879 N N . LEU A 1 360 ? -20.604 5.371 26.253 1.00 93.38 360 LEU A N 1
ATOM 2880 C CA . LEU A 1 360 ? -20.477 3.942 26.527 1.00 93.38 360 LEU A CA 1
ATOM 2881 C C . LEU A 1 360 ? -19.751 3.734 27.856 1.00 93.38 360 LEU A C 1
ATOM 2883 O O . LEU A 1 360 ? -18.636 4.222 28.037 1.00 93.38 360 LEU A O 1
ATOM 2887 N N . ALA A 1 361 ? -20.345 2.958 28.756 1.00 94.88 361 ALA A N 1
ATOM 2888 C CA . ALA A 1 361 ? -19.689 2.415 29.937 1.00 94.88 361 ALA A CA 1
ATOM 2889 C C . ALA A 1 361 ? -19.392 0.930 29.713 1.00 94.88 361 ALA A C 1
ATOM 2891 O O . ALA A 1 361 ? -20.269 0.166 29.315 1.00 94.88 361 ALA A O 1
ATOM 2892 N N . GLN A 1 362 ? -18.154 0.511 29.952 1.00 95.06 362 GLN A N 1
ATOM 2893 C CA . GLN A 1 362 ? -17.672 -0.816 29.592 1.00 95.06 362 GLN A CA 1
ATOM 2894 C C . GLN A 1 362 ? -16.860 -1.459 30.726 1.00 95.06 362 GLN A C 1
ATOM 2896 O O . GLN A 1 362 ? -16.124 -0.780 31.444 1.00 95.06 362 GLN A O 1
ATOM 2901 N N . GLU A 1 363 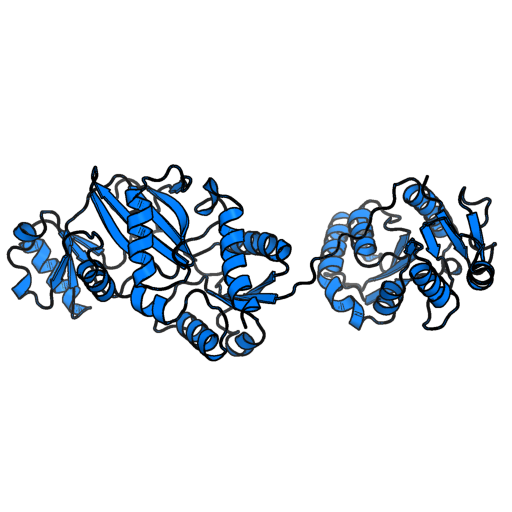? -16.984 -2.780 30.865 1.00 95.19 363 GLU A N 1
ATOM 2902 C CA . GLU A 1 363 ? -16.167 -3.628 31.743 1.00 95.19 363 GLU A CA 1
ATOM 2903 C C . GLU A 1 363 ? -14.670 -3.408 31.484 1.00 95.19 363 GLU A C 1
ATOM 2905 O O . GLU A 1 363 ? -14.194 -3.489 30.345 1.00 95.19 363 GLU A O 1
ATOM 2910 N N . TYR A 1 364 ? -13.899 -3.183 32.548 1.00 93.56 364 TYR A N 1
ATOM 2911 C CA . TYR A 1 364 ? -12.447 -3.130 32.441 1.00 93.56 364 TYR A CA 1
ATOM 2912 C C . TYR A 1 364 ? -11.846 -4.532 32.305 1.00 93.56 364 TYR A C 1
ATOM 2914 O O . TYR A 1 364 ? -11.959 -5.378 33.187 1.00 93.56 364 TYR A O 1
ATOM 2922 N N . CYS A 1 365 ? -11.143 -4.741 31.196 1.00 91.75 365 CYS A N 1
ATOM 2923 C CA . CYS A 1 365 ? -10.499 -5.996 30.830 1.00 91.75 365 CYS A CA 1
ATOM 2924 C C . CYS A 1 365 ? -8.967 -5.855 30.957 1.00 91.75 365 CYS A C 1
ATOM 2926 O O . CYS A 1 365 ? -8.335 -5.352 30.024 1.00 91.75 365 CYS A O 1
ATOM 2928 N N . PRO A 1 366 ? -8.343 -6.225 32.093 1.00 88.94 366 PRO A N 1
ATOM 2929 C CA . PRO A 1 366 ? -6.898 -6.091 32.266 1.00 88.94 366 PRO A CA 1
ATOM 2930 C C . PRO A 1 366 ? -6.134 -7.142 31.452 1.00 88.94 366 PRO A C 1
ATOM 2932 O O . PRO A 1 366 ? -6.396 -8.338 31.567 1.00 88.94 366 PRO A O 1
ATOM 2935 N N . THR A 1 367 ? -5.153 -6.691 30.671 1.00 87.69 367 THR A N 1
ATOM 2936 C CA . THR A 1 367 ? -4.273 -7.529 29.844 1.00 87.69 367 THR A CA 1
ATOM 2937 C C . THR A 1 367 ? -2.850 -6.968 29.839 1.00 87.69 367 THR A C 1
ATOM 2939 O O . THR A 1 367 ? -2.645 -5.772 30.053 1.00 87.69 367 THR A O 1
ATOM 2942 N N . GLU A 1 368 ? -1.850 -7.823 29.610 1.00 84.94 368 GLU A N 1
ATOM 2943 C CA . GLU A 1 368 ? -0.445 -7.393 29.465 1.00 84.94 368 GLU A CA 1
ATOM 2944 C C . GLU A 1 368 ? -0.151 -6.801 28.074 1.00 84.94 368 GLU A C 1
ATOM 2946 O O . GLU A 1 368 ? 0.788 -6.021 27.898 1.00 84.94 368 GLU A O 1
ATOM 2951 N N . PHE A 1 369 ? -0.973 -7.164 27.094 1.00 88.56 369 PHE A N 1
ATOM 2952 C CA . PHE A 1 369 ? -0.926 -6.723 25.706 1.00 88.56 369 PHE A CA 1
ATOM 2953 C C . PHE A 1 369 ? -2.325 -6.826 25.094 1.00 88.56 369 PHE A C 1
ATOM 2955 O O . PHE A 1 369 ? -3.162 -7.582 25.598 1.00 88.56 369 PHE A O 1
ATOM 2962 N N . ASP A 1 370 ? -2.548 -6.119 23.988 1.00 92.56 370 ASP A N 1
ATOM 2963 C CA . ASP A 1 370 ? -3.733 -6.327 23.154 1.00 92.56 370 ASP A CA 1
ATOM 2964 C C . ASP A 1 370 ? -3.322 -6.928 21.815 1.00 92.56 370 ASP A C 1
ATOM 2966 O O . ASP A 1 370 ? -2.253 -6.637 21.271 1.00 92.56 370 ASP A O 1
ATOM 2970 N N . TRP A 1 371 ? -4.172 -7.811 21.308 1.00 96.06 371 TRP A N 1
ATOM 2971 C CA . TRP A 1 371 ? -4.030 -8.375 19.979 1.00 96.06 371 TRP A CA 1
ATOM 2972 C C . TRP A 1 371 ? -4.593 -7.399 18.957 1.00 96.06 371 TRP A C 1
ATOM 2974 O O . TRP A 1 371 ? -5.690 -6.887 19.149 1.00 96.06 371 TRP A O 1
ATOM 2984 N N . ARG A 1 372 ? -3.897 -7.238 17.836 1.00 97.00 372 ARG A N 1
ATOM 2985 C CA . ARG A 1 372 ? -4.470 -6.729 16.596 1.00 97.00 372 ARG A CA 1
ATOM 2986 C C . ARG A 1 372 ? -4.359 -7.792 15.525 1.00 97.00 372 ARG A C 1
ATOM 2988 O O . ARG A 1 372 ? -3.259 -8.253 15.210 1.00 97.00 372 ARG A O 1
ATOM 2995 N N . ILE A 1 373 ? -5.500 -8.161 14.963 1.00 98.19 373 ILE A N 1
ATOM 2996 C CA . ILE A 1 373 ? -5.575 -9.057 13.813 1.00 98.19 373 ILE A CA 1
ATOM 2997 C C . ILE A 1 373 ? -5.976 -8.229 12.599 1.00 98.19 373 ILE A C 1
ATOM 2999 O O . ILE A 1 373 ? -7.060 -7.643 12.571 1.00 98.19 373 ILE A O 1
ATOM 3003 N N . GLY A 1 374 ? -5.094 -8.178 11.604 1.00 98.12 374 GLY A N 1
ATOM 3004 C CA . GLY A 1 374 ? -5.430 -7.667 10.284 1.00 98.12 374 GLY A CA 1
ATOM 3005 C C . GLY A 1 374 ? -6.325 -8.670 9.565 1.00 98.12 374 GLY A C 1
ATOM 3006 O O . GLY A 1 374 ? -6.006 -9.857 9.542 1.00 98.12 374 GLY A O 1
ATOM 3007 N N . VAL A 1 375 ? -7.423 -8.216 8.973 1.00 98.62 375 VAL A N 1
ATOM 3008 C CA . VAL A 1 375 ? -8.351 -9.033 8.180 1.00 98.62 375 VAL A CA 1
ATOM 3009 C C . VAL A 1 375 ? -8.578 -8.341 6.839 1.00 98.62 375 VAL A C 1
ATOM 3011 O O . VAL A 1 375 ? -8.818 -7.140 6.808 1.00 98.62 375 VAL A O 1
ATOM 3014 N N . LEU A 1 376 ? -8.506 -9.080 5.736 1.00 98.44 376 LEU A N 1
ATOM 3015 C CA . LEU A 1 376 ? -8.701 -8.580 4.375 1.00 98.44 376 LEU A CA 1
ATOM 3016 C C . LEU A 1 376 ? -9.606 -9.540 3.594 1.00 98.44 376 LEU A C 1
ATOM 3018 O O . LEU A 1 376 ? -9.342 -10.737 3.576 1.00 98.44 376 LEU A O 1
ATOM 3022 N N . ASP A 1 377 ? -10.663 -9.046 2.938 1.00 96.81 377 ASP A N 1
ATOM 3023 C CA . ASP A 1 377 ? -11.651 -9.893 2.220 1.00 96.81 377 ASP A CA 1
ATOM 3024 C C . ASP A 1 377 ? -12.289 -10.972 3.122 1.00 96.81 377 ASP A C 1
ATOM 3026 O O . ASP A 1 377 ? -12.663 -12.050 2.662 1.00 96.81 377 ASP A O 1
ATOM 3030 N N . GLY A 1 378 ? -12.372 -10.713 4.433 1.00 96.38 378 GLY A N 1
ATOM 3031 C CA . GLY A 1 378 ? -12.850 -11.688 5.414 1.00 96.38 378 GLY A CA 1
ATOM 3032 C C . GLY A 1 378 ? -11.879 -12.839 5.707 1.00 96.38 378 GLY A C 1
ATOM 3033 O O . GLY A 1 378 ? -12.312 -13.823 6.308 1.00 96.38 378 GLY A O 1
ATOM 3034 N N . GLU A 1 379 ? -10.610 -12.728 5.316 1.00 97.62 379 GLU A N 1
ATOM 3035 C CA . GLU A 1 379 ? -9.527 -13.674 5.607 1.00 97.62 379 GLU A CA 1
ATOM 3036 C C . GLU A 1 379 ? -8.450 -13.014 6.489 1.00 97.62 379 GLU A C 1
ATOM 3038 O O . GLU A 1 379 ? -8.230 -11.805 6.388 1.00 97.62 379 GLU A O 1
ATOM 3043 N N . PRO A 1 380 ? -7.774 -13.760 7.379 1.00 97.75 380 PRO A N 1
ATOM 3044 C CA . PRO A 1 380 ? -6.751 -13.188 8.246 1.00 97.75 380 PRO A CA 1
ATOM 3045 C C . PRO A 1 380 ? -5.499 -12.813 7.440 1.00 97.75 380 PRO A C 1
ATOM 3047 O O . PRO A 1 380 ? -5.020 -13.591 6.618 1.00 97.75 380 PRO A O 1
ATOM 3050 N N . LEU A 1 381 ? -4.960 -11.626 7.711 1.00 97.88 381 LEU A N 1
ATOM 3051 C CA . LEU A 1 381 ? -3.836 -11.027 6.992 1.00 97.88 381 LEU A CA 1
ATOM 3052 C C . LEU A 1 381 ? -2.558 -10.972 7.843 1.00 97.88 381 LEU A C 1
ATOM 3054 O O . LEU A 1 381 ? -1.486 -11.320 7.358 1.00 97.88 381 LEU A O 1
ATOM 3058 N N . PHE A 1 382 ? -2.657 -10.548 9.106 1.00 97.69 382 PHE A N 1
ATOM 3059 C CA . PHE A 1 382 ? -1.525 -10.505 10.040 1.00 97.69 382 PHE A CA 1
ATOM 3060 C C . PHE A 1 382 ? -1.985 -10.581 11.500 1.00 97.69 382 PHE A C 1
ATOM 3062 O O . PHE A 1 382 ? -3.147 -10.306 11.802 1.00 97.69 382 PHE A O 1
ATOM 3069 N N . ALA A 1 383 ? -1.064 -10.904 12.414 1.00 97.25 383 ALA A N 1
ATOM 3070 C CA . ALA A 1 383 ? -1.298 -10.886 13.856 1.00 97.25 383 ALA A CA 1
ATOM 3071 C C . ALA A 1 383 ? -0.155 -10.184 14.606 1.00 97.25 383 ALA A C 1
ATOM 3073 O O . ALA A 1 383 ? 1.023 -10.521 14.461 1.00 97.25 383 ALA A O 1
ATOM 3074 N N . VAL A 1 384 ? -0.510 -9.215 15.449 1.00 94.75 384 VAL A N 1
ATOM 3075 C CA . VAL A 1 384 ? 0.436 -8.430 16.250 1.00 94.75 384 VAL A CA 1
ATOM 3076 C C . VAL A 1 384 ? -0.061 -8.328 17.684 1.00 94.75 384 VAL A C 1
ATOM 3078 O O . VAL A 1 384 ? -1.252 -8.164 17.933 1.00 94.75 384 VAL A O 1
ATOM 3081 N N . GLN A 1 385 ? 0.862 -8.412 18.635 1.00 92.38 385 GLN A N 1
ATOM 3082 C CA . GLN A 1 385 ? 0.634 -8.032 20.022 1.00 92.38 385 GLN A CA 1
ATOM 3083 C C . GLN A 1 385 ? 1.216 -6.640 20.248 1.00 92.38 385 GLN A C 1
ATOM 3085 O O . GLN A 1 385 ? 2.425 -6.445 20.092 1.00 92.38 385 GLN A O 1
ATOM 3090 N N . TYR A 1 386 ? 0.387 -5.689 20.656 1.00 85.44 386 TYR A N 1
ATOM 3091 C CA . TYR A 1 386 ? 0.858 -4.392 21.122 1.00 85.44 386 TYR A CA 1
ATOM 3092 C C . TYR A 1 386 ? 0.928 -4.395 22.645 1.00 85.44 386 TYR A C 1
ATOM 3094 O O . TYR A 1 386 ? -0.059 -4.643 23.342 1.00 85.44 386 TYR A O 1
ATOM 3102 N N . LEU A 1 387 ? 2.122 -4.139 23.166 1.00 82.50 387 LEU A N 1
ATOM 3103 C CA . LEU A 1 387 ? 2.382 -4.084 24.598 1.00 82.50 387 LEU A CA 1
ATOM 3104 C C . LEU A 1 387 ? 1.927 -2.730 25.146 1.00 82.50 387 LEU A C 1
ATOM 3106 O O . LEU A 1 387 ? 1.899 -1.726 24.436 1.00 82.50 387 LEU A O 1
ATOM 3110 N N . MET A 1 388 ? 1.591 -2.687 26.430 1.00 73.88 388 MET A N 1
ATOM 3111 C CA . MET A 1 388 ? 1.181 -1.438 27.074 1.00 73.88 388 MET A CA 1
ATOM 3112 C C . MET A 1 388 ? 2.342 -0.434 27.138 1.00 73.88 388 MET A C 1
ATOM 3114 O O . MET A 1 388 ? 3.500 -0.811 27.359 1.00 73.88 388 MET A O 1
ATOM 3118 N N . ALA A 1 389 ? 2.052 0.865 27.000 1.00 62.75 389 ALA A N 1
ATOM 3119 C CA . ALA A 1 389 ? 3.067 1.897 27.207 1.00 62.75 389 ALA A CA 1
ATOM 3120 C C . ALA A 1 389 ? 3.606 1.841 28.653 1.00 62.75 389 ALA A C 1
ATOM 3122 O O . ALA A 1 389 ? 2.896 1.484 29.596 1.00 62.75 389 ALA A O 1
ATOM 3123 N N . LYS A 1 390 ? 4.887 2.186 28.863 1.00 47.34 390 LYS A N 1
ATOM 3124 C CA . LYS A 1 390 ? 5.540 2.047 30.183 1.00 47.34 390 LYS A CA 1
ATOM 3125 C C . LYS A 1 390 ? 4.733 2.741 31.293 1.00 47.34 390 LYS A C 1
ATOM 3127 O O . LYS A 1 390 ? 4.557 3.959 31.263 1.00 47.34 390 LYS A O 1
ATOM 3132 N N . LYS A 1 391 ? 4.336 1.964 32.315 1.00 50.94 391 LYS A N 1
ATOM 3133 C CA . LYS A 1 391 ? 3.500 2.394 33.460 1.00 50.94 391 LYS A CA 1
ATOM 3134 C C . LYS A 1 391 ? 2.120 2.945 33.049 1.00 50.94 391 LYS A C 1
ATOM 3136 O O . LYS A 1 391 ? 1.572 3.793 33.749 1.00 50.94 391 LYS A O 1
ATOM 3141 N N . HIS A 1 392 ? 1.575 2.488 31.925 1.00 61.56 392 HIS A N 1
ATOM 3142 C CA . HIS A 1 392 ? 0.280 2.894 31.389 1.00 61.56 392 HIS A CA 1
ATOM 3143 C C . HIS A 1 392 ? -0.596 1.664 31.115 1.00 61.56 392 HIS A C 1
ATOM 3145 O O . HIS A 1 392 ? -0.083 0.558 30.982 1.00 61.56 392 HIS A O 1
ATOM 3151 N N . TRP A 1 393 ? -1.916 1.847 31.070 1.00 62.41 393 TRP A N 1
ATOM 3152 C CA . TRP A 1 393 ? -2.892 0.761 30.872 1.00 62.41 393 TRP A CA 1
ATOM 3153 C C . TRP A 1 393 ? -3.437 0.694 29.434 1.00 62.41 393 TRP A C 1
ATOM 3155 O O . TRP A 1 393 ? -4.249 -0.172 29.127 1.00 62.41 393 TRP A O 1
ATOM 3165 N N . GLN A 1 394 ? -2.996 1.617 28.574 1.00 61.00 394 GLN A N 1
ATOM 3166 C CA . GLN A 1 394 ? -3.256 1.640 27.133 1.00 61.00 394 GLN A CA 1
ATOM 3167 C C . GLN A 1 394 ? -1.929 1.536 26.372 1.00 61.00 394 GLN A C 1
ATOM 3169 O O . GLN A 1 394 ? -0.874 1.924 26.892 1.00 61.00 394 GLN A O 1
ATOM 3174 N N . ILE A 1 395 ? -2.007 1.075 25.125 1.00 53.44 395 ILE A N 1
ATOM 3175 C CA . ILE A 1 395 ? -0.873 0.932 24.198 1.00 53.44 395 ILE A CA 1
ATOM 3176 C C . ILE A 1 395 ? -0.253 2.284 23.833 1.00 53.44 395 ILE A C 1
ATOM 3178 O O . ILE A 1 395 ? 0.959 2.365 23.650 1.00 53.44 395 ILE A O 1
ATOM 3182 N N . VAL A 1 396 ? -1.056 3.352 23.803 1.00 55.12 396 VAL A N 1
ATOM 3183 C CA . VAL A 1 396 ? -0.592 4.720 23.554 1.00 55.12 396 VAL A CA 1
ATOM 3184 C C . VAL A 1 396 ? -0.887 5.587 24.770 1.00 55.12 396 VAL A C 1
ATOM 3186 O O . VAL A 1 396 ? -1.999 5.589 25.297 1.00 55.12 396 VAL A O 1
ATOM 3189 N N . ARG A 1 397 ? 0.117 6.332 25.233 1.00 57.69 397 ARG A N 1
ATOM 3190 C CA . ARG A 1 397 ? -0.047 7.369 26.255 1.00 57.69 397 ARG A CA 1
ATOM 3191 C C . ARG A 1 397 ? -0.021 8.739 25.591 1.00 57.69 397 ARG A C 1
ATOM 3193 O O . ARG A 1 397 ? 1.017 9.145 25.064 1.00 57.69 397 ARG A O 1
ATOM 3200 N N . HIS A 1 398 ? -1.139 9.453 25.676 1.00 54.16 398 HIS A N 1
ATOM 3201 C CA . HIS A 1 398 ? -1.244 10.860 25.297 1.00 54.16 398 HIS A CA 1
ATOM 3202 C C . HIS A 1 398 ? -1.157 11.728 26.563 1.00 54.16 398 HIS A C 1
ATOM 3204 O O . HIS A 1 398 ? -1.940 11.548 27.490 1.00 54.16 398 HIS A O 1
ATOM 3210 N N . GLU A 1 399 ? -0.186 12.642 26.622 1.00 54.31 399 GLU A N 1
ATOM 3211 C CA . GLU A 1 399 ? -0.131 13.717 27.622 1.00 54.31 399 GLU A CA 1
ATOM 3212 C C . GLU A 1 399 ? -0.094 15.059 26.892 1.00 54.31 399 GLU A C 1
ATOM 3214 O O . GLU A 1 399 ? 0.713 15.229 25.973 1.00 54.31 399 GLU A O 1
ATOM 3219 N N . ASP A 1 400 ? -0.930 16.010 27.313 1.00 44.81 400 ASP A N 1
ATOM 3220 C CA . ASP A 1 400 ? -0.988 17.339 26.704 1.00 44.81 400 ASP A CA 1
ATOM 3221 C C . ASP A 1 400 ? 0.393 18.013 26.703 1.00 44.81 400 ASP A C 1
ATOM 3223 O O . ASP A 1 400 ? 1.072 18.124 27.728 1.00 44.81 400 ASP A O 1
ATOM 3227 N N . GLY A 1 401 ? 0.832 18.443 25.516 1.00 45.41 401 GLY A N 1
ATOM 3228 C CA . GLY A 1 401 ? 2.122 19.110 25.314 1.00 45.41 401 GLY A CA 1
ATOM 3229 C C . GLY A 1 401 ? 3.353 18.192 25.270 1.00 45.41 401 GLY A C 1
ATOM 3230 O O . GLY A 1 401 ? 4.472 18.702 25.181 1.00 45.41 401 GLY A O 1
ATOM 3231 N N . LYS A 1 402 ? 3.197 16.860 25.302 1.00 49.69 402 LYS A N 1
ATOM 3232 C CA . LYS A 1 402 ? 4.303 15.897 25.133 1.00 49.69 402 LYS A CA 1
ATOM 3233 C C . LYS A 1 402 ? 4.072 14.970 23.941 1.00 49.69 402 LYS A C 1
ATOM 3235 O O . LYS A 1 402 ? 2.941 14.689 23.561 1.00 49.69 402 LYS A O 1
ATOM 3240 N N . LYS A 1 403 ? 5.169 14.464 23.363 1.00 50.50 403 LYS A N 1
ATOM 3241 C CA . LYS A 1 403 ? 5.104 13.417 22.330 1.00 50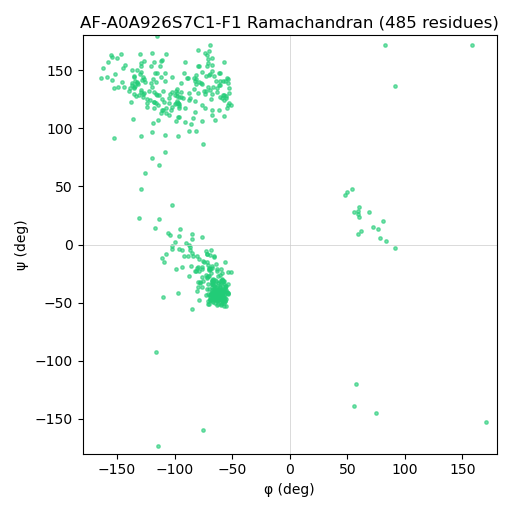.50 403 LYS A CA 1
ATOM 3242 C C . LYS A 1 403 ? 4.436 12.164 22.901 1.00 50.50 403 LYS A C 1
ATOM 3244 O O . LYS A 1 403 ? 4.746 11.777 24.030 1.00 50.50 403 LYS A O 1
ATOM 3249 N N . SER A 1 404 ? 3.556 11.542 22.116 1.00 56.22 404 SER A N 1
ATOM 3250 C CA . SER A 1 404 ? 2.940 10.260 22.458 1.00 56.22 404 SER A CA 1
ATOM 3251 C C . SER A 1 404 ? 4.013 9.200 22.719 1.00 56.22 404 SER A C 1
ATOM 3253 O O . SER A 1 404 ? 5.052 9.162 22.057 1.00 56.22 404 SER A O 1
ATOM 3255 N N . VAL A 1 405 ? 3.777 8.356 23.724 1.00 56.75 405 VAL A N 1
ATOM 3256 C CA . VAL A 1 405 ? 4.635 7.202 24.024 1.00 56.75 405 VAL A CA 1
ATOM 3257 C C . VAL A 1 405 ? 3.841 5.943 23.725 1.00 56.75 405 VAL A C 1
ATOM 3259 O O . VAL A 1 405 ? 2.860 5.658 24.413 1.00 56.75 405 VAL A O 1
ATOM 3262 N N . GLU A 1 406 ? 4.276 5.206 22.712 1.00 59.44 406 GLU A N 1
ATOM 3263 C CA . GLU A 1 406 ? 3.711 3.914 22.324 1.00 59.44 406 GLU A CA 1
ATOM 3264 C C . GLU A 1 406 ? 4.460 2.773 23.025 1.00 59.44 406 GLU A C 1
ATOM 3266 O O . GLU A 1 406 ? 5.656 2.876 23.332 1.00 59.44 406 GLU A O 1
ATOM 3271 N N . GLY A 1 407 ? 3.752 1.689 23.333 1.00 61.03 407 GLY A N 1
ATOM 3272 C CA . GLY A 1 407 ? 4.375 0.443 23.764 1.00 61.03 407 GLY A CA 1
ATOM 3273 C C . GLY A 1 407 ? 5.117 -0.259 22.623 1.00 61.03 407 GLY A C 1
ATOM 3274 O O . GLY A 1 407 ? 4.978 0.078 21.452 1.00 61.03 407 GLY A O 1
ATOM 3275 N N . SER A 1 408 ? 5.949 -1.243 22.965 1.00 76.12 408 SER A N 1
ATOM 3276 C CA . SER A 1 408 ? 6.595 -2.096 21.960 1.00 76.12 408 SER A CA 1
ATOM 3277 C C . SER A 1 408 ? 5.587 -3.043 21.307 1.00 76.12 408 SER A C 1
ATOM 3279 O O . SER A 1 408 ? 4.555 -3.358 21.891 1.00 76.12 408 SER A O 1
ATOM 3281 N N . PHE A 1 409 ? 5.909 -3.562 20.129 1.00 83.75 409 PHE A N 1
ATOM 3282 C CA . PHE A 1 409 ? 5.102 -4.574 19.452 1.00 83.75 409 PHE A CA 1
ATOM 3283 C C . PHE A 1 409 ? 5.834 -5.917 19.398 1.00 83.75 409 PHE A C 1
ATOM 3285 O O . PHE A 1 409 ? 7.064 -5.987 19.478 1.00 83.75 409 PHE A O 1
ATOM 3292 N N . ARG A 1 410 ? 5.064 -6.992 19.243 1.00 89.19 410 ARG A N 1
ATOM 3293 C CA . ARG A 1 410 ? 5.552 -8.330 18.916 1.00 89.19 410 ARG A CA 1
ATOM 3294 C C . ARG A 1 410 ? 4.653 -8.932 17.846 1.00 89.19 410 ARG A C 1
ATOM 3296 O O . ARG A 1 410 ? 3.520 -9.316 18.124 1.00 89.19 410 ARG A O 1
ATOM 3303 N N . SER A 1 411 ? 5.173 -9.033 16.633 1.00 87.44 411 SER A N 1
ATOM 3304 C CA . SER A 1 411 ? 4.484 -9.703 15.531 1.00 87.44 411 SER A CA 1
ATOM 3305 C C . SER A 1 411 ? 4.597 -11.216 15.696 1.00 87.44 411 SER A C 1
ATOM 3307 O O . SER A 1 411 ? 5.656 -11.725 16.072 1.00 87.44 411 SER A O 1
ATOM 3309 N N . THR A 1 412 ? 3.509 -11.931 15.428 1.00 90.19 412 THR A N 1
ATOM 3310 C CA . THR A 1 412 ? 3.451 -13.395 15.487 1.00 90.19 412 THR A CA 1
ATOM 3311 C C . THR A 1 412 ? 2.849 -13.909 14.186 1.00 90.19 412 THR A C 1
ATOM 3313 O O . THR A 1 412 ? 2.030 -13.223 13.574 1.00 90.19 412 THR A O 1
ATOM 3316 N N . SER A 1 413 ? 3.260 -15.093 13.733 1.00 93.25 413 SER A N 1
ATOM 3317 C CA . SER A 1 413 ? 2.644 -15.667 12.532 1.00 93.25 413 SER A CA 1
ATOM 3318 C C . SER A 1 413 ? 1.183 -16.034 12.799 1.00 93.25 413 SER A C 1
ATOM 3320 O O . SER A 1 413 ? 0.822 -16.412 13.916 1.00 93.25 413 SER A O 1
ATOM 3322 N N . LEU A 1 414 ? 0.331 -15.972 11.779 1.00 93.81 414 LEU A N 1
ATOM 3323 C CA . LEU A 1 414 ? -1.081 -16.355 11.894 1.00 93.81 414 LEU A CA 1
ATOM 3324 C C . LEU A 1 414 ? -1.245 -17.805 12.370 1.00 93.81 414 LEU A C 1
ATOM 3326 O O . LEU A 1 414 ? -2.200 -18.115 13.075 1.00 93.81 414 LEU A O 1
ATOM 3330 N N . ALA A 1 415 ? -0.294 -18.677 12.021 1.00 91.62 415 ALA A N 1
ATOM 3331 C CA . ALA A 1 415 ? -0.269 -20.074 12.445 1.00 91.62 415 ALA A CA 1
ATOM 3332 C C . ALA A 1 415 ? 0.051 -20.260 13.941 1.00 91.62 415 ALA A C 1
ATOM 3334 O O . ALA A 1 415 ? -0.342 -21.264 14.531 1.00 91.62 415 ALA A O 1
ATOM 3335 N N . GLU A 1 416 ? 0.777 -19.319 14.550 1.00 93.62 416 GLU A N 1
ATOM 3336 C CA . GLU A 1 416 ? 1.132 -19.341 15.975 1.00 93.62 416 GLU A CA 1
ATOM 3337 C C . GLU A 1 416 ? 0.143 -18.552 16.842 1.00 93.62 416 GLU A C 1
ATOM 3339 O O . GLU A 1 416 ? 0.100 -18.745 18.060 1.00 93.62 416 GLU A O 1
ATOM 3344 N N . ALA A 1 417 ? -0.638 -17.652 16.241 1.00 94.75 417 ALA A N 1
ATOM 3345 C CA . ALA A 1 417 ? -1.677 -16.916 16.944 1.00 94.75 417 ALA A CA 1
ATOM 3346 C C . ALA A 1 417 ? -2.768 -17.882 17.460 1.00 94.75 417 ALA A C 1
ATOM 3348 O O . ALA A 1 417 ? -3.148 -18.819 16.753 1.00 94.75 417 ALA A O 1
ATOM 3349 N N . PRO A 1 418 ? -3.317 -17.675 18.674 1.00 96.19 418 PRO A N 1
ATOM 3350 C CA . PRO A 1 418 ? -4.378 -18.533 19.193 1.00 96.19 418 PRO A CA 1
ATOM 3351 C C . PRO A 1 418 ? -5.591 -18.565 18.241 1.00 96.19 418 PRO A C 1
ATOM 3353 O O . PRO A 1 418 ? -6.112 -17.494 17.912 1.00 96.19 418 PRO A O 1
ATOM 3356 N N . PRO A 1 419 ? -6.108 -19.749 17.849 1.00 96.38 419 PRO A N 1
ATOM 3357 C CA . PRO A 1 419 ? -7.212 -19.849 16.890 1.00 96.38 419 PRO A CA 1
ATOM 3358 C C . PRO A 1 419 ? -8.444 -19.037 17.296 1.00 96.38 419 PRO A C 1
ATOM 3360 O O . PRO A 1 419 ? -9.005 -18.315 16.479 1.00 96.38 419 PRO A O 1
ATOM 3363 N N . ALA A 1 420 ? -8.797 -19.052 18.586 1.00 97.00 420 ALA A N 1
ATOM 3364 C CA . ALA A 1 420 ? -9.923 -18.285 19.113 1.00 97.00 420 ALA A CA 1
ATOM 3365 C C . ALA A 1 420 ? -9.784 -16.765 18.894 1.00 97.00 420 ALA A C 1
ATOM 3367 O O . ALA A 1 420 ? -10.790 -16.085 18.697 1.00 97.00 420 ALA A O 1
ATOM 3368 N N . VAL A 1 421 ? -8.559 -16.224 18.903 1.00 97.31 421 VAL A N 1
ATOM 3369 C CA . VAL A 1 421 ? -8.294 -14.798 18.641 1.00 97.31 421 VAL A CA 1
ATOM 3370 C C . VAL A 1 421 ? -8.526 -14.480 17.168 1.00 97.31 421 VAL A C 1
ATOM 3372 O O . VAL A 1 421 ? -9.256 -13.543 16.848 1.00 97.31 421 VAL A O 1
ATOM 3375 N N . VAL A 1 422 ? -7.963 -15.297 16.278 1.00 97.88 422 VAL A N 1
ATOM 3376 C CA . VAL A 1 422 ? -8.075 -15.116 14.825 1.00 97.88 422 VAL A CA 1
ATOM 3377 C C . VAL A 1 422 ? -9.522 -15.297 14.356 1.00 97.88 422 VAL A C 1
ATOM 3379 O O . VAL A 1 422 ? -10.057 -14.449 13.646 1.00 97.88 422 VAL A O 1
ATOM 3382 N N . GLU A 1 423 ? -10.200 -16.356 14.800 1.00 97.81 423 GLU A N 1
ATOM 3383 C CA . GLU A 1 423 ? -11.592 -16.642 14.435 1.00 97.81 423 GLU A CA 1
ATOM 3384 C C . GLU A 1 423 ? -12.554 -15.554 14.925 1.00 97.81 423 GLU A C 1
ATOM 3386 O O . GLU A 1 423 ? -13.444 -15.131 14.184 1.00 97.81 423 GLU A O 1
ATOM 3391 N N . THR A 1 424 ? -12.368 -15.064 16.155 1.00 98.12 424 THR A N 1
ATOM 3392 C CA . THR A 1 424 ? -13.190 -13.976 16.705 1.00 98.12 424 THR A CA 1
ATOM 3393 C C . THR A 1 424 ? -12.987 -12.683 15.915 1.00 98.12 424 THR A C 1
ATOM 3395 O O . THR A 1 424 ? -13.966 -12.004 15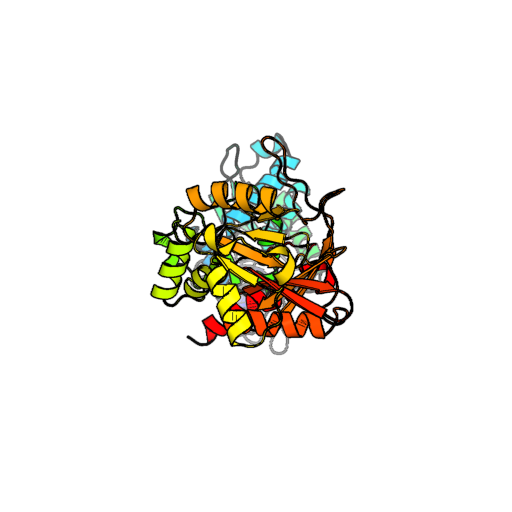.598 1.00 98.12 424 THR A O 1
ATOM 3398 N N . ALA A 1 425 ? -11.746 -12.375 15.523 1.00 98.31 425 ALA A N 1
ATOM 3399 C CA . ALA A 1 425 ? -11.440 -11.216 14.691 1.00 98.31 425 ALA A CA 1
ATOM 3400 C C . ALA A 1 425 ? -12.101 -11.294 13.309 1.00 98.31 425 ALA A C 1
ATOM 3402 O O . ALA A 1 425 ? -12.769 -10.353 12.883 1.00 98.31 425 ALA A O 1
ATOM 3403 N N . ILE A 1 426 ? -11.985 -12.439 12.630 1.00 98.31 426 ILE A N 1
ATOM 3404 C CA . ILE A 1 426 ? -12.605 -12.659 11.317 1.00 98.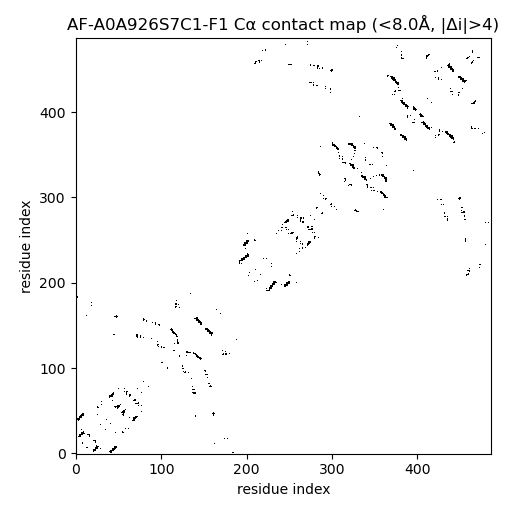31 426 ILE A CA 1
ATOM 3405 C C . ILE A 1 426 ? -14.126 -12.508 11.405 1.00 98.31 426 ILE A C 1
ATOM 3407 O O . ILE A 1 426 ? -14.733 -11.857 10.552 1.00 98.31 426 ILE A O 1
ATOM 3411 N N . ARG A 1 427 ? -14.754 -13.081 12.443 1.00 98.12 427 ARG A N 1
ATOM 3412 C CA . ARG A 1 427 ? -16.199 -12.939 12.675 1.00 98.12 427 ARG A CA 1
ATOM 3413 C C . ARG A 1 427 ? -16.605 -11.475 12.826 1.00 98.12 427 ARG A C 1
ATOM 3415 O O . ARG A 1 427 ? -17.601 -11.091 12.228 1.00 98.12 427 ARG A O 1
ATOM 3422 N N . ALA A 1 428 ? -15.846 -10.676 13.574 1.00 98.00 428 ALA A N 1
ATOM 3423 C CA . ALA A 1 428 ? -16.119 -9.250 13.748 1.00 98.00 428 ALA A CA 1
ATOM 3424 C C . ALA A 1 428 ? -15.975 -8.467 12.433 1.00 98.00 428 ALA A C 1
ATOM 3426 O O . ALA A 1 428 ? -16.893 -7.755 12.035 1.00 98.00 428 ALA A O 1
ATOM 3427 N N . ALA A 1 429 ? -14.859 -8.646 11.722 1.00 97.88 429 ALA A N 1
ATOM 3428 C CA . ALA A 1 429 ? -14.573 -7.943 10.472 1.00 97.88 429 ALA A CA 1
ATOM 3429 C C . ALA A 1 429 ? -15.609 -8.238 9.371 1.00 97.88 429 ALA A C 1
ATOM 3431 O O . ALA A 1 429 ? -16.067 -7.321 8.691 1.00 97.88 429 ALA A O 1
ATOM 3432 N N . ARG A 1 430 ? -16.058 -9.497 9.243 1.00 97.31 430 ARG A N 1
ATOM 3433 C CA . ARG A 1 430 ? -17.081 -9.904 8.258 1.00 97.31 430 ARG A CA 1
ATOM 3434 C C . ARG A 1 430 ? -18.446 -9.238 8.466 1.00 97.31 430 ARG A C 1
ATOM 3436 O O . ARG A 1 430 ? -19.234 -9.192 7.526 1.00 97.31 430 ARG A O 1
ATOM 3443 N N . LEU A 1 431 ? -18.740 -8.728 9.666 1.00 96.81 431 LEU A N 1
ATOM 3444 C CA . LEU A 1 431 ? -19.960 -7.951 9.924 1.00 96.81 431 LEU A CA 1
ATOM 3445 C C . LEU A 1 431 ? -19.861 -6.517 9.380 1.00 96.81 431 LEU A C 1
ATOM 3447 O O . LEU A 1 431 ? -20.889 -5.881 9.140 1.00 96.81 431 LEU A O 1
ATOM 3451 N N . ILE A 1 432 ? -18.643 -6.011 9.169 1.00 95.81 432 ILE A N 1
ATOM 3452 C CA . ILE A 1 432 ? -18.398 -4.687 8.597 1.00 95.81 432 ILE A CA 1
ATOM 3453 C C . ILE A 1 432 ? -18.430 -4.749 7.071 1.00 95.81 432 ILE A C 1
ATOM 3455 O O . ILE A 1 432 ? -19.234 -4.034 6.464 1.00 95.81 432 ILE A O 1
ATOM 3459 N N . GLY A 1 433 ? -17.611 -5.613 6.465 1.00 93.94 433 GLY A N 1
ATOM 3460 C CA . GLY A 1 433 ? -17.489 -5.728 5.012 1.00 93.94 433 GLY A CA 1
ATOM 3461 C C . GLY A 1 433 ? -16.324 -6.611 4.555 1.00 93.94 433 GLY A C 1
ATOM 3462 O O . GLY A 1 433 ? -15.915 -7.540 5.252 1.00 93.94 433 GLY A O 1
ATOM 3463 N N . ASP A 1 434 ? -15.815 -6.334 3.354 1.00 93.56 434 ASP A N 1
ATOM 3464 C CA . ASP A 1 434 ? -14.776 -7.092 2.642 1.00 93.56 434 ASP A CA 1
ATOM 3465 C C . ASP A 1 434 ? -13.481 -6.282 2.400 1.00 93.56 434 ASP A C 1
ATOM 3467 O O . ASP A 1 434 ? -12.622 -6.685 1.605 1.00 93.56 434 ASP A O 1
ATOM 3471 N N . GLY A 1 435 ? -13.340 -5.143 3.086 1.00 95.19 435 GLY A N 1
ATOM 3472 C CA . GLY A 1 435 ? -12.163 -4.276 3.051 1.00 95.19 435 GLY A CA 1
ATOM 3473 C C . GLY A 1 435 ? -10.974 -4.815 3.850 1.00 95.19 435 GLY A C 1
ATOM 3474 O O . GLY A 1 435 ? -10.871 -6.015 4.120 1.00 95.19 435 GLY A O 1
ATOM 3475 N N . LEU A 1 436 ? -10.064 -3.908 4.207 1.00 98.12 436 LEU A N 1
ATOM 3476 C CA . LEU A 1 436 ? -8.988 -4.145 5.165 1.00 98.12 436 LEU A CA 1
ATOM 3477 C C . LEU A 1 436 ? -9.470 -3.677 6.538 1.00 98.12 436 LEU A C 1
ATOM 3479 O O . LEU A 1 436 ? -9.965 -2.569 6.656 1.00 98.12 436 LEU A O 1
ATOM 3483 N N . TYR A 1 437 ? -9.309 -4.495 7.570 1.00 98.19 437 TYR A N 1
ATOM 3484 C CA . TYR A 1 437 ? -9.696 -4.140 8.931 1.00 98.19 437 TYR A CA 1
ATOM 3485 C C . TYR A 1 437 ? -8.610 -4.532 9.920 1.00 98.19 437 TYR A C 1
ATOM 3487 O O . TYR A 1 437 ? -7.981 -5.579 9.771 1.00 98.19 437 TYR A O 1
ATOM 3495 N N . GLY A 1 438 ? -8.411 -3.726 10.960 1.00 97.56 438 GLY A N 1
ATOM 3496 C CA . GLY A 1 438 ? -7.652 -4.131 12.144 1.00 97.56 438 GLY A CA 1
ATOM 3497 C C . GLY A 1 438 ? -8.602 -4.343 13.301 1.00 97.56 438 GLY A C 1
ATOM 3498 O O . GLY A 1 438 ? -9.206 -3.388 13.782 1.00 97.56 438 GLY A O 1
ATOM 3499 N N . VAL A 1 439 ? -8.736 -5.585 13.745 1.00 97.94 439 VAL A N 1
ATOM 3500 C CA . VAL A 1 439 ? -9.591 -5.921 14.881 1.00 97.94 439 VAL A CA 1
ATOM 3501 C C . VAL A 1 439 ? -8.740 -5.978 16.136 1.00 97.94 439 VAL A C 1
ATOM 3503 O O . VAL A 1 439 ? -7.810 -6.784 16.205 1.00 97.94 439 VAL A O 1
ATOM 3506 N N . ASP A 1 440 ? -9.078 -5.148 17.118 1.00 96.62 440 ASP A N 1
ATOM 3507 C CA . ASP A 1 440 ? -8.406 -5.108 18.411 1.00 96.62 440 ASP A CA 1
ATOM 3508 C C . ASP A 1 440 ? -9.121 -6.023 19.397 1.00 96.62 440 ASP A C 1
ATOM 3510 O O . ASP A 1 440 ? -10.332 -5.909 19.611 1.00 96.62 440 ASP A O 1
ATOM 3514 N N . LEU A 1 441 ? -8.376 -6.942 20.009 1.00 97.12 441 LEU A N 1
ATOM 3515 C CA . LEU A 1 441 ? -8.905 -7.935 20.936 1.00 97.12 441 LEU A CA 1
ATOM 3516 C C . LEU A 1 441 ? -8.110 -7.972 22.235 1.00 97.12 441 LEU A C 1
ATOM 3518 O O . LEU A 1 441 ? -6.886 -7.840 22.263 1.00 97.12 441 LEU A O 1
ATOM 3522 N N . LYS A 1 442 ? -8.822 -8.264 23.319 1.00 95.88 442 LYS A N 1
ATOM 3523 C CA . LYS A 1 442 ? -8.232 -8.617 24.609 1.00 95.88 442 LYS A CA 1
ATOM 3524 C C . LYS A 1 442 ? -8.443 -10.093 24.890 1.00 95.88 442 LYS A C 1
ATOM 3526 O O . LYS A 1 442 ? -9.515 -10.635 24.623 1.00 95.88 442 LYS A O 1
ATOM 3531 N N . GLN A 1 443 ? -7.419 -10.723 25.457 1.00 94.56 443 GLN A N 1
ATOM 3532 C CA . GLN A 1 443 ? -7.453 -12.117 25.880 1.00 94.56 443 GLN A CA 1
ATOM 3533 C C . GLN A 1 443 ? -7.239 -12.207 27.394 1.00 94.56 443 GLN A C 1
ATOM 3535 O O . GLN A 1 443 ? -6.184 -11.828 27.899 1.00 94.56 443 GLN A O 1
ATOM 3540 N N . ILE A 1 444 ? -8.238 -12.719 28.113 1.00 92.62 444 ILE A N 1
ATOM 3541 C CA . ILE A 1 444 ? -8.229 -12.906 29.568 1.00 92.62 444 ILE A CA 1
ATOM 3542 C C . ILE A 1 444 ? -8.416 -14.398 29.846 1.00 92.62 444 ILE A C 1
ATOM 3544 O O . ILE A 1 444 ? -9.538 -14.911 29.826 1.00 92.62 444 ILE A O 1
ATOM 3548 N N . GLY A 1 445 ? -7.309 -15.111 30.062 1.00 89.50 445 GLY A N 1
ATOM 3549 C CA . GLY A 1 445 ? -7.327 -16.576 30.060 1.00 89.50 445 GLY A CA 1
ATOM 3550 C C . GLY A 1 445 ? -7.851 -17.097 28.717 1.00 89.50 445 GLY A C 1
ATOM 3551 O O . GLY A 1 445 ? -7.300 -16.763 27.666 1.00 89.50 445 GLY A O 1
ATOM 3552 N N . ASP A 1 446 ? -8.950 -17.849 28.757 1.00 89.38 446 ASP A N 1
ATOM 3553 C CA . ASP A 1 446 ? -9.610 -18.395 27.562 1.00 89.38 446 ASP A CA 1
ATOM 3554 C C . ASP A 1 446 ? -10.653 -17.440 26.946 1.00 89.38 446 ASP A C 1
ATOM 3556 O O . ASP A 1 446 ? -11.152 -17.681 25.846 1.00 89.38 446 ASP A O 1
ATOM 3560 N N . ARG A 1 447 ? -11.002 -16.341 27.633 1.00 94.25 447 ARG A N 1
ATOM 3561 C CA . ARG A 1 447 ? -11.980 -15.361 27.142 1.00 94.25 447 ARG A CA 1
ATOM 3562 C C . ARG A 1 447 ? -11.301 -14.388 26.180 1.00 94.25 447 ARG A C 1
ATOM 3564 O O . ARG A 1 447 ? -10.478 -13.577 26.598 1.00 94.25 447 ARG A O 1
ATOM 3571 N N . VAL A 1 448 ? -11.701 -14.428 24.913 1.00 97.12 448 VAL A N 1
ATOM 3572 C CA . VAL A 1 448 ? -11.328 -13.442 23.889 1.00 97.12 448 VAL A CA 1
ATOM 3573 C C . VAL A 1 448 ? -12.499 -12.492 23.680 1.00 97.12 448 VAL A C 1
ATOM 3575 O O . VAL A 1 448 ? -13.625 -12.950 23.508 1.00 97.12 448 VAL A O 1
ATOM 3578 N N . VAL A 1 449 ? -12.246 -11.185 23.694 1.00 97.31 449 VAL A N 1
ATOM 3579 C CA . VAL A 1 449 ? -13.264 -10.157 23.442 1.00 97.31 449 VAL A CA 1
ATOM 3580 C C . VAL A 1 449 ? -12.761 -9.114 22.454 1.00 97.31 449 VAL A C 1
ATOM 3582 O O . VAL A 1 449 ? -11.610 -8.687 22.533 1.00 97.31 449 VAL A O 1
ATOM 3585 N N . VAL A 1 450 ? -13.633 -8.692 21.543 1.00 97.69 450 VAL A N 1
ATOM 3586 C CA . VAL A 1 450 ? -13.385 -7.605 20.592 1.00 97.69 450 VAL A CA 1
ATOM 3587 C C . VAL A 1 450 ? -13.579 -6.270 21.295 1.00 97.69 450 VAL A C 1
ATOM 3589 O O . VAL A 1 450 ? -14.589 -6.047 21.963 1.00 97.69 450 VAL A O 1
ATOM 3592 N N . ILE A 1 451 ? -12.601 -5.386 21.147 1.00 94.12 451 ILE A N 1
ATOM 3593 C CA . ILE A 1 451 ? -12.612 -4.031 21.698 1.00 94.12 451 ILE A CA 1
ATOM 3594 C C . ILE A 1 451 ? -13.059 -3.025 20.644 1.00 94.12 451 ILE A C 1
ATOM 3596 O O . ILE A 1 451 ? -13.822 -2.112 20.959 1.00 94.12 451 ILE A O 1
ATOM 3600 N N . GLU A 1 452 ? -12.566 -3.189 19.419 1.00 92.62 452 GLU A N 1
ATOM 3601 C CA . GLU A 1 452 ? -12.676 -2.213 18.340 1.00 92.62 452 GLU A CA 1
ATOM 3602 C C . GLU A 1 452 ? -12.401 -2.886 16.988 1.00 92.62 452 GLU A C 1
ATOM 3604 O O . GLU A 1 452 ? -11.661 -3.869 16.910 1.00 92.62 452 GLU A O 1
ATOM 3609 N N . VAL A 1 453 ? -12.996 -2.350 15.923 1.00 95.75 453 VAL A N 1
ATOM 3610 C CA . VAL A 1 453 ? -12.671 -2.687 14.535 1.00 95.75 453 VAL A CA 1
ATOM 3611 C C . VAL A 1 453 ? -12.303 -1.387 13.832 1.00 95.75 453 VAL A C 1
ATOM 3613 O O . VAL A 1 453 ? -13.127 -0.483 13.744 1.00 95.75 453 VAL A O 1
ATOM 3616 N N . ASN A 1 454 ? -11.069 -1.304 13.347 1.00 94.62 454 ASN A N 1
ATOM 3617 C CA . ASN A 1 454 ? -10.530 -0.163 12.619 1.00 94.62 454 ASN A CA 1
ATOM 3618 C C . ASN A 1 454 ? -10.678 -0.391 11.116 1.00 94.62 454 ASN A C 1
ATOM 3620 O O . ASN A 1 454 ? -10.212 -1.418 10.622 1.00 94.62 454 ASN A O 1
ATOM 3624 N N . ASP A 1 455 ? -11.282 0.556 10.395 1.00 94.06 455 ASP A N 1
ATOM 3625 C CA . ASP A 1 455 ? -11.299 0.586 8.927 1.00 94.06 455 ASP A CA 1
ATOM 3626 C C . ASP A 1 455 ? -9.898 0.836 8.373 1.00 94.06 455 ASP A C 1
ATOM 3628 O O . ASP A 1 455 ? -9.470 0.114 7.491 1.00 94.06 455 ASP A O 1
ATOM 3632 N N . ASN A 1 456 ? -9.128 1.759 8.955 1.00 94.31 456 ASN A N 1
ATOM 3633 C CA . ASN A 1 456 ? -7.800 2.090 8.443 1.00 94.31 456 ASN A CA 1
ATOM 3634 C C . ASN A 1 456 ? -6.668 1.685 9.405 1.00 94.31 456 ASN A C 1
ATOM 3636 O O . ASN A 1 456 ? -6.003 2.546 9.986 1.00 94.31 456 ASN A O 1
ATOM 3640 N N . PRO A 1 457 ? -6.424 0.375 9.615 1.00 95.00 457 PRO A N 1
ATOM 3641 C CA . PRO A 1 457 ? -5.461 -0.084 10.609 1.00 95.00 457 PRO A CA 1
ATOM 3642 C C . PRO A 1 457 ? -4.029 0.270 10.226 1.00 95.00 457 PRO A C 1
ATOM 3644 O O . PRO A 1 457 ? -3.724 0.461 9.045 1.00 95.00 457 PRO A O 1
ATOM 3647 N N . ASN A 1 458 ? -3.125 0.275 11.207 1.00 93.69 458 ASN A N 1
ATOM 3648 C CA . ASN A 1 458 ? -1.694 0.369 10.930 1.00 93.69 458 ASN A CA 1
ATOM 3649 C C . ASN A 1 458 ? -1.231 -0.782 10.026 1.00 93.69 458 ASN A C 1
ATOM 3651 O O . ASN A 1 458 ? -1.705 -1.912 10.151 1.00 93.69 458 ASN A O 1
ATOM 3655 N N . LEU A 1 459 ? -0.335 -0.469 9.092 1.00 94.94 459 LEU A N 1
ATOM 3656 C CA . LEU A 1 459 ? 0.290 -1.446 8.205 1.00 94.94 459 LEU A CA 1
ATOM 3657 C C . LEU A 1 459 ? 1.665 -0.931 7.782 1.00 94.94 459 LEU A C 1
ATOM 3659 O O . LEU A 1 459 ? 1.797 -0.194 6.797 1.00 94.94 459 LEU A O 1
ATOM 3663 N N . ASP A 1 460 ? 2.687 -1.300 8.541 1.00 94.44 460 ASP A N 1
ATOM 3664 C CA . ASP A 1 460 ? 4.062 -0.876 8.344 1.00 94.44 460 ASP A CA 1
ATOM 3665 C C . ASP A 1 460 ? 5.019 -2.047 8.111 1.00 94.44 460 ASP A C 1
ATOM 3667 O O . ASP A 1 460 ? 4.966 -3.092 8.761 1.00 94.44 460 ASP A O 1
ATOM 3671 N N . HIS A 1 461 ? 5.945 -1.836 7.173 1.00 92.56 461 HIS A N 1
ATOM 3672 C CA . HIS A 1 461 ? 6.995 -2.793 6.867 1.00 92.56 461 HIS A CA 1
ATOM 3673 C C . HIS A 1 461 ? 7.978 -2.900 8.038 1.00 92.56 461 HIS A C 1
ATOM 3675 O O . HIS A 1 461 ? 8.570 -1.906 8.464 1.00 92.56 461 HIS A O 1
ATOM 3681 N N . GLY A 1 462 ? 8.186 -4.119 8.524 1.00 89.00 462 GLY A N 1
ATOM 3682 C CA . GLY A 1 462 ? 8.960 -4.434 9.720 1.00 89.00 462 GLY A CA 1
ATOM 3683 C C . GLY A 1 462 ? 8.131 -4.492 11.006 1.00 89.00 462 GLY A C 1
ATOM 3684 O O . GLY A 1 462 ? 8.695 -4.843 12.044 1.00 89.00 462 GLY A O 1
ATOM 3685 N N . CYS A 1 463 ? 6.828 -4.194 10.950 1.00 90.06 463 CYS A N 1
ATOM 3686 C CA . CYS A 1 463 ? 5.902 -4.304 12.076 1.00 90.06 463 CYS A CA 1
ATOM 3687 C C . CYS A 1 463 ? 4.820 -5.350 11.777 1.00 90.06 463 CYS A C 1
ATOM 3689 O O . CYS A 1 463 ? 5.052 -6.539 12.014 1.00 90.06 463 CYS A O 1
ATOM 3691 N N . GLU A 1 464 ? 3.673 -4.958 11.225 1.00 94.00 464 GLU A N 1
ATOM 3692 C CA . GLU A 1 464 ? 2.530 -5.850 10.993 1.00 94.00 464 GLU A CA 1
ATOM 3693 C C . GLU A 1 464 ? 2.866 -6.984 10.021 1.00 94.00 464 GLU A C 1
ATOM 3695 O O . GLU A 1 464 ? 2.412 -8.112 10.195 1.00 94.00 464 GLU A O 1
ATOM 3700 N N . ASP A 1 465 ? 3.734 -6.727 9.047 1.00 92.94 465 ASP A N 1
ATOM 3701 C CA . ASP A 1 465 ? 4.177 -7.733 8.085 1.00 92.94 465 ASP A CA 1
ATOM 3702 C C . ASP A 1 465 ? 5.378 -8.567 8.558 1.00 92.94 465 ASP A C 1
ATOM 3704 O O . ASP A 1 465 ? 5.814 -9.454 7.839 1.00 92.94 465 ASP A O 1
ATOM 3708 N N . SER A 1 466 ? 5.953 -8.324 9.738 1.00 91.50 466 SER A N 1
ATOM 3709 C CA . SER A 1 466 ? 7.250 -8.913 10.117 1.00 91.50 466 SER A CA 1
ATOM 3710 C C . SER A 1 466 ? 7.238 -10.451 10.148 1.00 91.50 466 SER A C 1
ATOM 3712 O O . SER A 1 466 ? 8.214 -11.099 9.757 1.00 91.50 466 SER A O 1
ATOM 3714 N N . ALA A 1 467 ? 6.114 -11.047 10.563 1.00 92.31 467 ALA A N 1
ATOM 3715 C CA . ALA A 1 467 ? 5.964 -12.498 10.645 1.00 92.31 467 ALA A CA 1
ATOM 3716 C C . ALA A 1 467 ? 5.689 -13.149 9.275 1.00 92.31 467 ALA A C 1
ATOM 3718 O O . ALA A 1 467 ? 6.367 -14.107 8.901 1.00 92.31 467 ALA A O 1
ATOM 3719 N N . GLU A 1 468 ? 4.739 -12.600 8.512 1.00 92.50 468 GLU A N 1
ATOM 3720 C CA . GLU A 1 468 ? 4.275 -13.156 7.227 1.00 92.50 468 GLU A CA 1
ATOM 3721 C C . GLU A 1 468 ? 5.041 -12.597 6.002 1.00 92.50 468 GLU A C 1
ATOM 3723 O O . GLU A 1 468 ? 4.964 -13.123 4.890 1.00 92.50 468 GLU A O 1
ATOM 3728 N N . LYS A 1 469 ? 5.855 -11.557 6.204 1.00 92.31 469 LYS A N 1
ATOM 3729 C CA . LYS A 1 469 ? 6.703 -10.864 5.219 1.00 92.31 469 LYS A CA 1
ATOM 3730 C C . LYS A 1 469 ? 5.901 -10.349 4.017 1.00 92.31 469 LYS A C 1
ATOM 3732 O O . LYS A 1 469 ? 4.793 -9.838 4.161 1.00 92.31 469 LYS A O 1
ATOM 3737 N N . ASP A 1 470 ? 6.461 -10.492 2.813 1.00 92.75 470 ASP A N 1
ATOM 3738 C CA . ASP A 1 470 ? 5.859 -10.089 1.540 1.00 92.75 470 ASP A CA 1
ATOM 3739 C C . ASP A 1 470 ? 4.428 -10.622 1.334 1.00 92.75 470 ASP A C 1
ATOM 3741 O O . ASP A 1 470 ? 3.682 -10.005 0.575 1.00 92.75 470 ASP A O 1
ATOM 3745 N N . ILE A 1 471 ? 4.023 -11.718 1.998 1.00 95.25 471 ILE A N 1
ATOM 3746 C CA . ILE A 1 471 ? 2.692 -12.325 1.833 1.00 95.25 471 ILE A CA 1
ATOM 3747 C C . ILE A 1 471 ? 1.585 -11.312 2.140 1.00 95.25 471 ILE A C 1
ATOM 3749 O O . ILE A 1 471 ? 0.616 -11.240 1.386 1.00 95.25 471 ILE A O 1
ATOM 3753 N N . VAL A 1 472 ? 1.754 -10.491 3.181 1.00 97.19 472 VAL A N 1
ATOM 3754 C CA . VAL A 1 472 ? 0.784 -9.452 3.572 1.00 97.19 472 VAL A CA 1
ATOM 3755 C C . VAL A 1 472 ? 0.525 -8.487 2.416 1.00 97.19 472 VAL A C 1
ATOM 3757 O O . VAL A 1 472 ? -0.612 -8.241 2.012 1.00 97.19 472 VAL A O 1
ATOM 3760 N N . TRP A 1 473 ? 1.599 -7.978 1.822 1.00 97.50 473 TRP A N 1
ATOM 3761 C CA . TRP A 1 473 ? 1.524 -7.023 0.723 1.00 97.50 473 TRP A CA 1
ATOM 3762 C C . TRP A 1 473 ? 1.054 -7.677 -0.576 1.00 97.50 473 TRP A C 1
ATOM 3764 O O . TRP A 1 473 ? 0.276 -7.081 -1.318 1.00 97.50 473 TRP A O 1
ATOM 3774 N N . ASP A 1 474 ? 1.486 -8.909 -0.854 1.00 97.06 474 ASP A N 1
ATOM 3775 C CA . ASP A 1 474 ? 1.043 -9.666 -2.022 1.00 97.06 474 ASP A CA 1
ATOM 3776 C C . ASP A 1 474 ? -0.472 -9.923 -1.968 1.00 97.06 474 ASP A C 1
ATOM 3778 O O . ASP A 1 474 ? -1.149 -9.769 -2.985 1.00 97.06 474 ASP A O 1
ATOM 3782 N N . GLN A 1 475 ? -1.023 -10.278 -0.803 1.00 97.69 475 GLN A N 1
ATOM 3783 C CA . GLN A 1 475 ? -2.466 -10.456 -0.616 1.00 97.69 475 GLN A CA 1
ATOM 3784 C C . GLN A 1 475 ? -3.229 -9.140 -0.795 1.00 97.69 475 GLN A C 1
ATOM 3786 O O . GLN A 1 475 ? -4.232 -9.117 -1.513 1.00 97.69 475 GLN A O 1
ATOM 3791 N N . LEU A 1 476 ? -2.716 -8.036 -0.241 1.00 97.94 476 LEU A N 1
ATOM 3792 C CA . LEU A 1 476 ? -3.294 -6.704 -0.429 1.00 97.94 476 LEU A CA 1
ATOM 3793 C C . LEU A 1 476 ? -3.358 -6.304 -1.910 1.00 97.94 476 LEU A C 1
ATOM 3795 O O . LEU A 1 476 ? -4.400 -5.866 -2.391 1.00 97.94 476 LEU A O 1
ATOM 3799 N N . ILE A 1 477 ? -2.281 -6.496 -2.674 1.00 97.69 477 ILE A N 1
ATOM 3800 C CA . ILE A 1 477 ? -2.281 -6.183 -4.113 1.00 97.69 477 ILE A CA 1
ATOM 3801 C C . ILE A 1 477 ? -3.210 -7.124 -4.891 1.00 97.69 477 ILE A C 1
ATOM 3803 O O . ILE A 1 477 ? -3.940 -6.681 -5.782 1.00 97.69 477 ILE A O 1
ATOM 3807 N N . ARG A 1 478 ? -3.248 -8.415 -4.539 1.00 96.69 478 ARG A N 1
ATOM 3808 C CA . ARG A 1 478 ? -4.165 -9.387 -5.158 1.00 96.69 478 ARG A CA 1
ATOM 3809 C C . ARG A 1 478 ? -5.633 -9.043 -4.923 1.00 96.69 478 ARG A C 1
ATOM 3811 O O . ARG A 1 478 ? -6.439 -9.295 -5.817 1.00 96.69 478 ARG A O 1
ATOM 3818 N N . TRP A 1 479 ? -5.978 -8.448 -3.781 1.00 97.44 479 TRP A N 1
ATOM 3819 C CA . TRP A 1 479 ? -7.333 -7.961 -3.508 1.00 97.44 479 TRP A CA 1
ATOM 3820 C C . TRP A 1 479 ? -7.788 -6.941 -4.557 1.00 97.44 479 TRP A C 1
ATOM 3822 O O . TRP A 1 479 ? -8.893 -7.065 -5.095 1.00 97.44 479 TRP A O 1
ATOM 3832 N N . TYR A 1 480 ? -6.914 -5.987 -4.903 1.00 97.50 480 TYR A N 1
ATOM 3833 C CA . TYR A 1 480 ? -7.183 -5.002 -5.952 1.00 97.50 480 TYR A CA 1
ATOM 3834 C C . TYR A 1 480 ? -7.274 -5.664 -7.322 1.00 97.50 480 TYR A C 1
ATOM 3836 O O . TYR A 1 480 ? -8.256 -5.462 -8.031 1.00 97.50 480 TYR A O 1
ATOM 3844 N N . LEU A 1 481 ? -6.297 -6.501 -7.680 1.00 96.12 481 LEU A N 1
ATOM 3845 C CA . LEU A 1 481 ? -6.266 -7.172 -8.983 1.00 96.12 481 LEU A CA 1
ATOM 3846 C C . LEU A 1 481 ? -7.515 -8.009 -9.239 1.00 96.12 481 LEU A C 1
ATOM 3848 O O . LEU A 1 481 ? -8.132 -7.862 -10.288 1.00 96.12 481 LEU A O 1
ATOM 3852 N N . LYS A 1 482 ? -7.946 -8.810 -8.260 1.00 95.56 482 LYS A N 1
ATOM 3853 C CA . LYS A 1 482 ? -9.173 -9.615 -8.348 1.00 95.56 482 LYS A CA 1
ATOM 3854 C C . LYS A 1 482 ? -10.390 -8.754 -8.708 1.00 95.56 482 LYS A C 1
ATOM 3856 O O . LYS A 1 482 ? -11.191 -9.166 -9.539 1.00 95.56 482 LYS A O 1
ATOM 3861 N N . ARG A 1 483 ? -10.505 -7.556 -8.121 1.00 94.75 483 ARG A N 1
ATOM 3862 C CA . ARG A 1 483 ? -11.607 -6.601 -8.357 1.00 94.75 483 ARG A CA 1
ATOM 3863 C C . ARG A 1 483 ? -11.447 -5.764 -9.623 1.00 94.75 483 ARG A C 1
ATOM 3865 O O . ARG A 1 483 ? -12.437 -5.229 -10.117 1.00 94.75 483 ARG A O 1
ATOM 3872 N N . LEU A 1 484 ? -10.226 -5.599 -10.122 1.00 93.00 484 LEU A N 1
ATOM 3873 C CA . LEU A 1 484 ? -9.940 -4.930 -11.392 1.00 93.00 484 LEU A CA 1
ATOM 3874 C C . LEU A 1 484 ? -10.178 -5.862 -12.581 1.00 93.00 484 LEU A C 1
ATOM 3876 O O . LEU A 1 484 ? -10.666 -5.425 -13.617 1.00 93.00 484 LEU A O 1
ATOM 3880 N N . GLU A 1 485 ? -9.860 -7.144 -12.427 1.00 90.12 485 GLU A N 1
ATOM 3881 C CA . GLU A 1 485 ? -10.014 -8.167 -13.463 1.00 90.12 485 GLU A CA 1
ATOM 3882 C C . GLU A 1 485 ? -11.448 -8.690 -13.581 1.00 90.12 485 GLU A C 1
ATOM 3884 O O . GLU A 1 485 ? -11.818 -9.221 -14.623 1.00 90.12 485 GLU A O 1
ATOM 3889 N N . SER A 1 486 ? -12.271 -8.514 -12.544 1.00 85.25 486 SER A N 1
ATOM 3890 C CA . SER A 1 486 ? -13.690 -8.881 -12.550 1.00 85.25 486 SER A CA 1
ATOM 3891 C C . SER A 1 486 ? -14.623 -7.815 -13.152 1.00 85.25 486 SER A C 1
ATOM 3893 O O . SER A 1 486 ? -15.836 -7.925 -12.967 1.00 85.25 486 SER A O 1
ATOM 3895 N N . ARG A 1 487 ? -14.088 -6.755 -13.769 1.00 69.25 487 ARG A N 1
ATOM 3896 C CA . ARG A 1 487 ? -14.851 -5.600 -14.285 1.00 69.25 487 ARG A CA 1
ATOM 3897 C C . ARG A 1 487 ? -15.284 -5.723 -15.730 1.00 69.25 487 ARG A C 1
ATOM 3899 O O . ARG A 1 487 ? -14.542 -6.346 -16.519 1.00 69.25 487 ARG A O 1
#

Organism: NCBI:txid187304

Sequence (487 aa):
MPTWVILVDNLKDISNADTPHKVMTVRDYLMRPKLFTGINPNILNFSRSYAYQGAGYYASLLAEARQHRVLPSVETMIELSRKQLYNHALPELENSLNQCFRKIGAAAEEISRITVCLGQAGNEQLEPFARLLFDWYRTPILEVTVEPGEWRAIRRIRPLAITELDAARRTFLIEALERYTHRPWRAPKQRAVMKYALAVLSDPKEELPPSSISSLKYMAKVAARHGVELVPIGKGDLDRLAQYDALFIRETTNIDNHTYRFARRAVQERMPVIDDPVSMIRCTNKVYLAELLEAHGVPTPKTVILSSLKEADQLEDRLGSPVVLKIPDGSFSRGVFKVTGEEAIRDKLKELFEDSDIILAQEYCPTEFDWRIGVLDGEPLFAVQYLMAKKHWQIVRHEDGKKSVEGSFRSTSLAEAPPAVVETAIRAARLIGDGLYGVDLKQIGDRVVVIEVNDNPNLDHGCEDSAEKDIVWDQLIRWYLKRLESR

Solvent-accessible surface area (backbone atoms only — not comparable to full-atom values): 26764 Å² total; per-residue (Å²): 127,88,49,48,34,38,29,22,74,44,63,86,79,59,38,63,88,72,40,100,46,53,56,44,39,40,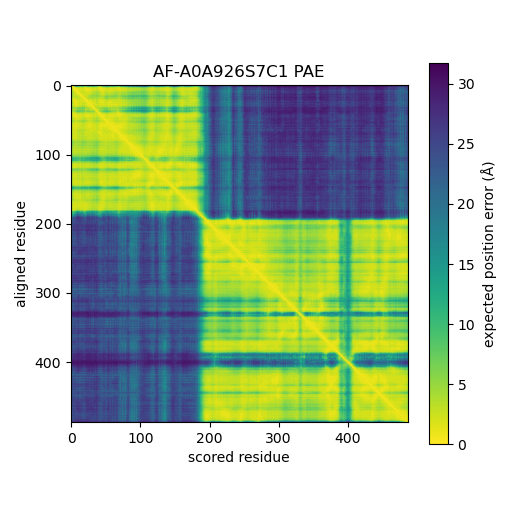66,58,57,63,77,39,82,68,81,52,71,98,56,72,37,39,36,43,50,53,36,69,48,60,50,86,93,29,71,38,30,48,44,25,48,53,28,52,76,69,63,26,52,46,28,34,40,56,65,50,46,56,34,48,69,39,71,81,68,46,51,87,52,44,68,63,50,32,52,43,42,44,57,29,37,65,74,59,42,78,72,40,73,78,58,44,67,47,62,27,30,61,34,37,39,94,44,80,68,42,32,68,36,23,38,52,50,28,71,75,44,53,40,55,31,33,37,38,36,42,43,88,63,97,67,49,44,74,74,44,63,34,79,48,31,71,86,76,48,54,74,68,57,46,53,52,40,48,56,35,48,52,63,52,69,74,45,82,89,74,76,79,80,76,71,62,67,61,78,41,39,34,32,33,38,42,56,97,81,55,90,80,45,31,35,49,72,69,26,54,55,50,46,34,58,56,30,39,78,74,18,28,40,65,40,82,37,48,94,86,41,64,92,54,51,84,81,39,60,27,40,37,57,36,47,83,77,41,89,91,46,67,57,34,52,51,25,46,50,32,55,73,72,68,28,58,49,35,50,37,53,66,38,49,59,50,38,50,30,49,61,60,43,52,54,54,33,54,79,66,72,46,54,50,60,58,69,44,82,36,76,51,80,83,69,55,69,66,45,48,81,77,40,38,80,44,34,31,40,33,50,38,82,53,64,91,76,48,60,59,45,83,38,64,59,71,68,55,43,49,56,50,48,56,61,51,54,76,81,35,76,49,37,38,40,28,30,61,79,84,60,79,43,35,40,36,33,31,29,42,64,56,37,85,56,33,29,30,35,40,26,40,10,91,98,47,94,42,43,63,43,83,48,94,96,52,81,69,42,64,31,61,74,48,52,42,39,70,88,74,45,57,62,69,55,56,54,53,35,37,59,56,45,49,73,66,47,60,48,49,31,26,25,33,31,44,59,53,87,90,49,57,24,49,77,49,50,34,39,73,42,76,54,33,74,78,44,50,29,52,53,62,40,68,55,40,55,52,51,57,50,47,56,50,48,58,60,62,71,72,107

Nearest PDB structures (foldseek):
  3vpc-assembly1_D  TM=8.034E-01  e=9.805E-18  Sulfurisphaera tokodaii
  3vpc-assembly1_C  TM=7.782E-01  e=3.775E-17  Sulfurisphaera tokodaii
  5d8d-assembly3_D  TM=7.344E-01  e=4.469E-16  Acinetobacter baumannii ACICU
  8evy-assembly1_B  TM=7.212E-01  e=2.153E-16  Pseudomonas aeruginosa PAO1
  5i47-assembly1_A  TM=7.669E-01  e=3.781E-12  Sphaerobacter thermophilus DSM 20745

Foldseek 3Di:
DAQEEEEECDCVLPHCVLDVHHYDYLVVLLVCLCPQPPHAHEYAYQYQDCPVVDSSLVSQVSSVVSNHRYPPHNVLSVQQVDPVSCVVVFVVLLVLVLQLLVVVPPVSQPPQKFKAAQLAGPDPSCSSSSVSVCLVHVHRIKMWGWDGDPRTGTPHIHHHHSVNDDPVVNVVNSVSVRVNVVDPDDDRPPQQQQPFEEEEEDDQPDPDWLEHPVQVVVLQVLLSVVSYHYDYDYLVCLVVLLVGQAYEYGGDDDCPDSSLVSLVSCVVSVHHYQPHNLLSVQQQFPVSLVVLCVVVVQFAFDKDKDQDLVVLPCLCVRQNPFKWKADGGDPDCPRIDTDGDSVRSSVVVVVVCVPHSMMMIGHDAQDQWKWKWKAAQLHTQFIKTQGPFVVHRHQWDDDPPDDITGGDMDTDGPVPPDPVQRVSQSSSVVSRHRHIWIWIWDDDPPDIHTDGIHSSHRDYQCGRCVHVPSSSSNVVSVSNVVSSVVD

Mean predicted aligned error: 14.25 Å

Radius of gyration: 32.12 Å; Cα contacts (8 Å, |Δi|>4): 899; chains: 1; bounding box: 70×47×93 Å

Secondary structure (DSSP, 8-state):
---EEEEESSTTTS-TTS-SSEEEEHHHHHH-TTTTTT--PEEEE--S---TTSHHHHHHHHHHHTT-EEES-HHHHHHTTSGGGGGGGHHHHHHHHHHHHHHHGGGGTT--EEEEETTEESSGGGHHHHHHHHHH---SEEEEEE--SSS--EEEEEE--GGG--HHHHHHHHHHHHHHHTSPPPPP-------EEEEEE--TT-SS-SS-HHHHHHHHHHHHHTTEEEEEE-TT-GGGGGGSSEEEE-S---TTSHHHHHHHHHHHTT--EES-HHHHHHHHBHHHHHHHHHHTT-----EEEESSGGGGTTHHHHH-SSEEEE-SB--TTTTEEEE-SHHHHHHHHHHHTTT-S-EEEEE----SEEEEEEEETTEEEEEEEEEPPTT-SSSEE--TTS--EEPPEEEE-TTTS-HHHHHHHHHHHHHH-SSEEEEEEEEETTEEEEEEEESS----TTTTTTTTTHHHHHHHHHHHHHHHHT-